Protein AF-A0A7L2XRF2-F1 (afdb_monomer_lite)

Radius of gyration: 45.52 Å; chains: 1; bounding box: 97×54×133 Å

InterPro domains:
  IPR011502 Nucleoporin Nup85-like [PF07575] (3-407)
  IPR011502 Nucleoporin Nup85-like [PTHR13373] (2-446)

Organism: NCBI:txid1112836

Sequence (452 aa):
VDVFVLQGRMDEARHLLSKEASANPTSMNMYRILDDLMKKMPVPSHGNTQTLTELELKWQHWHEECQRYLQDGTFASNPHMESICKILLGDEDAILEKKELMTTWYHFLVTRLLYSHPTVKPLELRFYAQSSMDLFLGGESSPEPLDLILMAAFEFEMHQVIKECSIVLSNWWFVAHLTDLLDHCKLLQSHNLYFGSNMREFLLLEYASGLFSHHSLWQLGVDYFDHCPEYGRVYLELHIERIPLSTEQKALKVLRICEQRQMHEQVRSICKIMAMKALRNNRLGSALSWSIRAKDAAFATLISDRFLKDYCERGCFSDLDLIDNLGPSMLLSDRLTFLGKYREFHRLYGEKRFPEAARLLLTLMTAHIAPCSFWMTLLTDALPLLEQKEVIFSAEQTYELMRCLEDLTAGNPDKQKFQDDDVETTKVEMLRLALARNLARVIVKEGTMEGS

Foldseek 3Di:
DVLCLLQLVLVVVLVVLVVVCVVDVPCVVLSVLLNVLSVQQQDDDPDDDDDPVNSVVSNVVSLVSLVVCLVVCVCVVPVVSNLSSCLLQLVLVSLLVCLVSPPDLVSVLVSNCSNPNVPDDLCCSLVSLVVSRCSNVVPPDDDDLVSQLVSCVSNLVVVSNLVSCVVPVVALVVSLVVVVVCVVVVVDDQDQDPVGATPNLVSLLVNLLVLLVDLPRVVVSLVSLVVRPPCSVVSCLVSLLVRDCPDPVVLVVSLVSCVVVVVLVSQLSSLCVQLVVCVVVVNLLSNLVSCLSSLPLVSNLVSLVVQLVVCVVPVDGDPLVSLCPCPPSCVSYLSSVLSSLLSVLVVCVVVVVLLVSLVSLLCSLVVPSDDLVCLLVSLLVCLVSLPDPDQNAALVSLVSSVVSLVCNVVVDPPPVVVVVDPPSVVSSVSSVVSSVVSNVVNCVVVVVVVVD

Structure (mmCIF, N/CA/C/O backbone):
data_AF-A0A7L2XRF2-F1
#
_entry.id   AF-A0A7L2XRF2-F1
#
loop_
_atom_site.group_PDB
_atom_site.id
_atom_site.type_symbol
_atom_site.label_atom_id
_atom_site.label_alt_id
_atom_site.label_comp_id
_atom_site.label_asym_id
_atom_site.label_entity_id
_atom_site.label_seq_id
_atom_site.pdbx_PDB_ins_code
_atom_site.Cartn_x
_atom_site.Cartn_y
_atom_site.Cartn_z
_atom_site.occupancy
_atom_site.B_iso_or_equiv
_atom_site.auth_seq_id
_atom_site.auth_comp_id
_atom_site.auth_asym_id
_atom_site.auth_atom_id
_atom_site.pdbx_PDB_model_num
ATOM 1 N N . VAL A 1 1 ? -25.559 -19.554 43.085 1.00 86.25 1 VAL A N 1
ATOM 2 C CA . VAL A 1 1 ? -26.650 -18.657 42.638 1.00 86.25 1 VAL A CA 1
ATOM 3 C C . VAL A 1 1 ? -26.166 -17.211 42.556 1.00 86.25 1 VAL A C 1
ATOM 5 O O . VAL A 1 1 ? -26.290 -16.622 41.491 1.00 86.25 1 VAL A O 1
ATOM 8 N N . ASP A 1 2 ? -25.517 -16.701 43.607 1.00 88.06 2 ASP A N 1
ATOM 9 C CA . ASP A 1 2 ? -25.015 -15.319 43.751 1.00 88.06 2 ASP A CA 1
ATOM 10 C C . ASP A 1 2 ? -24.343 -14.721 42.505 1.00 88.06 2 ASP A C 1
ATOM 12 O O . ASP A 1 2 ? -24.737 -13.647 42.074 1.00 88.06 2 ASP A O 1
ATOM 16 N N . VAL A 1 3 ? -23.398 -15.422 41.863 1.00 91.94 3 VAL A N 1
ATOM 17 C CA . VAL A 1 3 ? -22.707 -14.922 40.651 1.00 91.94 3 VAL A CA 1
ATOM 18 C C . VAL A 1 3 ? -23.686 -14.567 39.526 1.00 91.94 3 VAL A C 1
ATOM 20 O O . VAL A 1 3 ? -23.539 -13.536 38.879 1.00 91.94 3 VAL A O 1
ATOM 23 N N . PHE A 1 4 ? -24.694 -15.410 39.288 1.00 92.94 4 PHE A N 1
ATOM 24 C CA . PHE A 1 4 ? -25.677 -15.170 38.230 1.00 92.94 4 PHE A CA 1
ATOM 25 C C . PHE A 1 4 ? -26.626 -14.031 38.594 1.00 92.94 4 PHE A C 1
ATOM 27 O O . PHE A 1 4 ? -26.991 -13.251 37.721 1.00 92.94 4 PHE A O 1
ATOM 34 N N . VAL A 1 5 ? -26.971 -13.895 39.878 1.00 92.81 5 VAL A N 1
ATOM 35 C CA . VAL A 1 5 ? -27.768 -12.765 40.369 1.00 92.81 5 VAL A CA 1
ATOM 36 C C . VAL A 1 5 ? -26.984 -11.465 40.201 1.00 92.81 5 VAL A C 1
ATOM 38 O O . VAL A 1 5 ? -27.502 -10.528 39.612 1.00 92.81 5 VAL A O 1
ATOM 41 N N . LEU A 1 6 ? -25.713 -11.407 40.597 1.00 92.88 6 LEU A N 1
ATOM 42 C CA . LEU A 1 6 ? -24.878 -10.213 40.400 1.00 92.88 6 LEU A CA 1
ATOM 43 C C . LEU A 1 6 ? -24.784 -9.811 38.914 1.00 92.88 6 LEU A C 1
ATOM 45 O O . LEU A 1 6 ? -24.865 -8.636 38.586 1.00 92.88 6 LEU A O 1
ATOM 49 N N . GLN A 1 7 ? -24.739 -10.784 38.002 1.00 90.94 7 GLN A N 1
ATOM 50 C CA . GLN A 1 7 ? -24.720 -10.544 36.552 1.00 90.94 7 GLN A CA 1
ATOM 51 C C . GLN A 1 7 ? -26.092 -10.194 35.936 1.00 90.94 7 GLN A C 1
ATOM 53 O O . GLN A 1 7 ? -26.167 -9.969 34.728 1.00 90.94 7 GLN A O 1
ATOM 58 N N . GLY A 1 8 ? -27.187 -10.220 36.704 1.00 90.06 8 GLY A N 1
ATOM 59 C CA . GLY A 1 8 ? -28.552 -10.045 36.186 1.00 90.06 8 GLY A CA 1
ATOM 60 C C . GLY A 1 8 ? -29.087 -11.234 35.373 1.00 90.06 8 GLY A C 1
ATOM 61 O O . GLY A 1 8 ? -30.101 -11.126 34.684 1.00 90.06 8 GLY A O 1
ATOM 62 N N . ARG A 1 9 ? -28.420 -12.390 35.440 1.00 92.19 9 ARG A N 1
ATOM 63 C CA . ARG A 1 9 ? -28.766 -13.631 34.730 1.00 92.19 9 ARG A CA 1
ATOM 64 C C . ARG A 1 9 ? -29.796 -14.439 35.514 1.00 92.19 9 ARG A C 1
ATOM 66 O O . ARG A 1 9 ? -29.498 -15.473 36.119 1.00 92.19 9 ARG A O 1
ATOM 73 N N . MET A 1 10 ? -31.018 -13.912 35.537 1.00 91.19 10 MET A N 1
ATOM 74 C CA . MET A 1 10 ? -32.088 -14.425 36.393 1.00 91.19 10 MET A CA 1
ATOM 75 C C . MET A 1 10 ? -32.529 -15.842 36.035 1.00 91.19 10 MET A C 1
ATOM 77 O O . MET A 1 10 ? -32.788 -16.632 36.937 1.00 91.19 10 MET A O 1
ATOM 81 N N . ASP A 1 11 ? -32.569 -16.222 34.759 1.00 91.19 11 ASP A N 1
ATOM 82 C CA . ASP A 1 11 ? -33.021 -17.563 34.370 1.00 91.19 11 ASP A CA 1
ATOM 83 C C . ASP A 1 11 ? -32.052 -18.665 34.823 1.00 91.19 11 ASP A C 1
ATOM 85 O O . ASP A 1 11 ? -32.475 -19.703 35.344 1.00 91.19 11 ASP A O 1
ATOM 89 N N . GLU A 1 12 ? -30.743 -18.437 34.704 1.00 93.75 12 GLU A N 1
ATOM 90 C CA . GLU A 1 12 ? -29.728 -19.365 35.198 1.00 93.75 12 GLU A CA 1
ATOM 91 C C . GLU A 1 12 ? -29.694 -19.417 36.728 1.00 93.75 12 GLU A C 1
ATOM 93 O O . GLU A 1 12 ? -29.572 -20.507 37.302 1.00 93.75 12 GLU A O 1
ATOM 98 N N . ALA A 1 13 ? -29.855 -18.266 37.393 1.00 93.44 13 ALA A N 1
ATOM 99 C CA . ALA A 1 13 ? -29.973 -18.193 38.847 1.00 93.44 13 ALA A CA 1
ATOM 100 C C . ALA A 1 13 ? -31.170 -19.018 39.348 1.00 93.44 13 ALA A C 1
ATOM 102 O O . ALA A 1 13 ? -31.015 -19.859 40.237 1.00 93.44 13 ALA A O 1
ATOM 103 N N . ARG A 1 14 ? -32.335 -18.852 38.714 1.00 93.31 14 ARG A N 1
ATOM 104 C CA . ARG A 1 14 ? -33.575 -19.582 39.011 1.00 93.31 14 ARG A CA 1
ATOM 105 C C . ARG A 1 14 ? -33.447 -21.081 38.774 1.00 93.31 14 ARG A C 1
ATOM 107 O O . ARG A 1 14 ? -33.848 -21.884 39.616 1.00 93.31 14 ARG A O 1
ATOM 114 N N . HIS A 1 15 ? -32.826 -21.491 37.668 1.00 91.56 15 HIS A N 1
ATOM 115 C CA . HIS A 1 15 ? -32.586 -22.908 37.398 1.00 91.56 15 HIS A CA 1
ATOM 116 C C . HIS A 1 15 ? -31.705 -23.557 38.479 1.00 91.56 15 HIS A C 1
ATOM 118 O O . HIS A 1 15 ? -31.994 -24.671 38.920 1.00 91.56 15 HIS A O 1
ATOM 124 N N . LEU A 1 16 ? -30.667 -22.868 38.961 1.00 90.31 16 LEU A N 1
ATOM 125 C CA . LEU A 1 16 ? -29.848 -23.368 40.070 1.00 90.31 16 LEU A CA 1
ATOM 126 C C . LEU A 1 16 ? -30.613 -23.389 41.398 1.00 90.31 16 LEU A C 1
ATOM 128 O O . LEU A 1 16 ? -30.564 -24.403 42.095 1.00 90.31 16 LEU A O 1
ATOM 132 N N . LEU A 1 17 ? -31.392 -22.346 41.697 1.00 88.50 17 LEU A N 1
ATOM 133 C CA . LEU A 1 17 ? -32.262 -22.311 42.877 1.00 88.50 17 LEU A CA 1
ATOM 134 C C . LEU A 1 17 ? -33.268 -23.465 42.886 1.00 88.50 17 LEU A C 1
ATOM 136 O O . LEU A 1 17 ? -33.506 -24.056 43.934 1.00 88.50 17 LEU A O 1
ATOM 140 N N . SER A 1 18 ? -33.819 -23.846 41.731 1.00 87.31 18 SER A N 1
ATOM 141 C CA . SER A 1 18 ? -34.754 -24.976 41.635 1.00 87.31 18 SER A CA 1
ATOM 142 C C . SER A 1 18 ? -34.110 -26.317 42.019 1.00 87.31 18 SER A C 1
ATOM 144 O O . SER A 1 18 ? -34.749 -27.163 42.650 1.00 87.31 18 SER A O 1
ATOM 146 N N . LYS A 1 19 ? -32.818 -26.499 41.709 1.00 87.38 19 LYS A N 1
ATOM 147 C CA . LYS A 1 19 ? -32.051 -27.686 42.110 1.00 87.38 19 LYS A CA 1
ATOM 148 C C . LYS A 1 19 ? -31.775 -27.684 43.609 1.00 87.38 19 LYS A C 1
ATOM 150 O O . LYS A 1 19 ? -31.954 -28.713 44.254 1.00 87.38 19 LYS A O 1
ATOM 155 N N . GLU A 1 20 ? -31.405 -26.540 44.174 1.00 84.38 20 GLU A N 1
ATOM 156 C CA . GLU A 1 20 ? -31.202 -26.398 45.621 1.00 84.38 20 GLU A CA 1
ATOM 157 C C . GLU A 1 20 ? -32.506 -26.602 46.408 1.00 84.38 20 GLU A C 1
ATOM 159 O O . GLU A 1 20 ? -32.508 -27.272 47.440 1.00 84.38 20 GLU A O 1
ATOM 164 N N . ALA A 1 21 ? -33.635 -26.130 45.872 1.00 83.94 21 ALA A N 1
ATOM 165 C CA . ALA A 1 21 ? -34.960 -26.359 46.440 1.00 83.94 21 ALA A CA 1
ATOM 166 C C . ALA A 1 21 ? -35.319 -27.849 46.500 1.00 83.94 21 ALA A C 1
ATOM 168 O O . ALA A 1 21 ? -35.897 -28.306 47.484 1.00 83.94 21 ALA A O 1
ATOM 169 N N . SER A 1 22 ? -34.943 -28.623 45.474 1.00 81.00 22 SER A N 1
ATOM 170 C CA . SER A 1 22 ? -35.155 -30.076 45.460 1.00 81.00 22 SER A CA 1
ATOM 171 C C . SER A 1 22 ? -34.303 -30.822 46.497 1.00 81.00 22 SER A C 1
ATOM 173 O O . SER A 1 22 ? -34.703 -31.888 46.962 1.00 81.00 22 SER A O 1
ATOM 175 N N . ALA A 1 23 ? -33.160 -30.250 46.891 1.00 81.25 23 ALA A N 1
ATOM 176 C CA . ALA A 1 23 ? -32.269 -30.816 47.900 1.00 81.25 23 ALA A CA 1
ATOM 177 C C . ALA A 1 23 ? -32.689 -30.467 49.341 1.00 81.25 23 ALA A C 1
ATOM 179 O O . ALA A 1 23 ? -32.415 -31.248 50.249 1.00 81.25 23 ALA A O 1
ATOM 180 N N . ASN A 1 24 ? -33.379 -29.337 49.553 1.00 80.75 24 ASN A N 1
ATOM 181 C CA . ASN A 1 24 ? -33.778 -28.835 50.875 1.00 80.75 24 ASN A CA 1
ATOM 182 C C . ASN A 1 24 ? -35.298 -28.567 50.975 1.00 80.75 24 ASN A C 1
ATOM 184 O O . ASN A 1 24 ? -35.739 -27.417 50.863 1.00 80.75 24 ASN A O 1
ATOM 188 N N . PRO A 1 25 ? -36.121 -29.597 51.268 1.00 76.19 25 PRO A N 1
ATOM 189 C CA . PRO A 1 25 ? -37.584 -29.473 51.298 1.00 76.19 25 PRO A CA 1
ATOM 190 C C . PRO A 1 25 ? -38.122 -28.522 52.379 1.00 76.19 25 PRO A C 1
ATOM 192 O O . PRO A 1 25 ? -39.204 -27.958 52.232 1.00 76.19 25 PRO A O 1
ATOM 195 N N . THR A 1 26 ? -37.376 -28.321 53.469 1.00 77.50 26 THR A N 1
ATOM 196 C CA . THR A 1 26 ? -37.769 -27.472 54.609 1.00 77.50 26 THR A CA 1
ATOM 197 C C . THR A 1 26 ? -37.835 -25.984 54.263 1.00 77.50 26 THR A C 1
ATOM 199 O O . THR A 1 26 ? -38.619 -25.257 54.867 1.00 77.50 26 THR A O 1
ATOM 202 N N . SER A 1 27 ? -37.076 -25.529 53.262 1.00 81.94 27 SER A N 1
ATOM 203 C CA . SER A 1 27 ? -37.049 -24.129 52.806 1.00 81.94 27 SER A CA 1
ATOM 204 C C . SER A 1 27 ? -37.778 -23.923 51.473 1.00 81.94 27 SER A C 1
ATOM 206 O O . SER A 1 27 ? -37.642 -22.874 50.846 1.00 81.94 27 SER A O 1
ATOM 208 N N . MET A 1 28 ? -38.574 -24.899 51.021 1.00 83.56 28 MET A N 1
ATOM 209 C CA . MET A 1 28 ? -39.171 -24.895 49.679 1.00 83.56 28 MET A CA 1
ATOM 210 C C . MET A 1 28 ? -40.100 -23.701 49.415 1.00 83.56 28 MET A C 1
ATOM 212 O O . MET A 1 28 ? -40.115 -23.161 48.308 1.00 83.56 28 MET A O 1
ATOM 216 N N . ASN A 1 29 ? -40.824 -23.232 50.436 1.00 85.25 29 ASN A N 1
ATOM 217 C CA . ASN A 1 29 ? -41.651 -22.028 50.322 1.00 85.25 29 ASN A CA 1
ATOM 218 C C . ASN A 1 29 ? -40.808 -20.771 50.057 1.00 85.25 29 ASN A C 1
ATOM 220 O O . ASN A 1 29 ? -41.202 -19.956 49.227 1.00 85.25 29 ASN A O 1
ATOM 224 N N . MET A 1 30 ? -39.643 -20.642 50.699 1.00 86.88 30 MET A N 1
ATOM 225 C CA . MET A 1 30 ? -38.729 -19.511 50.501 1.00 86.88 30 MET A CA 1
ATOM 226 C C . MET A 1 30 ? -38.107 -19.539 49.104 1.00 86.88 30 MET A C 1
ATOM 228 O O . MET A 1 30 ? -38.097 -18.517 48.425 1.00 86.88 30 MET A O 1
ATOM 232 N N . TYR A 1 31 ? -37.685 -20.718 48.627 1.00 87.25 31 TYR A N 1
ATOM 233 C CA . TYR A 1 31 ? -37.202 -20.888 47.251 1.00 87.25 31 TYR A CA 1
ATOM 234 C C . TYR A 1 31 ? -38.256 -20.484 46.217 1.00 87.25 31 TYR A C 1
ATOM 236 O O . TYR A 1 31 ? -37.927 -19.825 45.237 1.00 87.25 31 TYR A O 1
ATOM 244 N N . ARG A 1 32 ? -39.528 -20.847 46.434 1.00 88.50 32 ARG A N 1
ATOM 245 C CA . ARG A 1 32 ? -40.620 -20.483 45.522 1.00 88.50 32 ARG A CA 1
ATOM 246 C C . ARG A 1 32 ? -40.866 -18.974 45.486 1.00 88.50 32 ARG A C 1
ATOM 248 O O . ARG A 1 32 ? -41.117 -18.439 44.414 1.00 88.50 32 ARG A O 1
ATOM 255 N N . ILE A 1 33 ? -40.812 -18.307 46.641 1.00 90.69 33 ILE A N 1
ATOM 256 C CA . ILE A 1 33 ? -40.962 -16.847 46.723 1.00 90.69 33 ILE A CA 1
ATOM 257 C C . ILE A 1 33 ? -39.800 -16.168 45.997 1.00 90.69 33 ILE A C 1
ATOM 259 O O . ILE A 1 33 ? -40.029 -15.299 45.165 1.00 90.69 33 ILE A O 1
ATOM 263 N N . LEU A 1 34 ? -38.565 -16.604 46.254 1.00 90.75 34 LEU A N 1
ATOM 264 C CA . LEU A 1 34 ? -37.385 -16.036 45.612 1.00 90.75 34 LEU A CA 1
ATOM 265 C C . LEU A 1 34 ? -37.372 -16.281 44.090 1.00 90.75 34 LEU A C 1
ATOM 267 O O . LEU A 1 34 ? -37.028 -15.375 43.336 1.00 90.75 34 LEU A O 1
ATOM 271 N N . ASP A 1 35 ? -37.804 -17.460 43.625 1.00 92.06 35 ASP A N 1
ATOM 272 C CA . ASP A 1 35 ? -37.990 -17.739 42.192 1.00 92.06 35 ASP A CA 1
ATOM 273 C C . ASP A 1 35 ? -39.025 -16.803 41.555 1.00 92.06 35 ASP A C 1
ATOM 275 O O . ASP A 1 35 ? -38.792 -16.291 40.461 1.00 92.06 35 ASP A O 1
ATOM 279 N N . ASP A 1 36 ? -40.146 -16.551 42.240 1.00 92.31 36 ASP A N 1
ATOM 280 C CA . ASP A 1 36 ? -41.190 -15.638 41.765 1.00 92.31 36 ASP A CA 1
ATOM 281 C C . ASP A 1 36 ? -40.683 -14.190 41.696 1.00 92.31 36 ASP A C 1
ATOM 283 O O . ASP A 1 36 ? -40.902 -13.520 40.688 1.00 92.31 36 ASP A O 1
ATOM 287 N N . LEU A 1 37 ? -39.927 -13.734 42.704 1.00 93.12 37 LEU A N 1
ATOM 288 C CA . LEU A 1 37 ? -39.276 -12.419 42.693 1.00 93.12 37 LEU A CA 1
ATOM 289 C C . LEU A 1 37 ? -38.304 -12.285 41.515 1.00 93.12 37 LEU A C 1
ATOM 291 O O . LEU A 1 37 ? -38.371 -11.305 40.777 1.00 93.12 37 LEU A O 1
ATOM 295 N N . MET A 1 38 ? -37.441 -13.279 41.285 1.00 93.19 38 MET A N 1
ATOM 296 C CA . MET A 1 38 ? -36.505 -13.260 40.153 1.00 93.19 38 MET A CA 1
ATOM 297 C C . MET A 1 38 ? -37.226 -13.309 38.802 1.00 93.19 38 MET A C 1
ATOM 299 O O . MET A 1 38 ? -36.811 -12.650 37.854 1.00 93.19 38 MET A O 1
ATOM 303 N N . LYS A 1 39 ? -38.325 -14.063 38.702 1.00 92.44 39 LYS A N 1
ATOM 304 C CA . LYS A 1 39 ? -39.141 -14.157 37.484 1.00 92.44 39 LYS A CA 1
ATOM 305 C C . LYS A 1 39 ? -39.864 -12.850 37.158 1.00 92.44 39 LYS A C 1
ATOM 307 O O . LYS A 1 39 ? -40.065 -12.540 35.987 1.00 92.44 39 LYS A O 1
ATOM 312 N N . LYS A 1 40 ? -40.308 -12.127 38.187 1.00 92.00 40 LYS A N 1
ATOM 313 C CA . LYS A 1 40 ? -41.032 -10.856 38.065 1.00 92.00 40 LYS A CA 1
ATOM 314 C C . LYS A 1 40 ? -40.122 -9.652 37.858 1.00 92.00 40 LYS A C 1
ATOM 316 O O . LYS A 1 40 ? -40.654 -8.571 37.608 1.00 92.00 40 LYS A O 1
ATOM 321 N N . MET A 1 41 ? -38.800 -9.823 37.950 1.00 90.56 41 MET A N 1
ATOM 322 C CA . MET A 1 41 ? -37.847 -8.738 37.747 1.00 90.56 41 MET A CA 1
ATOM 323 C C . MET A 1 41 ? -38.133 -8.021 36.417 1.00 90.56 41 MET A C 1
ATOM 325 O O . MET A 1 41 ? -38.130 -8.659 35.359 1.00 90.56 41 MET A O 1
ATOM 329 N N . PRO A 1 42 ? -38.389 -6.703 36.438 1.00 88.94 42 PRO A N 1
ATOM 330 C CA . PRO A 1 42 ? -38.657 -5.959 35.218 1.00 88.94 42 PRO A CA 1
ATOM 331 C C . PRO A 1 42 ? -37.410 -5.864 34.343 1.00 88.94 42 PRO A C 1
ATOM 333 O O . PRO A 1 42 ? -36.375 -5.359 34.767 1.00 88.94 42 PRO A O 1
ATOM 336 N N . VAL A 1 43 ? -37.532 -6.312 33.095 1.00 83.81 43 VAL A N 1
ATOM 337 C CA . VAL A 1 43 ? -36.484 -6.211 32.073 1.00 83.81 43 VAL A CA 1
ATOM 338 C C . VAL A 1 43 ? -37.000 -5.297 30.957 1.00 83.81 43 VAL A C 1
ATOM 340 O O . VAL A 1 43 ? -38.174 -5.423 30.583 1.00 83.81 43 VAL A O 1
ATOM 343 N N . PRO A 1 44 ? -36.185 -4.376 30.410 1.00 74.06 44 PRO A N 1
ATOM 344 C CA . PRO A 1 44 ? -36.602 -3.559 29.277 1.00 74.06 44 PRO A CA 1
ATOM 345 C C . PRO A 1 44 ? -37.013 -4.453 28.101 1.00 74.06 44 PRO A C 1
ATOM 347 O O . PRO A 1 44 ? -36.234 -5.261 27.588 1.00 74.06 44 PRO A O 1
ATOM 350 N N . SER A 1 45 ? -38.272 -4.330 27.679 1.00 71.44 45 SER A N 1
ATOM 351 C CA . SER A 1 45 ? -38.776 -5.066 26.521 1.00 71.44 45 SER A CA 1
ATOM 352 C C . SER A 1 45 ? -38.205 -4.452 25.242 1.00 71.44 45 SER A C 1
ATOM 354 O O . SER A 1 45 ? -38.377 -3.265 24.995 1.00 71.44 45 SER A O 1
ATOM 356 N N . HIS A 1 46 ? -37.581 -5.263 24.384 1.00 61.41 46 HIS A N 1
ATOM 357 C CA . HIS A 1 46 ? -37.006 -4.812 23.104 1.00 61.41 46 HIS A CA 1
ATOM 358 C C . HIS A 1 46 ? -38.079 -4.438 22.048 1.00 61.41 46 HIS A C 1
ATOM 360 O O . HIS A 1 46 ? -37.750 -4.094 20.915 1.00 61.41 46 HIS A O 1
ATOM 366 N N . GLY A 1 47 ? -39.369 -4.528 22.400 1.00 56.66 47 GLY A N 1
ATOM 367 C CA . GLY A 1 47 ? -40.504 -4.108 21.579 1.00 56.66 47 GLY A CA 1
ATOM 368 C C . GLY A 1 47 ? -40.947 -2.682 21.925 1.00 56.66 47 GLY A C 1
ATOM 369 O O . GLY A 1 47 ? -41.199 -2.378 23.086 1.00 56.66 47 GLY A O 1
ATOM 370 N N . ASN A 1 48 ? -41.065 -1.840 20.897 1.00 57.41 48 ASN A N 1
ATOM 371 C CA . ASN A 1 48 ? -41.212 -0.371 20.883 1.00 57.41 48 ASN A CA 1
ATOM 372 C C . ASN A 1 48 ? -42.388 0.290 21.657 1.00 57.41 48 ASN A C 1
ATOM 374 O O . ASN A 1 48 ? -42.765 1.412 21.328 1.00 57.41 48 ASN A O 1
ATOM 378 N N . THR A 1 49 ? -42.993 -0.337 22.665 1.00 64.69 49 THR A N 1
ATOM 379 C CA . THR A 1 49 ? -44.178 0.218 23.352 1.00 64.69 49 THR A CA 1
ATOM 380 C C . THR A 1 49 ? -44.002 0.515 24.836 1.00 64.69 49 THR A C 1
ATOM 382 O O . THR A 1 49 ? -44.888 1.142 25.402 1.00 64.69 49 THR A O 1
ATOM 385 N N . GLN A 1 50 ? -42.910 0.098 25.482 1.00 76.19 50 GLN A N 1
ATOM 386 C CA . GLN A 1 50 ? -42.714 0.381 26.907 1.00 76.19 50 GLN A CA 1
ATOM 387 C C . GLN A 1 50 ? -42.032 1.739 27.103 1.00 76.19 50 GLN A C 1
ATOM 389 O O . GLN A 1 50 ? -40.923 1.962 26.618 1.00 76.19 50 GLN A O 1
ATOM 394 N N . THR A 1 51 ? -42.677 2.644 27.837 1.00 83.88 51 THR A N 1
ATOM 395 C CA . THR A 1 51 ? -42.052 3.917 28.225 1.00 83.88 51 THR A CA 1
ATOM 396 C C . THR A 1 51 ? -41.078 3.714 29.392 1.00 83.88 51 THR A C 1
ATOM 398 O O . THR A 1 51 ? -41.251 2.806 30.207 1.00 83.88 51 THR A O 1
ATOM 401 N N . LEU A 1 52 ? -40.060 4.577 29.517 1.00 83.94 52 LEU A N 1
ATOM 402 C CA . LEU A 1 52 ? -39.141 4.549 30.669 1.00 83.94 52 LEU A CA 1
ATOM 403 C C . LEU A 1 52 ? -39.894 4.692 32.001 1.00 83.94 52 LEU A C 1
ATOM 405 O O . LEU A 1 52 ? -39.550 4.033 32.974 1.00 83.94 52 LEU A O 1
ATOM 409 N N . THR A 1 53 ? -40.963 5.490 32.028 1.00 85.94 53 THR A N 1
ATOM 410 C CA . THR A 1 53 ? -41.818 5.665 33.209 1.00 85.94 53 THR A CA 1
ATOM 411 C C . THR A 1 53 ? -42.560 4.383 33.585 1.00 85.94 53 THR A C 1
ATOM 413 O O . THR A 1 53 ? -42.652 4.054 34.761 1.00 85.94 53 THR A O 1
ATOM 416 N N . GLU A 1 54 ? -43.068 3.623 32.611 1.00 87.75 54 GLU A N 1
ATOM 417 C CA . GLU A 1 54 ? -43.702 2.325 32.882 1.00 87.75 54 GLU A CA 1
ATOM 418 C C . GLU A 1 54 ? -42.712 1.285 33.407 1.00 87.75 54 GLU A C 1
ATOM 420 O O . GLU A 1 54 ? -43.081 0.453 34.235 1.00 87.75 54 GLU A O 1
ATOM 425 N N . LEU A 1 55 ? -41.475 1.292 32.902 1.00 88.06 55 LEU A N 1
ATOM 426 C CA . LEU A 1 55 ? -40.417 0.428 33.419 1.00 88.06 55 LEU A CA 1
ATOM 427 C C . LEU A 1 55 ? -40.084 0.791 34.867 1.00 88.06 55 LEU A C 1
ATOM 429 O O . LEU A 1 55 ? -40.084 -0.097 35.713 1.00 88.06 55 LEU A O 1
ATOM 433 N N . GLU A 1 56 ? -39.886 2.079 35.145 1.00 89.06 56 GLU A N 1
ATOM 434 C CA . GLU A 1 56 ? -39.583 2.592 36.482 1.00 89.06 56 GLU A CA 1
ATOM 435 C C . GLU A 1 56 ? -40.683 2.232 37.489 1.00 89.06 56 GLU A C 1
ATOM 437 O O . GLU A 1 56 ? -40.391 1.705 38.555 1.00 89.06 56 GLU A O 1
ATOM 442 N N . LEU A 1 57 ? -41.961 2.401 37.130 1.00 90.31 57 LEU A N 1
ATOM 443 C CA . LEU A 1 57 ? -43.083 2.030 38.003 1.00 90.31 57 LEU A CA 1
ATOM 444 C C . LEU A 1 57 ? -43.130 0.526 38.300 1.00 90.31 57 LEU A C 1
ATOM 446 O O . LEU A 1 57 ? -43.364 0.123 39.439 1.00 90.31 57 LEU A O 1
ATOM 450 N N . LYS A 1 58 ? -42.912 -0.323 37.286 1.00 91.50 58 LYS A N 1
ATOM 451 C CA . LYS A 1 58 ? -42.847 -1.780 37.490 1.00 91.50 58 LYS A CA 1
ATOM 452 C C . LYS A 1 58 ? -41.662 -2.160 38.370 1.00 91.50 58 LYS A C 1
ATOM 454 O O . LYS A 1 58 ? -41.792 -3.057 39.196 1.00 91.50 58 LYS A O 1
ATOM 459 N N . TRP A 1 59 ? -40.527 -1.496 38.172 1.00 92.94 59 TRP A N 1
ATOM 460 C CA . TRP A 1 59 ? -39.309 -1.728 38.934 1.00 92.94 59 TRP A CA 1
ATOM 461 C C . TRP A 1 59 ? -39.474 -1.316 40.393 1.00 92.94 59 TRP A C 1
ATOM 463 O O . TRP A 1 59 ? -39.190 -2.126 41.267 1.00 92.94 59 TRP A O 1
ATOM 473 N N . GLN A 1 60 ? -40.048 -0.143 40.661 1.00 92.00 60 GLN A N 1
ATOM 474 C CA . GLN A 1 60 ? -40.379 0.307 42.015 1.00 92.00 60 GLN A CA 1
ATOM 475 C C . GLN A 1 60 ? -41.342 -0.661 42.706 1.00 92.00 60 GLN A C 1
ATOM 477 O O . GLN A 1 60 ? -41.102 -1.053 43.842 1.00 92.00 60 GLN A O 1
ATOM 482 N N . HIS A 1 61 ? -42.382 -1.125 42.008 1.00 93.81 61 HIS A N 1
ATOM 483 C CA . HIS A 1 61 ? -43.305 -2.110 42.570 1.00 93.81 61 HIS A CA 1
ATOM 484 C C . HIS A 1 61 ? -42.612 -3.434 42.921 1.00 93.81 61 HIS A C 1
ATOM 486 O O . HIS A 1 61 ? -42.826 -3.985 43.998 1.00 93.81 61 HIS A O 1
ATOM 492 N N . TRP A 1 62 ? -41.764 -3.940 42.023 1.00 94.88 62 TRP A N 1
ATOM 493 C CA . TRP A 1 62 ? -40.967 -5.140 42.266 1.00 94.88 62 TRP A CA 1
ATOM 494 C C . TRP A 1 62 ? -39.992 -4.956 43.441 1.00 94.88 62 TRP A C 1
ATOM 496 O O . TRP A 1 62 ? -39.873 -5.840 44.288 1.00 94.88 62 TRP A O 1
ATOM 506 N N . HIS A 1 63 ? -39.347 -3.793 43.533 1.00 94.25 63 HIS A N 1
ATOM 507 C CA . HIS A 1 63 ? -38.437 -3.437 44.622 1.00 94.25 63 HIS A CA 1
ATOM 508 C C . HIS A 1 63 ? -39.165 -3.386 45.975 1.00 94.25 63 HIS A C 1
ATOM 510 O O . HIS A 1 63 ? -38.718 -4.005 46.941 1.00 94.25 63 HIS A O 1
ATOM 516 N N . GLU A 1 64 ? -40.353 -2.776 46.026 1.00 93.88 64 GLU A N 1
ATOM 517 C CA . GLU A 1 64 ? -41.229 -2.779 47.206 1.00 93.88 64 GLU A CA 1
ATOM 518 C C . GLU A 1 64 ? -41.671 -4.197 47.611 1.00 93.88 64 GLU A C 1
ATOM 520 O O . GLU A 1 64 ? -41.751 -4.504 48.805 1.00 93.88 64 GLU A O 1
ATOM 525 N N . GLU A 1 65 ? -41.963 -5.082 46.647 1.00 94.06 65 GLU A N 1
ATOM 526 C CA . GLU A 1 65 ? -42.272 -6.490 46.932 1.00 94.06 65 GLU A CA 1
ATOM 527 C C . GLU A 1 65 ? -41.077 -7.204 47.580 1.00 94.06 65 GLU A C 1
ATOM 529 O O . GLU A 1 65 ? -41.249 -7.848 48.619 1.00 94.06 65 GLU A O 1
ATOM 534 N N . CYS A 1 66 ? -39.869 -7.053 47.025 1.00 93.06 66 CYS A N 1
ATOM 535 C CA . CYS A 1 66 ? -38.637 -7.576 47.622 1.00 93.06 66 CYS A CA 1
ATOM 536 C C . CYS A 1 66 ? -38.439 -7.046 49.054 1.00 93.06 66 CYS A C 1
ATOM 538 O O . CYS A 1 66 ? -38.091 -7.806 49.962 1.00 93.06 66 CYS A O 1
ATOM 540 N N . GLN A 1 67 ? -38.716 -5.757 49.281 1.00 93.88 67 GLN A N 1
ATOM 541 C CA . GLN A 1 67 ? -38.500 -5.103 50.571 1.00 93.88 67 GLN A CA 1
ATOM 542 C C . GLN A 1 67 ? -39.467 -5.638 51.626 1.00 93.88 67 GLN A C 1
ATOM 544 O O . GLN A 1 67 ? -39.065 -5.899 52.761 1.00 93.88 67 GLN A O 1
ATOM 549 N N . ARG A 1 68 ? -40.728 -5.859 51.240 1.00 93.88 68 ARG A N 1
ATOM 550 C CA . ARG A 1 68 ? -41.761 -6.424 52.112 1.00 93.88 68 ARG A CA 1
ATOM 551 C C . ARG A 1 68 ? -41.376 -7.813 52.616 1.00 93.88 68 ARG A C 1
ATOM 553 O O . ARG A 1 68 ? -41.409 -8.048 53.818 1.00 93.88 68 ARG A O 1
ATOM 560 N N . TYR A 1 69 ? -40.932 -8.708 51.729 1.00 91.88 69 TYR A N 1
ATOM 561 C CA . TYR A 1 69 ? -40.536 -10.062 52.138 1.00 91.88 69 TYR A CA 1
ATOM 562 C C . TYR A 1 69 ? -39.355 -10.076 53.115 1.00 91.88 69 TYR A C 1
ATOM 564 O O . TYR A 1 69 ? -39.307 -10.946 53.993 1.00 91.88 69 TYR A O 1
ATOM 572 N N . LEU A 1 70 ? -38.428 -9.120 52.989 1.00 90.56 70 LEU A N 1
ATOM 573 C CA . LEU A 1 70 ? -37.314 -8.964 53.920 1.00 90.56 70 LEU A CA 1
ATOM 574 C C . LEU A 1 70 ? -37.781 -8.417 55.282 1.00 90.56 70 LEU A C 1
ATOM 576 O O . LEU A 1 70 ? -37.391 -8.959 56.314 1.00 90.56 70 LEU A O 1
ATOM 580 N N . GLN A 1 71 ? -38.650 -7.398 55.293 1.00 91.88 71 GLN A N 1
ATOM 581 C CA . GLN A 1 71 ? -39.221 -6.819 56.521 1.00 91.88 71 GLN A CA 1
ATOM 582 C C . GLN A 1 71 ? -40.084 -7.817 57.302 1.00 91.88 71 GLN A C 1
ATOM 584 O O . GLN A 1 71 ? -40.023 -7.852 58.530 1.00 91.88 71 GLN A O 1
ATOM 589 N N . ASP A 1 72 ? -40.826 -8.671 56.596 1.00 90.81 72 ASP A N 1
ATOM 590 C CA . ASP A 1 72 ? -41.645 -9.734 57.188 1.00 90.81 72 ASP A CA 1
ATOM 591 C C . ASP A 1 72 ? -40.797 -10.881 57.779 1.00 90.81 72 ASP A C 1
ATOM 593 O O . ASP A 1 72 ? -41.332 -11.822 58.367 1.00 90.81 72 ASP A O 1
ATOM 597 N N . GLY A 1 73 ? -39.467 -10.840 57.619 1.00 87.88 73 GLY A N 1
ATOM 598 C CA . GLY A 1 73 ? -38.557 -11.872 58.116 1.00 87.88 73 GLY A CA 1
ATOM 599 C C . GLY A 1 73 ? -38.701 -13.208 57.385 1.00 87.88 73 GLY A C 1
ATOM 600 O O . GLY A 1 73 ? -38.312 -14.248 57.917 1.00 87.88 73 GLY A O 1
ATOM 601 N N . THR A 1 74 ? -39.238 -13.197 56.158 1.00 88.25 74 THR A N 1
ATOM 602 C CA . THR A 1 74 ? -39.565 -14.410 55.385 1.00 88.25 74 THR A CA 1
ATOM 603 C C . THR A 1 74 ? -38.352 -15.320 55.187 1.00 88.25 74 THR A C 1
ATOM 605 O O . THR A 1 74 ? -38.498 -16.539 55.161 1.00 88.25 74 THR A O 1
ATOM 608 N N . PHE A 1 75 ? -37.154 -14.740 55.071 1.00 89.12 75 PHE A N 1
ATOM 609 C CA . PHE A 1 75 ? -35.901 -15.459 54.820 1.00 89.12 75 PHE A CA 1
ATOM 610 C C . PHE A 1 75 ? -35.021 -15.649 56.065 1.00 89.12 75 PHE A C 1
ATOM 612 O O . PHE A 1 75 ? -33.939 -16.215 55.945 1.00 89.12 75 PHE A O 1
ATOM 619 N N . ALA A 1 76 ? -35.474 -15.253 57.262 1.00 86.31 76 ALA A N 1
ATOM 620 C CA . ALA A 1 76 ? -34.640 -15.224 58.472 1.00 86.31 76 ALA A CA 1
ATOM 621 C C . ALA A 1 76 ? -34.051 -16.595 58.874 1.00 86.31 76 ALA A C 1
ATOM 623 O O . ALA A 1 76 ? -33.034 -16.665 59.559 1.00 86.31 76 ALA A O 1
ATOM 624 N N . SER A 1 77 ? -34.665 -17.707 58.450 1.00 85.50 77 SER A N 1
ATOM 625 C CA . SER A 1 77 ? -34.130 -19.052 58.707 1.00 85.50 77 SER A CA 1
ATOM 626 C C . SER A 1 77 ? -33.030 -19.488 57.731 1.00 85.50 77 SER A C 1
ATOM 628 O O . SER A 1 77 ? -32.413 -20.527 57.952 1.00 85.50 77 SER A O 1
ATOM 630 N N . ASN A 1 78 ? -32.815 -18.762 56.630 1.00 87.75 78 ASN A N 1
ATOM 631 C CA . ASN A 1 78 ? -31.794 -19.069 55.632 1.00 87.75 78 ASN A CA 1
ATOM 632 C C . ASN A 1 78 ? -31.011 -17.798 55.242 1.00 87.75 78 ASN A C 1
ATOM 634 O O . ASN A 1 78 ? -31.410 -17.088 54.313 1.00 87.75 78 ASN A O 1
ATOM 638 N N . PRO A 1 79 ? -29.852 -17.553 55.885 1.00 88.50 79 PRO A N 1
ATOM 639 C CA . PRO A 1 79 ? -29.027 -16.371 55.631 1.00 88.50 79 PRO A CA 1
ATOM 640 C C . PRO A 1 79 ? -28.593 -16.213 54.168 1.00 88.50 79 PRO A C 1
ATOM 642 O O . PRO A 1 79 ? -28.401 -15.096 53.697 1.00 88.50 79 PRO A O 1
ATOM 645 N N . HIS A 1 80 ? -28.454 -17.317 53.423 1.00 88.69 80 HIS A N 1
ATOM 646 C CA . HIS A 1 80 ? -28.078 -17.264 52.010 1.00 88.69 80 HIS A CA 1
ATOM 647 C C . HIS A 1 80 ? -29.187 -16.643 51.152 1.00 88.69 80 HIS A C 1
ATOM 649 O O . HIS A 1 80 ? -28.915 -15.775 50.329 1.00 88.69 80 HIS A O 1
ATOM 655 N N . MET A 1 81 ? -30.444 -17.031 51.377 1.00 88.25 81 MET A N 1
ATOM 656 C CA . MET A 1 81 ? -31.589 -16.448 50.666 1.00 88.25 81 MET A CA 1
ATOM 657 C C . MET A 1 81 ? -31.840 -15.005 51.070 1.00 88.25 81 MET A C 1
ATOM 659 O O . MET A 1 81 ? -32.195 -14.187 50.227 1.00 88.25 81 MET A O 1
ATOM 663 N N . GLU A 1 82 ? -31.642 -14.696 52.352 1.00 91.56 82 GLU A N 1
ATOM 664 C CA . GLU A 1 82 ? -31.724 -13.328 52.845 1.00 91.56 82 GLU A CA 1
ATOM 665 C C . GLU A 1 82 ? -30.672 -12.445 52.158 1.00 91.56 82 GLU A C 1
ATOM 667 O O . GLU A 1 82 ? -31.009 -11.371 51.669 1.00 91.56 82 GLU A O 1
ATOM 672 N N . SER A 1 83 ? -29.432 -12.932 52.025 1.00 92.75 83 SER A N 1
ATOM 673 C CA . SER A 1 83 ? -28.360 -12.262 51.275 1.00 92.75 83 SER A CA 1
ATOM 674 C C . SER A 1 83 ? -28.731 -12.059 49.801 1.00 92.75 83 SER A C 1
ATOM 676 O O . SER A 1 83 ? -28.588 -10.952 49.291 1.00 92.75 83 SER A O 1
ATOM 678 N N . ILE A 1 84 ? -29.297 -13.069 49.127 1.00 92.75 84 ILE A N 1
ATOM 679 C CA . ILE A 1 84 ? -29.769 -12.918 47.741 1.00 92.75 84 ILE A CA 1
ATOM 680 C C . ILE A 1 84 ? -30.881 -11.862 47.648 1.00 92.75 84 ILE A C 1
ATOM 682 O O . ILE A 1 84 ? -30.850 -11.026 46.751 1.00 92.75 84 ILE A O 1
ATOM 686 N N . CYS A 1 85 ? -31.846 -11.859 48.571 1.00 92.88 85 CYS A N 1
ATOM 687 C CA . CYS A 1 85 ? -32.915 -10.861 48.586 1.00 92.88 85 CYS A CA 1
ATOM 688 C C . CYS A 1 85 ? -32.381 -9.441 48.852 1.00 92.88 85 CYS A C 1
ATOM 690 O O . CYS A 1 85 ? -32.871 -8.492 48.245 1.00 92.88 85 CYS A O 1
ATOM 692 N N . LYS A 1 86 ? -31.358 -9.290 49.706 1.00 94.00 86 LYS A N 1
ATOM 693 C CA . LYS A 1 86 ? -30.650 -8.014 49.919 1.00 94.00 86 LYS A CA 1
ATOM 694 C C . LYS A 1 86 ? -29.935 -7.539 48.650 1.00 94.00 86 LYS A C 1
ATOM 696 O O . LYS A 1 86 ? -30.039 -6.368 48.304 1.00 94.00 86 LYS A O 1
ATOM 701 N N . ILE A 1 87 ? -29.308 -8.450 47.898 1.00 94.19 87 ILE A N 1
ATOM 702 C CA . ILE A 1 87 ? -28.714 -8.132 46.587 1.00 94.19 87 ILE A CA 1
ATOM 703 C C . ILE A 1 87 ? -29.790 -7.652 45.601 1.00 94.19 87 ILE A C 1
ATOM 705 O O . ILE A 1 87 ? -29.585 -6.641 44.937 1.00 94.19 87 ILE A O 1
ATOM 709 N N . LEU A 1 88 ? -30.946 -8.327 45.527 1.00 93.19 88 LEU A N 1
ATOM 710 C CA . LEU A 1 88 ? -32.059 -7.910 44.655 1.00 93.19 88 LEU A CA 1
ATOM 711 C C . LEU A 1 88 ? -32.609 -6.520 45.013 1.00 93.19 88 LEU A C 1
ATOM 713 O O . LEU A 1 88 ? -33.099 -5.816 44.136 1.00 93.19 88 LEU A O 1
ATOM 717 N N . LEU A 1 89 ? -32.516 -6.124 46.284 1.00 93.19 89 LEU A N 1
ATOM 718 C CA . LEU A 1 89 ? -32.883 -4.788 46.759 1.00 93.19 89 LEU A CA 1
ATOM 719 C C . LEU A 1 89 ? -31.838 -3.711 46.461 1.00 93.19 89 LEU A C 1
ATOM 721 O O . LEU A 1 89 ? -32.093 -2.537 46.732 1.00 93.19 89 LEU A O 1
ATOM 725 N N . GLY A 1 90 ? -30.673 -4.086 45.935 1.00 91.94 90 GLY A N 1
ATOM 726 C CA . GLY A 1 90 ? -29.590 -3.143 45.693 1.00 91.94 90 GLY A CA 1
ATOM 727 C C . GLY A 1 90 ? -28.913 -2.663 46.976 1.00 91.94 90 GLY A C 1
ATOM 728 O O . GLY A 1 90 ? -28.408 -1.543 46.997 1.00 91.94 90 GLY A O 1
ATOM 729 N N . ASP A 1 91 ? -28.926 -3.475 48.040 1.00 93.38 91 ASP A N 1
ATOM 730 C CA . ASP A 1 91 ? -28.179 -3.200 49.271 1.00 93.38 91 ASP A CA 1
ATOM 731 C C . ASP A 1 91 ? -26.669 -3.232 48.975 1.00 93.38 91 ASP A C 1
ATOM 733 O O . ASP A 1 91 ? -26.103 -4.282 48.654 1.00 93.38 91 ASP A O 1
ATOM 737 N N . GLU A 1 92 ? -26.028 -2.063 49.034 1.00 90.44 92 GLU A N 1
ATOM 738 C CA . GLU A 1 92 ? -24.632 -1.886 48.629 1.00 90.44 92 GLU A CA 1
ATOM 739 C C . GLU A 1 92 ? -23.673 -2.716 49.485 1.00 90.44 92 GLU A C 1
ATOM 741 O O . GLU A 1 92 ? -22.742 -3.314 48.939 1.00 90.44 92 GLU A O 1
ATOM 746 N N . ASP A 1 93 ? -23.936 -2.822 50.789 1.00 91.31 93 ASP A N 1
ATOM 747 C CA . ASP A 1 93 ? -23.108 -3.598 51.712 1.00 91.31 93 ASP A CA 1
ATOM 748 C C . ASP A 1 93 ? -23.210 -5.093 51.383 1.00 91.31 93 ASP A C 1
ATOM 750 O O . ASP A 1 93 ? -22.194 -5.777 51.250 1.00 91.31 93 ASP A O 1
ATOM 754 N N . ALA A 1 94 ? -24.426 -5.593 51.134 1.00 92.19 94 ALA A N 1
ATOM 755 C CA . ALA A 1 94 ? -24.650 -6.989 50.755 1.00 92.19 94 ALA A CA 1
ATOM 756 C C . ALA A 1 94 ? -24.011 -7.353 49.402 1.00 92.19 94 ALA A C 1
ATOM 758 O O . ALA A 1 94 ? -23.563 -8.485 49.204 1.00 92.19 94 ALA A O 1
ATOM 759 N N . ILE A 1 95 ? -23.954 -6.407 48.458 1.00 93.38 95 ILE A N 1
ATOM 760 C CA . ILE A 1 95 ? -23.263 -6.598 47.176 1.00 93.38 95 ILE A CA 1
ATOM 761 C C . ILE A 1 95 ? -21.738 -6.587 47.386 1.00 93.38 95 ILE A C 1
ATOM 763 O O . ILE A 1 95 ? -21.037 -7.431 46.820 1.00 93.38 95 ILE A O 1
ATOM 767 N N . LEU A 1 96 ? -21.213 -5.674 48.211 1.00 91.19 96 LEU A N 1
ATOM 768 C CA . LEU A 1 96 ? -19.783 -5.579 48.530 1.00 91.19 96 LEU A CA 1
ATOM 769 C C . LEU A 1 96 ? -19.270 -6.783 49.331 1.00 91.19 96 LEU A C 1
ATOM 771 O O . LEU A 1 96 ? -18.144 -7.220 49.099 1.00 91.19 96 LEU A O 1
ATOM 775 N N . GLU A 1 97 ? -20.084 -7.399 50.190 1.00 91.62 97 GLU A N 1
ATOM 776 C CA . GLU A 1 97 ? -19.750 -8.676 50.845 1.00 91.62 97 GLU A CA 1
ATOM 777 C C . GLU A 1 97 ? -19.426 -9.785 49.829 1.00 91.62 97 GLU A C 1
ATOM 779 O O . GLU A 1 97 ? -18.657 -10.704 50.110 1.00 91.62 97 GLU A O 1
ATOM 784 N N . LYS A 1 98 ? -19.985 -9.694 48.617 1.00 91.06 98 LYS A N 1
ATOM 785 C CA . LYS A 1 98 ? -19.745 -10.624 47.507 1.00 91.06 98 LYS A CA 1
ATOM 786 C C . LYS A 1 98 ? -18.662 -10.143 46.544 1.00 91.06 98 LYS A C 1
ATOM 788 O O . LYS A 1 98 ? -18.561 -10.676 45.439 1.00 91.06 98 LYS A O 1
ATOM 793 N N . LYS A 1 99 ? -17.824 -9.182 46.949 1.00 89.25 99 LYS A N 1
ATOM 794 C CA . LYS A 1 99 ? -16.721 -8.636 46.142 1.00 89.25 99 LYS A CA 1
ATOM 795 C C . LYS A 1 99 ? -15.841 -9.716 45.520 1.00 89.25 99 LYS A C 1
ATOM 797 O O . LYS A 1 99 ? -15.501 -9.592 44.355 1.00 89.25 99 LYS A O 1
ATOM 802 N N . GLU A 1 100 ? -15.539 -10.799 46.235 1.00 89.06 100 GLU A N 1
ATOM 803 C CA . GLU A 1 100 ? -14.714 -11.907 45.719 1.00 89.06 100 GLU A CA 1
ATOM 804 C C . GLU A 1 100 ? -15.320 -12.619 44.494 1.00 89.06 100 GLU A C 1
ATOM 806 O O . GLU A 1 100 ? -14.602 -13.235 43.709 1.00 89.06 100 GLU A O 1
ATOM 811 N N . LEU A 1 101 ? -16.642 -12.530 44.307 1.00 91.25 101 LEU A N 1
ATOM 812 C CA . LEU A 1 101 ? -17.346 -13.076 43.144 1.00 91.25 101 LEU A CA 1
ATOM 813 C C . LEU A 1 101 ? -17.311 -12.132 41.932 1.00 91.25 101 LEU A C 1
ATOM 815 O O . LEU A 1 101 ? -17.669 -12.533 40.821 1.00 91.25 101 LEU A O 1
ATOM 819 N N . MET A 1 102 ? -16.898 -10.880 42.135 1.00 90.00 102 MET A N 1
ATOM 820 C CA . MET A 1 102 ? -16.775 -9.855 41.108 1.00 90.00 102 MET A CA 1
ATOM 821 C C . MET A 1 102 ? -15.295 -9.626 40.809 1.00 90.00 102 MET A C 1
ATOM 823 O O . MET A 1 102 ? -14.506 -9.300 41.684 1.00 90.00 102 MET A O 1
ATOM 827 N N . THR A 1 103 ? -14.895 -9.777 39.550 1.00 86.00 103 THR A N 1
ATOM 828 C CA . THR A 1 103 ? -13.488 -9.586 39.169 1.00 86.00 103 THR A CA 1
ATOM 829 C C . THR A 1 103 ? -13.099 -8.117 39.036 1.00 86.00 103 THR A C 1
ATOM 831 O O . THR A 1 103 ? -11.923 -7.793 39.137 1.00 86.00 103 THR A O 1
ATOM 834 N N . THR A 1 104 ? -14.063 -7.231 38.775 1.00 90.62 104 THR A N 1
ATOM 835 C CA . THR A 1 104 ? -13.821 -5.844 38.360 1.00 90.62 104 THR A CA 1
ATOM 836 C C . THR A 1 104 ? -14.833 -4.882 38.974 1.00 90.62 104 THR A C 1
ATOM 838 O O . THR A 1 104 ? -15.987 -5.243 39.223 1.00 90.62 104 THR A O 1
ATOM 841 N N . TRP A 1 105 ? -14.426 -3.624 39.156 1.00 92.56 105 TRP A N 1
ATOM 842 C CA . TRP A 1 105 ? -15.296 -2.576 39.697 1.00 92.56 105 TRP A CA 1
ATOM 843 C C . TRP A 1 105 ? -16.458 -2.231 38.756 1.00 92.56 105 TRP A C 1
ATOM 845 O O . TRP A 1 105 ? -17.527 -1.837 39.214 1.00 92.56 105 TRP A O 1
ATOM 855 N N . TYR A 1 106 ? -16.294 -2.406 37.441 1.00 92.69 106 TYR A N 1
ATOM 856 C CA . TYR A 1 106 ? -17.374 -2.156 36.489 1.00 92.69 106 TYR A CA 1
ATOM 857 C C . TYR A 1 106 ? -18.440 -3.263 36.506 1.00 92.69 106 TYR A C 1
ATOM 859 O O . TYR A 1 106 ? -19.595 -2.979 36.203 1.00 92.69 106 TYR A O 1
ATOM 867 N N . HIS A 1 107 ? -18.115 -4.496 36.929 1.00 93.50 107 HIS A N 1
ATOM 868 C CA . HIS A 1 107 ? -19.146 -5.491 37.261 1.00 93.50 107 HIS A CA 1
ATOM 869 C C . HIS A 1 107 ? -19.982 -4.993 38.447 1.00 93.50 107 HIS A C 1
ATOM 871 O O . HIS A 1 107 ? -21.205 -4.984 38.365 1.00 93.50 107 HIS A O 1
ATOM 877 N N . PHE A 1 108 ? -19.334 -4.476 39.495 1.00 93.94 108 PHE A N 1
ATOM 878 C CA . PHE A 1 108 ? -20.028 -3.867 40.632 1.00 93.94 108 PHE A CA 1
ATOM 879 C C . PHE A 1 108 ? -20.891 -2.661 40.225 1.00 93.94 108 PHE A C 1
ATOM 881 O O . PHE A 1 108 ? -22.048 -2.579 40.636 1.00 93.94 108 PHE A O 1
ATOM 888 N N . LEU A 1 109 ? -20.383 -1.777 39.357 1.00 93.94 109 LEU A N 1
ATOM 889 C CA . LEU A 1 109 ? -21.158 -0.673 38.782 1.00 93.94 109 LEU A CA 1
ATOM 890 C C . LEU A 1 109 ? -22.428 -1.184 38.092 1.00 93.94 109 LEU A C 1
ATOM 892 O O . LEU A 1 109 ? -23.514 -0.690 38.377 1.00 93.94 109 LEU A O 1
ATOM 896 N N . VAL A 1 110 ? -22.310 -2.172 37.200 1.00 93.44 110 VAL A N 1
ATOM 897 C CA . VAL A 1 110 ? -23.462 -2.728 36.472 1.00 93.44 110 VAL A CA 1
ATOM 898 C C . VAL A 1 110 ? -24.488 -3.318 37.439 1.00 93.44 110 VAL A C 1
ATOM 900 O O . VAL A 1 110 ? -25.677 -3.046 37.287 1.00 93.44 110 VAL A O 1
ATOM 903 N N . THR A 1 111 ? -24.045 -4.046 38.467 1.00 93.88 111 THR A N 1
ATOM 904 C CA . THR A 1 111 ? -24.917 -4.588 39.519 1.00 93.88 111 THR A CA 1
ATOM 905 C C . THR A 1 111 ? -25.671 -3.481 40.261 1.00 93.88 111 THR A C 1
ATOM 907 O O . THR A 1 111 ? -26.886 -3.574 40.429 1.00 93.88 111 THR A O 1
ATOM 910 N N . ARG A 1 112 ? -24.982 -2.402 40.662 1.00 93.06 112 ARG A N 1
ATOM 911 C CA . ARG A 1 112 ? -25.611 -1.241 41.321 1.00 93.06 112 ARG A CA 1
ATOM 912 C C . ARG A 1 112 ? -26.629 -0.555 40.420 1.00 93.06 112 ARG A C 1
ATOM 914 O O . ARG A 1 112 ? -27.723 -0.222 40.859 1.00 93.06 112 ARG A O 1
ATOM 921 N N . LEU A 1 113 ? -26.303 -0.356 39.147 1.00 92.50 113 LEU A N 1
ATOM 922 C CA . LEU A 1 113 ? -27.244 0.249 38.205 1.00 92.50 113 LEU A CA 1
ATOM 923 C C . LEU A 1 113 ? -28.475 -0.641 38.005 1.00 92.50 113 LEU A C 1
ATOM 925 O O . LEU A 1 113 ? -29.591 -0.138 37.968 1.00 92.50 113 LEU A O 1
ATOM 929 N N . LEU A 1 114 ? -28.293 -1.959 37.949 1.00 92.00 114 LEU A N 1
ATOM 930 C CA . LEU A 1 114 ? -29.386 -2.907 37.758 1.00 92.00 114 LEU A CA 1
ATOM 931 C C . LEU A 1 114 ? -30.371 -2.943 38.943 1.00 92.00 114 LEU A C 1
ATOM 933 O O . LEU A 1 114 ? -31.584 -2.991 38.723 1.00 92.00 114 LEU A O 1
ATOM 937 N N . TYR A 1 115 ? -29.854 -2.929 40.177 1.00 92.50 115 TYR A N 1
ATOM 938 C CA . TYR A 1 115 ? -30.647 -3.121 41.402 1.00 92.50 115 TYR A CA 1
ATOM 939 C C . TYR A 1 115 ? -30.924 -1.856 42.215 1.00 92.50 115 TYR A C 1
ATOM 941 O O . TYR A 1 115 ? -31.729 -1.912 43.142 1.00 92.50 115 TYR A O 1
ATOM 949 N N . SER A 1 116 ? -30.325 -0.720 41.864 1.00 90.44 116 SER A N 1
ATOM 950 C CA . SER A 1 116 ? -30.549 0.544 42.577 1.00 90.44 116 SER A CA 1
ATOM 951 C C . SER A 1 116 ? -30.996 1.673 41.644 1.00 90.44 116 SER A C 1
ATOM 953 O O . SER A 1 116 ? -31.788 2.519 42.056 1.00 90.44 116 SER A O 1
ATOM 955 N N . HIS A 1 117 ? -30.519 1.709 40.391 1.00 89.56 117 HIS A N 1
ATOM 956 C CA . HIS A 1 117 ? -30.722 2.850 39.482 1.00 89.56 117 HIS A CA 1
ATOM 957 C C . HIS A 1 117 ? -30.926 2.443 38.003 1.00 89.56 117 HIS A C 1
ATOM 959 O O . HIS A 1 117 ? -30.102 2.786 37.146 1.00 89.56 117 HIS A O 1
ATOM 965 N N . PRO A 1 118 ? -32.031 1.754 37.659 1.00 87.38 118 PRO A N 1
ATOM 966 C CA . PRO A 1 118 ? -32.233 1.160 36.330 1.00 87.38 118 PRO A CA 1
ATOM 967 C C . PRO A 1 118 ? -32.412 2.186 35.199 1.00 87.38 118 PRO A C 1
ATOM 969 O O . PRO A 1 118 ? -32.191 1.865 34.032 1.00 87.38 118 PRO A O 1
ATOM 972 N N . THR A 1 119 ? -32.807 3.423 35.517 1.00 87.25 119 THR A N 1
ATOM 973 C CA . THR A 1 119 ? -33.057 4.495 34.538 1.00 87.25 119 THR A CA 1
ATOM 974 C C . THR A 1 119 ? -32.036 5.633 34.618 1.00 87.25 119 THR A C 1
ATOM 976 O O . THR A 1 119 ? -32.376 6.788 34.341 1.00 87.25 119 THR A O 1
ATOM 979 N N . VAL A 1 120 ? -30.798 5.340 35.032 1.00 89.81 120 VAL A N 1
ATOM 980 C CA . VAL A 1 120 ? -29.726 6.342 35.126 1.00 89.81 120 VAL A CA 1
ATOM 981 C C . VAL A 1 120 ? -29.523 7.073 33.794 1.00 89.81 120 VAL A C 1
ATOM 983 O O . VAL A 1 120 ? -29.494 6.469 32.718 1.00 89.81 120 VAL A O 1
ATOM 986 N N . LYS A 1 121 ? -29.372 8.400 33.846 1.00 89.25 121 LYS A N 1
ATOM 987 C CA . LYS A 1 121 ? -29.076 9.190 32.646 1.00 89.25 121 LYS A CA 1
ATOM 988 C C . LYS A 1 121 ? -27.588 9.094 32.303 1.00 89.25 121 LYS A C 1
ATOM 990 O O . LYS A 1 121 ? -26.761 9.110 33.214 1.00 89.25 121 LYS A O 1
ATOM 995 N N . PRO A 1 122 ? -27.206 9.130 31.013 1.00 87.06 122 PRO A N 1
ATOM 996 C CA . PRO A 1 122 ? -25.797 9.053 30.627 1.00 87.06 122 PRO A CA 1
ATOM 997 C C . PRO A 1 122 ? -24.904 10.112 31.298 1.00 87.06 122 PRO A C 1
ATOM 999 O O . PRO A 1 122 ? -23.802 9.799 31.725 1.00 87.06 122 PRO A O 1
ATOM 1002 N N . LEU A 1 123 ? -25.399 11.343 31.476 1.00 87.69 123 LEU A N 1
ATOM 1003 C CA . LEU A 1 123 ? -24.657 12.445 32.115 1.00 87.69 123 LEU A CA 1
ATOM 1004 C C . LEU A 1 123 ? -24.370 12.226 33.612 1.00 87.69 123 LEU A C 1
ATOM 1006 O O . LEU A 1 123 ? -23.477 12.859 34.173 1.00 87.69 123 LEU A O 1
ATOM 1010 N N . GLU A 1 124 ? -25.148 11.368 34.267 1.00 90.38 124 GLU A N 1
ATOM 1011 C CA . GLU A 1 124 ? -25.026 11.067 35.697 1.00 90.38 124 GLU A CA 1
ATOM 1012 C C . GLU A 1 124 ? -24.158 9.824 35.939 1.00 90.38 124 GLU A C 1
ATOM 1014 O O . GLU A 1 124 ? -23.664 9.618 37.048 1.00 90.38 124 GLU A O 1
ATOM 1019 N N . LEU A 1 125 ? -23.910 9.028 34.893 1.00 91.25 125 LEU A N 1
ATOM 1020 C CA . LEU A 1 125 ? -23.195 7.755 34.959 1.00 91.25 125 LEU A CA 1
ATOM 1021 C C . LEU A 1 125 ? -21.794 7.888 35.569 1.00 91.25 125 LEU A C 1
ATOM 1023 O O . LEU A 1 125 ? -21.374 7.016 36.326 1.00 91.25 125 LEU A O 1
ATOM 1027 N N . ARG A 1 126 ? -21.110 9.014 35.324 1.00 92.94 126 ARG A N 1
ATOM 1028 C CA . ARG A 1 126 ? -19.796 9.318 35.913 1.00 92.94 126 ARG A CA 1
ATOM 1029 C C . ARG A 1 126 ? -19.782 9.278 37.443 1.00 92.94 126 ARG A C 1
ATOM 1031 O O . ARG A 1 126 ? -18.816 8.804 38.028 1.00 92.94 126 ARG A O 1
ATOM 1038 N N . PHE A 1 127 ? -20.851 9.740 38.098 1.00 92.81 127 PHE A N 1
ATOM 1039 C CA . PHE A 1 127 ? -20.905 9.803 39.560 1.00 92.81 127 PHE A CA 1
ATOM 1040 C C . PHE A 1 127 ? -21.002 8.397 40.151 1.00 92.81 127 PHE A C 1
ATOM 1042 O O . PHE A 1 127 ? -20.307 8.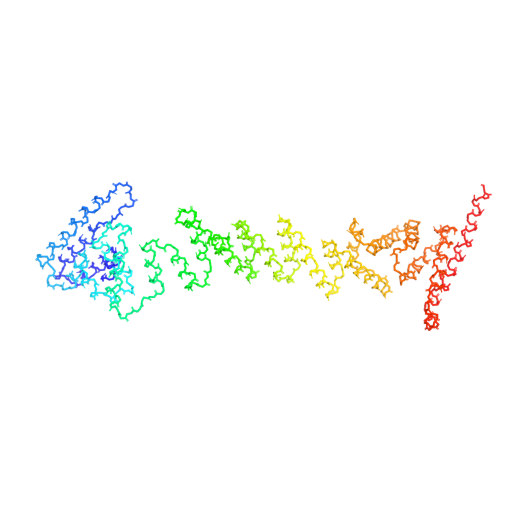071 41.113 1.00 92.81 127 PHE A O 1
ATOM 1049 N N . TYR A 1 128 ? -21.812 7.542 39.521 1.00 93.50 128 TYR A N 1
ATOM 1050 C CA . TYR A 1 128 ? -21.935 6.136 39.890 1.00 93.50 128 TYR A CA 1
ATOM 1051 C C . TYR A 1 128 ? -20.665 5.350 39.577 1.00 93.50 128 TYR A C 1
ATOM 1053 O O . TYR A 1 128 ? -20.264 4.514 40.385 1.00 93.50 128 TYR A O 1
ATOM 1061 N N . ALA A 1 129 ? -20.014 5.627 38.445 1.00 93.56 129 ALA A N 1
ATOM 1062 C CA . ALA A 1 129 ? -18.760 4.990 38.065 1.00 93.56 129 ALA A CA 1
ATOM 1063 C C . ALA A 1 129 ? -17.646 5.302 39.074 1.00 93.56 129 ALA A C 1
ATOM 1065 O O . ALA A 1 129 ? -17.080 4.372 39.647 1.00 93.56 129 ALA A O 1
ATOM 1066 N N . GLN A 1 130 ? -17.425 6.586 39.381 1.00 92.69 130 GLN A N 1
ATOM 1067 C CA . GLN A 1 130 ? -16.423 7.017 40.359 1.00 92.69 130 GLN A CA 1
ATOM 1068 C C . GLN A 1 130 ? -16.694 6.411 41.740 1.00 92.69 130 GLN A C 1
ATOM 1070 O O . GLN A 1 130 ? -15.824 5.763 42.312 1.00 92.69 130 GLN A O 1
ATOM 1075 N N . SER A 1 131 ? -17.933 6.525 42.233 1.00 93.06 131 SER A N 1
ATOM 1076 C CA . SER A 1 131 ? -18.331 5.928 43.513 1.00 93.06 131 SER A CA 1
ATOM 1077 C C . SER A 1 131 ? -18.112 4.411 43.538 1.00 93.06 131 SER A C 1
ATOM 1079 O O . SER A 1 131 ? -17.662 3.876 44.547 1.00 93.06 131 SER A O 1
ATOM 1081 N N . SER A 1 132 ? -18.420 3.703 42.446 1.00 92.94 132 SER A N 1
ATOM 1082 C CA . SER A 1 132 ? -18.244 2.246 42.369 1.00 92.94 132 SER A CA 1
ATOM 1083 C C . SER A 1 132 ? -16.773 1.852 42.369 1.00 92.94 132 SER A C 1
ATOM 1085 O O . SER A 1 132 ? -16.406 0.883 43.025 1.00 92.94 132 SER A O 1
ATOM 1087 N N . MET A 1 133 ? -15.935 2.606 41.660 1.00 91.44 133 MET A N 1
ATOM 1088 C CA . MET A 1 133 ? -14.492 2.401 41.631 1.00 91.44 133 MET A CA 1
ATOM 1089 C C . MET A 1 133 ? -13.870 2.650 43.011 1.00 91.44 133 MET A C 1
ATOM 1091 O O . MET A 1 133 ? -13.117 1.803 43.488 1.00 91.44 133 MET A O 1
ATOM 1095 N N . ASP A 1 134 ? -14.242 3.740 43.689 1.00 90.94 134 ASP A N 1
ATOM 1096 C CA . ASP A 1 134 ? -13.730 4.084 45.021 1.00 90.94 134 ASP A CA 1
ATOM 1097 C C . ASP A 1 134 ? -14.103 3.022 46.069 1.00 90.94 134 ASP A C 1
ATOM 1099 O O . ASP A 1 134 ? -13.240 2.547 46.812 1.00 90.94 134 ASP A O 1
ATOM 1103 N N . LEU A 1 135 ? -15.371 2.592 46.088 1.00 90.31 135 LEU A N 1
ATOM 1104 C CA . LEU A 1 135 ? -15.863 1.550 46.997 1.00 90.31 135 LEU A CA 1
ATOM 1105 C C . LEU A 1 135 ? -15.236 0.180 46.704 1.00 90.31 135 LEU A C 1
ATOM 1107 O O . LEU A 1 135 ? -14.889 -0.558 47.625 1.00 90.31 135 LEU A O 1
ATOM 1111 N N . PHE A 1 136 ? -15.075 -0.176 45.426 1.00 89.94 136 PHE A N 1
ATOM 1112 C CA . PHE A 1 136 ? -14.568 -1.489 45.039 1.00 89.94 136 PHE A CA 1
ATOM 1113 C C . PHE A 1 136 ? -13.048 -1.601 45.193 1.00 89.94 136 PHE A C 1
ATOM 1115 O O . PHE A 1 136 ? -12.561 -2.629 45.656 1.00 89.94 136 PHE A O 1
ATOM 1122 N N . LEU A 1 137 ? -12.274 -0.578 44.830 1.00 87.00 137 LEU A N 1
ATOM 1123 C CA . LEU A 1 137 ? -10.811 -0.611 44.950 1.00 87.00 137 LEU A CA 1
ATOM 1124 C C . LEU A 1 137 ? -10.331 -0.281 46.369 1.00 87.00 137 LEU A C 1
ATOM 1126 O O . LEU A 1 137 ? -9.220 -0.666 46.735 1.00 87.00 137 LEU A O 1
ATOM 1130 N N . GLY A 1 138 ? -11.159 0.387 47.180 1.00 78.19 138 GLY A N 1
ATOM 1131 C CA . GLY A 1 138 ? -10.896 0.633 48.601 1.00 78.19 138 GLY A CA 1
ATOM 1132 C C . GLY A 1 138 ? -9.636 1.460 48.879 1.00 78.19 138 GLY A C 1
ATOM 1133 O O . GLY A 1 138 ? -9.093 1.387 49.974 1.00 78.19 138 GLY A O 1
ATOM 1134 N N . GLY A 1 139 ? -9.126 2.199 47.887 1.00 67.69 139 GLY A N 1
ATOM 1135 C CA . GLY A 1 139 ? -7.896 2.996 47.982 1.00 67.69 139 GLY A CA 1
ATOM 1136 C C . GLY A 1 139 ? -6.582 2.200 48.058 1.00 67.69 139 GLY A C 1
ATOM 1137 O O . GLY A 1 139 ? -5.516 2.806 47.993 1.00 67.69 139 GLY A O 1
ATOM 1138 N N . GLU A 1 140 ? -6.627 0.869 48.168 1.00 67.31 140 GLU A N 1
ATOM 1139 C CA . GLU A 1 140 ? -5.432 0.017 48.283 1.00 67.31 140 GLU A CA 1
ATOM 1140 C C . GLU A 1 140 ? -4.835 -0.368 46.922 1.00 67.31 140 GLU A C 1
ATOM 1142 O O . GLU A 1 140 ? -3.632 -0.602 46.814 1.00 67.31 140 GLU A O 1
ATOM 1147 N N . SER A 1 141 ? -5.661 -0.421 45.873 1.00 75.94 141 SER A N 1
ATOM 1148 C CA . SER A 1 141 ? -5.238 -0.761 44.509 1.00 75.94 141 SER A CA 1
ATOM 1149 C C . SER A 1 141 ? -5.271 0.471 43.612 1.00 75.94 141 SER A C 1
ATOM 1151 O O . SER A 1 141 ? -6.287 1.161 43.539 1.00 75.94 141 SER A O 1
ATOM 1153 N N . SER A 1 142 ? -4.170 0.752 42.911 1.00 80.19 142 SER A N 1
ATOM 1154 C CA . SER A 1 142 ? -4.153 1.800 41.890 1.00 80.19 142 SER A CA 1
ATOM 1155 C C . SER A 1 142 ? -5.001 1.378 40.682 1.00 80.19 142 SER A C 1
ATOM 1157 O O . SER A 1 142 ? -4.894 0.216 40.282 1.00 80.19 142 SER A O 1
ATOM 1159 N N . PRO A 1 143 ? -5.780 2.290 40.072 1.00 85.75 143 PRO A N 1
ATOM 1160 C CA . PRO A 1 143 ? -6.570 1.982 38.884 1.00 85.75 143 PRO A CA 1
ATOM 1161 C C . PRO A 1 143 ? -5.670 1.535 37.728 1.00 85.75 143 PRO A C 1
ATOM 1163 O O . PRO A 1 143 ? -4.588 2.091 37.510 1.00 85.75 143 PRO A O 1
ATOM 1166 N N . GLU A 1 144 ? -6.123 0.533 36.982 1.00 89.31 144 GLU A N 1
ATOM 1167 C CA . GLU A 1 144 ? -5.440 0.068 35.782 1.00 89.31 144 GLU A CA 1
ATOM 1168 C C . GLU A 1 144 ? -5.614 1.078 34.631 1.00 89.31 144 GLU A C 1
ATOM 1170 O O . GLU A 1 144 ? -6.547 1.887 34.633 1.00 89.31 144 GLU A O 1
ATOM 1175 N N . PRO A 1 145 ? -4.769 1.040 33.584 1.00 89.94 145 PRO A N 1
ATOM 1176 C CA . PRO A 1 145 ? -4.910 1.963 32.457 1.00 89.94 145 PRO A CA 1
ATOM 1177 C C . PRO A 1 145 ? -6.276 1.882 31.756 1.00 89.94 145 PRO A C 1
ATOM 1179 O O . PRO A 1 145 ? -6.791 2.894 31.285 1.00 89.94 145 PRO A O 1
ATOM 1182 N N . LEU A 1 146 ? -6.889 0.692 31.715 1.00 90.94 146 LEU A N 1
ATOM 1183 C CA . LEU A 1 146 ? -8.245 0.521 31.189 1.00 90.94 146 LEU A CA 1
ATOM 1184 C C . LEU A 1 146 ? -9.290 1.236 32.056 1.00 90.94 146 LEU A C 1
ATOM 1186 O O . LEU A 1 146 ? -10.237 1.795 31.509 1.00 90.94 146 LEU A O 1
ATOM 1190 N N . ASP A 1 147 ? -9.106 1.276 33.376 1.00 91.19 147 ASP A N 1
ATOM 1191 C CA . ASP A 1 147 ? -10.027 1.957 34.288 1.00 91.19 147 ASP A CA 1
ATOM 1192 C C . ASP A 1 147 ? -10.040 3.461 34.015 1.00 91.19 147 ASP A C 1
ATOM 1194 O O . ASP A 1 147 ? -11.106 4.061 33.912 1.00 91.19 147 ASP A O 1
ATOM 1198 N N . LEU A 1 148 ? -8.866 4.057 33.786 1.00 90.94 148 LEU A N 1
ATOM 1199 C CA . LEU A 1 148 ? -8.747 5.470 33.413 1.00 90.94 148 LEU A CA 1
ATOM 1200 C C . LEU A 1 148 ? -9.440 5.771 32.074 1.00 90.94 148 LEU A C 1
ATOM 1202 O O . LEU A 1 148 ? -10.106 6.799 31.939 1.00 90.94 148 LEU A O 1
ATOM 1206 N N . ILE A 1 149 ? -9.323 4.864 31.096 1.00 93.19 149 ILE A N 1
ATOM 1207 C CA . ILE A 1 149 ? -10.010 4.976 29.800 1.00 93.19 149 ILE A CA 1
ATOM 1208 C C . ILE A 1 149 ? -11.531 4.905 29.986 1.00 93.19 149 ILE A C 1
ATOM 1210 O O . ILE A 1 149 ? -12.256 5.721 29.416 1.00 93.19 149 ILE A O 1
ATOM 1214 N N . LEU A 1 150 ? -12.020 3.949 30.780 1.00 93.56 150 LEU A N 1
ATOM 1215 C CA . LEU A 1 150 ? -13.449 3.785 31.054 1.00 93.56 150 LEU A CA 1
ATOM 1216 C C . LEU A 1 150 ? -14.018 4.992 31.801 1.00 93.56 150 LEU A C 1
ATOM 1218 O O . LEU A 1 150 ? -15.083 5.481 31.435 1.00 93.56 150 LEU A O 1
ATOM 1222 N N . MET A 1 151 ? -13.296 5.517 32.792 1.00 92.75 151 MET A N 1
ATOM 1223 C CA . MET A 1 151 ? -13.694 6.723 33.518 1.00 92.75 151 MET A CA 1
ATOM 1224 C C . MET A 1 151 ? -13.803 7.933 32.589 1.00 92.75 151 MET A C 1
ATOM 1226 O O . MET A 1 151 ? -14.840 8.595 32.576 1.00 92.75 151 MET A O 1
ATOM 1230 N N . ALA A 1 152 ? -12.805 8.163 31.729 1.00 93.00 152 ALA A N 1
ATOM 1231 C CA . ALA A 1 152 ? -12.873 9.221 30.720 1.00 93.00 152 ALA A CA 1
ATOM 1232 C C . ALA A 1 152 ? -14.056 9.027 29.750 1.00 93.00 152 ALA A C 1
ATOM 1234 O O . ALA A 1 152 ? -14.719 9.993 29.369 1.00 93.00 152 ALA A O 1
ATOM 1235 N N . ALA A 1 153 ? -14.366 7.780 29.377 1.00 92.75 153 ALA A N 1
ATOM 1236 C CA . ALA A 1 153 ? -15.517 7.471 28.534 1.00 92.75 153 ALA A CA 1
ATOM 1237 C C . ALA A 1 153 ? -16.854 7.770 29.239 1.00 92.75 153 ALA A C 1
ATOM 1239 O O . ALA A 1 153 ? -17.741 8.356 28.618 1.00 92.75 153 ALA A O 1
ATOM 1240 N N . PHE A 1 154 ? -16.991 7.436 30.528 1.00 92.19 154 PHE A N 1
ATOM 1241 C CA . PHE A 1 154 ? -18.173 7.772 31.333 1.00 92.19 154 PHE A CA 1
ATOM 1242 C C . PHE A 1 154 ? -18.347 9.284 31.542 1.00 92.19 154 PHE A C 1
ATOM 1244 O O . PHE A 1 154 ? -19.475 9.756 31.690 1.00 92.19 154 PHE A O 1
ATOM 1251 N N . GLU A 1 155 ? -17.257 10.053 31.519 1.00 90.88 155 GLU A N 1
ATOM 1252 C CA . GLU A 1 155 ? -17.275 11.521 31.578 1.00 90.88 155 GLU A CA 1
ATOM 1253 C C . GLU A 1 155 ? -17.519 12.200 30.224 1.00 90.88 155 GLU A C 1
ATOM 1255 O O . GLU A 1 155 ? -17.676 13.418 30.174 1.00 90.88 155 GLU A O 1
ATOM 1260 N N . PHE A 1 156 ? -17.612 11.429 29.137 1.00 88.19 156 PHE A N 1
ATOM 1261 C CA . PHE A 1 156 ? -17.689 11.922 27.760 1.00 88.19 156 PHE A CA 1
ATOM 1262 C C . PHE A 1 156 ? -16.445 12.706 27.284 1.00 88.19 156 PHE A C 1
ATOM 1264 O O . PHE A 1 156 ? -16.502 13.426 26.285 1.00 88.19 156 PHE A O 1
ATOM 1271 N N . GLU A 1 157 ? -15.289 12.507 27.922 1.00 89.88 157 GLU A N 1
ATOM 1272 C CA . GLU A 1 157 ? -14.011 13.143 27.571 1.00 89.88 157 GLU A CA 1
ATOM 1273 C C . GLU A 1 157 ? -13.288 12.376 26.445 1.00 89.88 157 GLU A C 1
ATOM 1275 O O . GLU A 1 157 ? -12.257 11.724 26.630 1.00 89.88 157 GLU A O 1
ATOM 1280 N N . MET A 1 158 ? -13.839 12.446 25.228 1.00 89.19 158 MET A N 1
ATOM 1281 C CA . MET A 1 158 ? -13.390 11.645 24.072 1.00 89.19 158 MET A CA 1
ATOM 1282 C C . MET A 1 158 ? -11.915 11.864 23.693 1.00 89.19 158 MET A C 1
ATOM 1284 O O . MET A 1 158 ? -11.231 10.923 23.293 1.00 89.19 158 MET A O 1
ATOM 1288 N N . HIS A 1 159 ? -11.394 13.087 23.839 1.00 88.75 159 HIS A N 1
ATOM 1289 C CA . HIS A 1 159 ? -9.984 13.385 23.554 1.00 88.75 159 HIS A CA 1
ATOM 1290 C C . HIS A 1 159 ? -9.043 12.637 24.503 1.00 88.75 159 HIS A C 1
ATOM 1292 O O . HIS A 1 159 ? -7.999 12.137 24.078 1.00 88.75 159 HIS A O 1
ATOM 1298 N N . GLN A 1 160 ? -9.430 12.525 25.776 1.00 90.00 160 GLN A N 1
ATOM 1299 C CA . GLN A 1 160 ? -8.672 11.789 26.779 1.00 90.00 160 GLN A CA 1
ATOM 1300 C C . GLN A 1 160 ? -8.736 10.282 26.499 1.00 90.00 160 GLN A C 1
ATOM 1302 O O . GLN A 1 160 ? -7.699 9.624 26.527 1.00 90.00 160 GLN A O 1
ATOM 1307 N N . VAL A 1 161 ? -9.903 9.754 26.106 1.00 92.19 161 VAL A N 1
ATOM 1308 C CA . VAL A 1 161 ? -10.049 8.353 25.664 1.00 92.19 161 VAL A CA 1
ATOM 1309 C C . VAL A 1 161 ? -9.087 8.034 24.515 1.00 92.19 161 VAL A C 1
ATOM 1311 O O . VAL A 1 161 ? -8.348 7.055 24.589 1.00 92.19 161 VAL A O 1
ATOM 1314 N N . ILE A 1 162 ? -9.045 8.874 23.475 1.00 90.88 162 ILE A N 1
ATOM 1315 C CA . ILE A 1 162 ? -8.155 8.684 22.318 1.00 90.88 162 ILE A CA 1
ATOM 1316 C C . ILE A 1 162 ? -6.681 8.703 22.745 1.00 90.88 162 ILE A C 1
ATOM 1318 O O . ILE A 1 162 ? -5.903 7.839 22.331 1.00 90.88 162 ILE A O 1
ATOM 1322 N N . LYS A 1 163 ? -6.292 9.662 23.592 1.00 89.00 163 LYS A N 1
ATOM 1323 C CA . LYS A 1 163 ? -4.917 9.801 24.085 1.00 89.00 163 LYS A CA 1
ATOM 1324 C C . LYS A 1 163 ? -4.471 8.578 24.887 1.00 89.00 163 LYS A C 1
ATOM 1326 O O . LYS A 1 163 ? -3.433 8.000 24.576 1.00 89.00 163 LYS A O 1
ATOM 1331 N N . GLU A 1 164 ? -5.254 8.164 25.878 1.00 90.69 164 GLU A N 1
ATOM 1332 C CA . GLU A 1 164 ? -4.901 7.029 26.735 1.00 90.69 164 GLU A CA 1
ATOM 1333 C C . GLU A 1 164 ? -4.914 5.711 25.949 1.00 90.69 164 GLU A C 1
ATOM 1335 O O . GLU A 1 164 ? -3.981 4.917 26.057 1.00 90.69 164 GLU A O 1
ATOM 1340 N N . CYS A 1 165 ? -5.885 5.511 25.048 1.00 92.12 165 CYS A N 1
ATOM 1341 C CA . CYS A 1 165 ? -5.887 4.350 24.153 1.00 92.12 165 CYS A CA 1
ATOM 1342 C C . CYS A 1 165 ? -4.639 4.300 23.258 1.00 92.12 165 CYS A C 1
ATOM 1344 O O . CYS A 1 165 ? -4.129 3.211 22.993 1.00 92.12 165 CYS A O 1
ATOM 1346 N N . SER A 1 166 ? -4.130 5.457 22.814 1.00 88.88 166 SER A N 1
ATOM 1347 C CA . SER A 1 166 ? -2.921 5.533 21.977 1.00 88.88 166 SER A CA 1
ATOM 1348 C C . SER A 1 166 ? -1.683 5.051 22.736 1.00 88.88 166 SER A C 1
ATOM 1350 O O . SER A 1 166 ? -0.811 4.409 22.155 1.00 88.88 166 SER A O 1
ATOM 1352 N N . ILE A 1 167 ? -1.622 5.329 24.042 1.00 88.62 167 ILE A N 1
ATOM 1353 C CA . ILE A 1 167 ? -0.517 4.926 24.919 1.00 88.62 167 ILE A CA 1
ATOM 1354 C C . ILE A 1 167 ? -0.635 3.441 25.284 1.00 88.62 167 ILE A C 1
ATOM 1356 O O . ILE A 1 167 ? 0.339 2.699 25.183 1.00 88.62 167 ILE A O 1
ATOM 1360 N N . VAL A 1 168 ? -1.827 2.992 25.687 1.00 90.06 168 VAL A N 1
ATOM 1361 C CA . VAL A 1 168 ? -2.041 1.648 26.244 1.00 90.06 168 VAL A CA 1
ATOM 1362 C C . VAL A 1 168 ? -2.018 0.565 25.169 1.00 90.06 168 VAL A C 1
ATOM 1364 O O . VAL A 1 168 ? -1.365 -0.463 25.335 1.00 90.06 168 VAL A O 1
ATOM 1367 N N . LEU A 1 169 ? -2.720 0.772 24.051 1.00 84.25 169 LEU A N 1
ATOM 1368 C CA . LEU A 1 169 ? -2.931 -0.290 23.062 1.00 84.25 169 LEU A CA 1
ATOM 1369 C C . LEU A 1 169 ? -1.734 -0.494 22.129 1.00 84.25 169 LEU A C 1
ATOM 1371 O O . LEU A 1 169 ? -1.697 -1.496 21.417 1.00 84.25 169 LEU A O 1
ATOM 1375 N N . SER A 1 170 ? -0.769 0.436 22.108 1.00 77.31 170 SER A N 1
ATOM 1376 C CA . SER A 1 170 ? 0.446 0.401 21.267 1.00 77.31 170 SER A CA 1
ATOM 1377 C C . SER A 1 170 ? 0.205 0.213 19.755 1.00 77.31 170 SER A C 1
ATOM 1379 O O . SER A 1 170 ? 1.151 0.069 18.983 1.00 77.31 170 SER A O 1
ATOM 1381 N N . ASN A 1 171 ? -1.054 0.207 19.309 1.00 80.12 171 ASN A N 1
ATOM 1382 C CA . ASN A 1 171 ? -1.475 0.036 17.929 1.00 80.12 171 ASN A CA 1
ATOM 1383 C C . ASN A 1 171 ? -2.406 1.185 17.548 1.00 80.12 171 ASN A C 1
ATOM 1385 O O . ASN A 1 171 ? -3.483 1.358 18.120 1.00 80.12 171 ASN A O 1
ATOM 1389 N N . TRP A 1 172 ? -2.004 1.916 16.514 1.00 89.88 172 TRP A N 1
ATOM 1390 C CA . TRP A 1 172 ? -2.741 3.047 15.969 1.00 89.88 172 TRP A CA 1
ATOM 1391 C C . TRP A 1 172 ? -4.085 2.665 15.338 1.00 89.88 172 TRP A C 1
ATOM 1393 O O . TRP A 1 172 ? -4.922 3.537 15.143 1.00 89.88 172 TRP A O 1
ATOM 1403 N N . TRP A 1 173 ? -4.339 1.379 15.055 1.00 92.94 173 TRP A N 1
ATOM 1404 C CA . TRP A 1 173 ? -5.583 0.928 14.425 1.00 92.94 173 TRP A CA 1
ATOM 1405 C C . TRP A 1 173 ? -6.825 1.371 15.200 1.00 92.94 173 TRP A C 1
ATOM 1407 O O . TRP A 1 173 ? -7.697 2.015 14.624 1.00 92.94 173 TRP A O 1
ATOM 1417 N N . PHE A 1 174 ? -6.910 1.052 16.495 1.00 93.62 174 PHE A N 1
ATOM 1418 C CA . PHE A 1 174 ? -8.118 1.335 17.272 1.00 93.62 174 PHE A CA 1
ATOM 1419 C C . PHE A 1 174 ? -8.376 2.839 17.356 1.00 93.62 174 PHE A C 1
ATOM 1421 O O . PHE A 1 174 ? -9.479 3.292 17.073 1.00 93.62 174 PHE A O 1
ATOM 1428 N N . VAL A 1 175 ? -7.342 3.619 17.676 1.00 93.38 175 VAL A N 1
ATOM 1429 C CA . VAL A 1 175 ? -7.467 5.071 17.841 1.00 93.38 175 VAL A CA 1
ATOM 1430 C C . VAL A 1 175 ? -7.724 5.796 16.527 1.00 93.38 175 VAL A C 1
ATOM 1432 O O . VAL A 1 175 ? -8.513 6.736 16.521 1.00 93.38 175 VAL A O 1
ATOM 1435 N N . ALA A 1 176 ? -7.153 5.338 15.410 1.00 93.88 176 ALA A N 1
ATOM 1436 C CA . ALA A 1 176 ? -7.430 5.905 14.094 1.00 93.88 176 ALA A CA 1
ATOM 1437 C C . ALA A 1 176 ? -8.899 5.696 13.701 1.00 93.88 176 ALA A C 1
ATOM 1439 O O . ALA A 1 176 ? -9.572 6.654 13.332 1.00 93.88 176 ALA A O 1
ATOM 1440 N N . HIS A 1 177 ? -9.428 4.477 13.856 1.00 94.12 177 HIS A N 1
ATOM 1441 C CA . HIS A 1 177 ? -10.808 4.159 13.470 1.00 94.12 177 HIS A CA 1
ATOM 1442 C C . HIS A 1 177 ? -11.849 4.682 14.459 1.00 94.12 177 HIS A C 1
ATOM 1444 O O . HIS A 1 177 ? -12.925 5.100 14.042 1.00 94.12 177 HIS A O 1
ATOM 1450 N N . LEU A 1 178 ? -11.549 4.690 15.761 1.00 93.12 178 LEU A N 1
ATOM 1451 C CA . LEU A 1 178 ? -12.420 5.316 16.753 1.00 93.12 178 LEU A CA 1
ATOM 1452 C C . LEU A 1 178 ? -12.524 6.819 16.483 1.00 93.12 178 LEU A C 1
ATOM 1454 O O . LEU A 1 178 ? -13.627 7.352 16.452 1.00 93.12 178 LEU A O 1
ATOM 1458 N N . THR A 1 179 ? -11.395 7.491 16.245 1.00 92.31 179 THR A N 1
ATOM 1459 C CA . THR A 1 179 ? -11.390 8.926 15.928 1.00 92.31 179 THR A CA 1
ATOM 1460 C C . THR A 1 179 ? -12.131 9.203 14.623 1.00 92.31 179 THR A C 1
ATOM 1462 O O . THR A 1 179 ? -12.939 10.124 14.579 1.00 92.31 179 THR A O 1
ATOM 1465 N N . ASP A 1 180 ? -11.918 8.386 13.589 1.00 92.00 180 ASP A N 1
ATOM 1466 C CA . ASP A 1 180 ? -12.641 8.476 12.317 1.00 92.00 180 ASP A CA 1
ATOM 1467 C C . ASP A 1 180 ? -14.162 8.327 12.499 1.00 92.00 180 ASP A C 1
ATOM 1469 O O . ASP A 1 180 ? -14.935 9.158 12.024 1.00 92.00 180 ASP A O 1
ATOM 1473 N N . LEU A 1 181 ? -14.600 7.329 13.273 1.00 93.69 181 LEU A N 1
ATOM 1474 C CA . LEU A 1 181 ? -16.012 7.116 13.591 1.00 93.69 181 LEU A CA 1
ATOM 1475 C C . LEU A 1 181 ? -16.610 8.296 14.370 1.00 93.69 181 LEU A C 1
ATOM 1477 O O . LEU A 1 181 ? -17.710 8.751 14.059 1.00 93.69 181 LEU A O 1
ATOM 1481 N N . LEU A 1 182 ? -15.901 8.794 15.385 1.00 91.00 182 LEU A N 1
ATOM 1482 C CA . LEU A 1 182 ? -16.358 9.916 16.205 1.00 91.00 182 LEU A CA 1
ATOM 1483 C C . LEU A 1 182 ? -16.449 11.221 15.398 1.00 91.00 182 LEU A C 1
ATOM 1485 O O . LEU A 1 182 ? -17.386 11.997 15.603 1.00 91.00 182 LEU A O 1
ATOM 1489 N N . ASP A 1 183 ? -15.520 11.444 14.468 1.00 89.25 183 ASP A N 1
ATOM 1490 C CA . ASP A 1 183 ? -15.543 12.573 13.533 1.00 89.25 183 ASP A CA 1
ATOM 1491 C C . ASP A 1 183 ? -16.740 12.472 12.572 1.00 89.25 183 ASP A C 1
ATOM 1493 O O . ASP A 1 183 ? -17.518 13.420 12.441 1.00 89.25 183 ASP A O 1
ATOM 1497 N N . HIS A 1 184 ? -16.997 11.287 12.005 1.00 89.94 184 HIS A N 1
ATOM 1498 C CA . HIS A 1 184 ? -18.179 11.037 11.171 1.00 89.94 184 HIS A CA 1
ATOM 1499 C C . HIS A 1 184 ? -19.505 11.213 11.929 1.00 89.94 184 HIS A C 1
ATOM 1501 O O . HIS A 1 184 ? -20.484 11.711 11.363 1.00 89.94 184 HIS A O 1
ATOM 1507 N N . CYS A 1 185 ? -19.532 10.876 13.219 1.00 90.56 185 CYS A N 1
ATOM 1508 C CA . CYS A 1 185 ? -20.660 11.133 14.115 1.00 90.56 185 CYS A CA 1
ATOM 1509 C C . CYS A 1 185 ? -20.767 12.602 14.571 1.00 90.56 185 CYS A C 1
ATOM 1511 O O . CYS A 1 185 ? -21.729 12.945 15.259 1.00 90.56 185 CYS A O 1
ATOM 1513 N N . LYS A 1 186 ? -19.819 13.473 14.191 1.00 86.94 186 LYS A N 1
ATOM 1514 C CA . LYS A 1 186 ? -19.729 14.889 14.601 1.00 86.94 186 LYS A CA 1
ATOM 1515 C C . LYS A 1 186 ? -19.619 15.084 16.117 1.00 86.94 186 LYS A C 1
ATOM 1517 O O . LYS A 1 186 ? -20.069 16.097 16.651 1.00 86.94 186 LYS A O 1
ATOM 1522 N N . LEU A 1 187 ? -19.041 14.102 16.807 1.00 84.25 187 LEU A N 1
ATOM 1523 C CA . LEU A 1 187 ? -18.798 14.144 18.252 1.00 84.25 187 LEU A CA 1
ATOM 1524 C C . LEU A 1 187 ? -17.451 14.792 18.590 1.00 84.25 187 LEU A C 1
ATOM 1526 O O . LEU A 1 187 ? -17.250 15.234 19.719 1.00 84.25 187 LEU A O 1
ATOM 1530 N N . LEU A 1 188 ? -16.543 14.877 17.616 1.00 82.19 188 LEU A N 1
ATOM 1531 C CA . LEU A 1 188 ? -15.281 15.597 17.735 1.00 82.19 188 LEU A CA 1
ATOM 1532 C C . LEU A 1 188 ? -15.376 16.950 17.033 1.00 82.19 188 LEU A C 1
ATOM 1534 O O . LEU A 1 188 ? -15.930 17.072 15.942 1.00 82.19 188 LEU A O 1
ATOM 1538 N N . GLN A 1 189 ? -14.820 17.979 17.669 1.00 71.81 189 GLN A N 1
ATOM 1539 C CA . GLN A 1 189 ? -14.608 19.263 17.016 1.00 71.81 189 GLN A CA 1
ATOM 1540 C C . GLN A 1 189 ? -13.293 19.198 16.245 1.00 71.81 189 GLN A C 1
ATOM 1542 O O . GLN A 1 189 ? -12.244 18.907 16.820 1.00 71.81 189 GLN A O 1
ATOM 1547 N N . SER A 1 190 ? -13.344 19.494 14.951 1.00 64.94 190 SER A N 1
ATOM 1548 C CA . SER A 1 190 ? -12.168 19.575 14.091 1.00 64.94 190 SER A CA 1
ATOM 1549 C C . SER A 1 190 ? -11.340 20.818 14.441 1.00 64.94 190 SER A C 1
ATOM 1551 O O . SER A 1 190 ? -11.487 21.872 13.821 1.00 64.94 190 SER A O 1
ATOM 1553 N N . HIS A 1 191 ? -10.486 20.717 15.459 1.00 66.12 191 HIS A N 1
ATOM 1554 C CA . HIS A 1 191 ? -9.448 21.711 15.718 1.00 66.12 191 HIS A CA 1
ATOM 1555 C C . HIS A 1 191 ? -8.179 21.306 14.976 1.00 66.12 191 HIS A C 1
ATOM 1557 O O . HIS A 1 191 ? -7.693 20.181 15.119 1.00 66.12 191 HIS A O 1
ATOM 1563 N N . ASN A 1 192 ? -7.643 22.227 14.179 1.00 67.31 192 ASN A N 1
ATOM 1564 C CA . ASN A 1 192 ? -6.347 22.025 13.548 1.00 67.31 192 ASN A CA 1
ATOM 1565 C C . ASN A 1 192 ? -5.269 22.054 14.628 1.00 67.31 192 ASN A C 1
ATOM 1567 O O . ASN A 1 192 ? -5.210 22.969 15.452 1.00 67.31 192 ASN A O 1
ATOM 1571 N N . LEU A 1 193 ? -4.409 21.044 14.614 1.00 72.62 193 LEU A N 1
ATOM 1572 C CA . LEU A 1 193 ? -3.232 21.001 15.463 1.00 72.62 193 LEU A CA 1
ATOM 1573 C C . LEU A 1 193 ? -2.238 22.069 14.983 1.00 72.62 193 LEU A C 1
ATOM 1575 O O . LEU A 1 193 ? -2.295 22.524 13.839 1.00 72.62 193 LEU A O 1
ATOM 1579 N N . TYR A 1 194 ? -1.295 22.467 15.841 1.00 66.75 194 TYR A N 1
ATOM 1580 C CA . TYR A 1 194 ? -0.307 23.519 15.533 1.00 66.75 194 TYR A CA 1
ATOM 1581 C C . TYR A 1 194 ? 0.504 23.271 14.251 1.00 66.75 194 TYR A C 1
ATOM 1583 O O . TYR A 1 194 ? 1.086 24.197 13.694 1.00 66.75 194 TYR A O 1
ATOM 1591 N N . PHE A 1 195 ? 0.538 22.026 13.785 1.00 66.25 195 PHE A N 1
ATOM 1592 C CA . PHE A 1 195 ? 1.233 21.578 12.586 1.00 66.25 195 PHE A CA 1
ATOM 1593 C C . PHE A 1 195 ? 0.325 21.442 11.351 1.00 66.25 195 PHE A C 1
ATOM 1595 O O . PHE A 1 195 ? 0.739 20.833 10.375 1.00 66.25 195 PHE A O 1
ATOM 1602 N N . GLY A 1 196 ? -0.889 22.003 11.366 1.00 66.94 196 GLY A N 1
ATOM 1603 C CA . GLY A 1 196 ? -1.730 22.169 10.171 1.00 66.94 196 GLY A CA 1
ATOM 1604 C C . GLY A 1 196 ? -2.655 21.000 9.818 1.00 66.94 196 GLY A C 1
ATOM 1605 O O . GLY A 1 196 ? -3.529 21.179 8.982 1.00 66.94 196 GLY A O 1
ATOM 1606 N N . SER A 1 197 ? -2.519 19.845 10.476 1.00 78.31 197 SER A N 1
ATOM 1607 C CA . SER A 1 197 ? -3.412 18.686 10.313 1.00 78.31 197 SER A CA 1
ATOM 1608 C C . SER A 1 197 ? -4.426 18.601 11.456 1.00 78.31 197 SER A C 1
ATOM 1610 O O . SER A 1 197 ? -4.165 19.069 12.569 1.00 78.31 197 SER A O 1
ATOM 1612 N N . ASN A 1 198 ? -5.584 17.992 11.207 1.00 85.62 198 ASN A N 1
ATOM 1613 C CA . ASN A 1 198 ? -6.535 17.660 12.266 1.00 85.62 198 ASN A CA 1
ATOM 1614 C C . ASN A 1 198 ? -6.142 16.343 12.970 1.00 85.62 198 ASN A C 1
ATOM 1616 O O . ASN A 1 198 ? -5.371 15.539 12.448 1.00 85.62 198 ASN A O 1
ATOM 1620 N N . MET A 1 199 ? -6.675 16.110 14.175 1.00 86.50 199 MET A N 1
ATOM 1621 C CA . MET A 1 199 ? -6.371 14.899 14.958 1.00 86.50 199 MET A CA 1
ATOM 1622 C C . MET A 1 199 ? -6.682 13.604 14.196 1.00 86.50 199 MET A C 1
ATOM 1624 O O . MET A 1 199 ? -5.921 12.641 14.269 1.00 86.50 199 MET A O 1
ATOM 1628 N N . ARG A 1 200 ? -7.789 13.586 13.445 1.00 89.44 200 ARG A N 1
ATOM 1629 C CA . ARG A 1 200 ? -8.210 12.429 12.649 1.00 89.44 200 ARG A CA 1
ATOM 1630 C C . ARG A 1 200 ? -7.152 12.063 11.610 1.00 89.44 200 ARG A C 1
ATOM 1632 O O . ARG A 1 200 ? -6.718 10.918 11.553 1.00 89.44 200 ARG A O 1
ATOM 1639 N N . GLU A 1 201 ? -6.736 13.028 10.802 1.00 90.69 201 GLU A N 1
ATOM 1640 C CA . GLU A 1 201 ? -5.737 12.837 9.759 1.00 90.69 201 GLU A CA 1
ATOM 1641 C C . GLU A 1 201 ? -4.389 12.450 10.370 1.00 90.69 201 GLU A C 1
ATOM 1643 O O . GLU A 1 201 ? -3.792 11.488 9.901 1.00 90.69 201 GLU A O 1
ATOM 1648 N N . PHE A 1 202 ? -3.949 13.093 11.456 1.00 91.19 202 PHE A N 1
ATOM 1649 C CA . PHE A 1 202 ? -2.726 12.695 12.160 1.00 91.19 202 PHE A CA 1
ATOM 1650 C C . PHE A 1 202 ? -2.725 11.200 12.531 1.00 91.19 202 PHE A C 1
ATOM 1652 O O . PHE A 1 202 ? -1.796 10.473 12.181 1.00 91.19 202 PHE A O 1
ATOM 1659 N N . LEU A 1 203 ? -3.788 10.709 13.176 1.00 91.56 203 LEU A N 1
ATOM 1660 C CA . LEU A 1 203 ? -3.874 9.303 13.590 1.00 91.56 203 LEU A CA 1
ATOM 1661 C C . LEU A 1 203 ? -3.978 8.339 12.399 1.00 91.56 203 LEU A C 1
ATOM 1663 O O . LEU A 1 203 ? -3.410 7.246 12.443 1.00 91.56 203 LEU A O 1
ATOM 1667 N N . LEU A 1 204 ? -4.667 8.736 11.323 1.00 93.62 204 LEU A N 1
ATOM 1668 C CA . LEU A 1 204 ? -4.728 7.950 10.087 1.00 93.62 204 LEU A CA 1
ATOM 1669 C C . LEU A 1 204 ? -3.361 7.871 9.395 1.00 93.62 204 LEU A C 1
ATOM 1671 O O . LEU A 1 204 ? -2.990 6.794 8.930 1.00 93.62 204 LEU A O 1
ATOM 1675 N N . LEU A 1 205 ? -2.596 8.967 9.363 1.00 93.56 205 LEU A N 1
ATOM 1676 C CA . LEU A 1 205 ? -1.247 9.004 8.794 1.00 93.56 205 LEU A CA 1
ATOM 1677 C C . LEU A 1 205 ? -0.282 8.103 9.570 1.00 93.56 205 LEU A C 1
ATOM 1679 O O . LEU A 1 205 ? 0.468 7.346 8.950 1.00 93.56 205 LEU A O 1
ATOM 1683 N N . GLU A 1 206 ? -0.319 8.133 10.904 1.00 91.88 206 GLU A N 1
ATOM 1684 C CA . GLU A 1 206 ? 0.503 7.256 11.751 1.00 91.88 206 GLU A CA 1
ATOM 1685 C C . GLU A 1 206 ? 0.135 5.780 11.551 1.00 91.88 206 GLU A C 1
ATOM 1687 O O . GLU A 1 206 ? 1.007 4.928 11.345 1.00 91.88 206 GLU A O 1
ATOM 1692 N N . TYR A 1 207 ? -1.165 5.468 11.513 1.00 93.81 207 TYR A N 1
ATOM 1693 C CA . TYR A 1 207 ? -1.630 4.111 11.239 1.00 93.81 207 TYR A CA 1
ATOM 1694 C C . TYR A 1 207 ? -1.199 3.621 9.848 1.00 93.81 207 TYR A C 1
ATOM 1696 O O . TYR A 1 207 ? -0.628 2.533 9.721 1.00 93.81 207 TYR A O 1
ATOM 1704 N N . ALA A 1 208 ? -1.407 4.433 8.808 1.00 94.88 208 ALA A N 1
ATOM 1705 C CA . ALA A 1 208 ? -1.010 4.114 7.441 1.00 94.88 208 ALA A CA 1
ATOM 1706 C C . ALA A 1 208 ? 0.509 3.918 7.321 1.00 94.88 208 ALA A C 1
ATOM 1708 O O . ALA A 1 208 ? 0.960 2.945 6.715 1.00 94.88 208 ALA A O 1
ATOM 1709 N N . SER A 1 209 ? 1.307 4.767 7.971 1.00 92.81 209 SER A N 1
ATOM 1710 C CA . SER A 1 209 ? 2.770 4.626 8.030 1.00 92.81 209 SER A CA 1
ATOM 1711 C C . SER A 1 209 ? 3.186 3.301 8.691 1.00 92.81 209 SER A C 1
ATOM 1713 O O . SER A 1 209 ? 4.088 2.608 8.205 1.00 92.81 209 SER A O 1
ATOM 1715 N N . GLY A 1 210 ? 2.465 2.873 9.733 1.00 91.50 210 GLY A N 1
ATOM 1716 C CA . GLY A 1 210 ? 2.601 1.539 10.323 1.00 91.50 210 GLY A CA 1
ATOM 1717 C C . GLY A 1 210 ? 2.325 0.404 9.326 1.00 91.50 210 GLY A C 1
ATOM 1718 O O . GLY A 1 210 ? 3.101 -0.551 9.243 1.00 91.50 210 GLY A O 1
ATOM 1719 N N . LEU A 1 211 ? 1.278 0.522 8.499 1.00 92.44 211 LEU A N 1
ATOM 1720 C CA . LEU A 1 211 ? 0.946 -0.472 7.465 1.00 92.44 211 LEU A CA 1
ATOM 1721 C C . LEU A 1 211 ? 2.024 -0.600 6.384 1.00 92.44 211 LEU A C 1
ATOM 1723 O O . LEU A 1 211 ? 2.282 -1.709 5.907 1.00 92.44 211 LEU A O 1
ATOM 1727 N N . PHE A 1 212 ? 2.687 0.501 6.022 1.00 90.44 212 PHE A N 1
ATOM 1728 C CA . PHE A 1 212 ? 3.793 0.496 5.057 1.00 90.44 212 PHE A CA 1
ATOM 1729 C C . PHE A 1 212 ? 5.015 -0.291 5.533 1.00 90.44 212 PHE A C 1
ATOM 1731 O O . PHE A 1 212 ? 5.763 -0.822 4.708 1.00 90.44 212 PHE A O 1
ATOM 1738 N N . SER A 1 213 ? 5.197 -0.413 6.848 1.00 87.00 213 SER A N 1
ATOM 1739 C CA . SER A 1 213 ? 6.266 -1.230 7.426 1.00 87.00 213 SER A CA 1
ATOM 1740 C C . SER A 1 213 ? 6.012 -2.732 7.236 1.00 87.00 213 SER A C 1
ATOM 1742 O O . SER A 1 213 ? 6.951 -3.530 7.248 1.00 87.00 213 SER A O 1
ATOM 1744 N N . HIS A 1 214 ? 4.758 -3.140 7.008 1.00 88.81 214 HIS A N 1
ATOM 1745 C CA . HIS A 1 214 ? 4.392 -4.539 6.815 1.00 88.81 214 HIS A CA 1
ATOM 1746 C C . HIS A 1 214 ? 4.451 -4.969 5.339 1.00 88.81 214 HIS A C 1
ATOM 1748 O O . HIS A 1 214 ? 3.969 -4.296 4.426 1.00 88.81 214 HIS A O 1
ATOM 1754 N N . HIS A 1 215 ? 4.985 -6.166 5.082 1.00 84.62 215 HIS A N 1
ATOM 1755 C CA . HIS A 1 215 ? 5.293 -6.636 3.726 1.00 84.62 215 HIS A CA 1
ATOM 1756 C C . HIS A 1 215 ? 4.070 -6.816 2.804 1.00 84.62 215 HIS A C 1
ATOM 1758 O O . HIS A 1 215 ? 4.213 -6.725 1.580 1.00 84.62 215 HIS A O 1
ATOM 1764 N N . SER A 1 216 ? 2.891 -7.098 3.367 1.00 87.50 216 SER A N 1
ATOM 1765 C CA . SER A 1 216 ? 1.642 -7.349 2.629 1.00 87.50 216 SER A CA 1
ATOM 1766 C C . SER A 1 216 ? 0.612 -6.223 2.723 1.00 87.50 216 SER A C 1
ATOM 1768 O O . SER A 1 216 ? -0.267 -6.167 1.869 1.00 87.50 216 SER A O 1
ATOM 1770 N N . LEU A 1 217 ? 0.706 -5.339 3.723 1.00 91.44 217 LEU A N 1
ATOM 1771 C CA . LEU A 1 217 ? -0.349 -4.361 4.029 1.00 91.44 217 LEU A CA 1
ATOM 1772 C C . LEU A 1 217 ? -0.085 -2.973 3.444 1.00 91.44 217 LEU A C 1
ATOM 1774 O O . LEU A 1 217 ? -0.978 -2.136 3.450 1.00 91.44 217 LEU A O 1
ATOM 1778 N N . TRP A 1 218 ? 1.100 -2.732 2.883 1.00 91.19 218 TRP A N 1
ATOM 1779 C CA . TRP A 1 218 ? 1.448 -1.437 2.294 1.00 91.19 218 TRP A CA 1
ATOM 1780 C C . TRP A 1 218 ? 0.448 -0.957 1.230 1.00 91.19 218 TRP A C 1
ATOM 1782 O O . TRP A 1 218 ? 0.250 0.242 1.107 1.00 91.19 218 TRP A O 1
ATOM 1792 N N . GLN A 1 219 ? -0.214 -1.860 0.489 1.00 92.75 219 GLN A N 1
ATOM 1793 C CA . GLN A 1 219 ? -1.252 -1.480 -0.486 1.00 92.75 219 GLN A CA 1
ATOM 1794 C C . GLN A 1 219 ? -2.455 -0.835 0.193 1.00 92.75 219 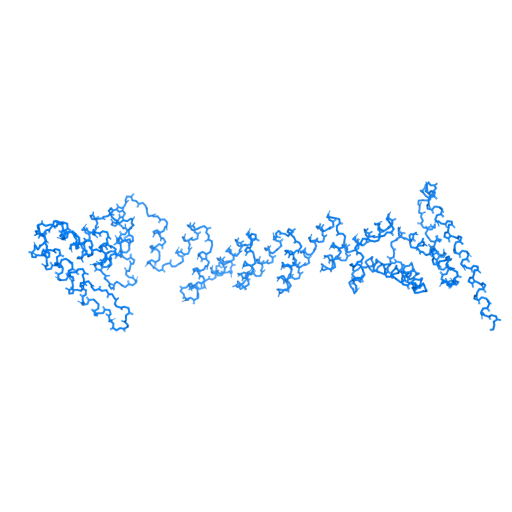GLN A C 1
ATOM 1796 O O . GLN A 1 219 ? -2.914 0.203 -0.257 1.00 92.75 219 GLN A O 1
ATOM 1801 N N . LEU A 1 220 ? -2.899 -1.412 1.310 1.00 94.06 220 LEU A N 1
ATOM 1802 C CA . LEU A 1 220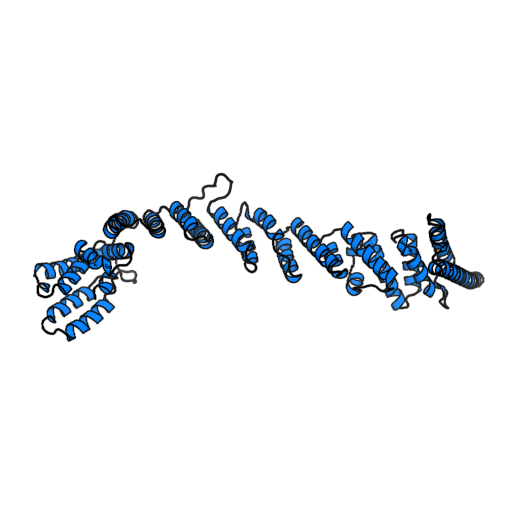 ? -3.958 -0.832 2.124 1.00 94.06 220 LEU A CA 1
ATOM 1803 C C . LEU A 1 220 ? -3.516 0.523 2.693 1.00 94.06 220 LEU A C 1
ATOM 1805 O O . LEU A 1 220 ? -4.293 1.466 2.709 1.00 94.06 220 LEU A O 1
ATOM 1809 N N . GLY A 1 221 ? -2.246 0.644 3.096 1.00 94.25 221 GLY A N 1
ATOM 1810 C CA . GLY A 1 221 ? -1.674 1.919 3.530 1.00 94.25 221 GLY A CA 1
ATOM 1811 C C . GLY A 1 221 ? -1.780 3.024 2.472 1.00 94.25 221 GLY A C 1
ATOM 1812 O O . GLY A 1 221 ? -2.038 4.170 2.828 1.00 94.25 221 GLY A O 1
ATOM 1813 N N . VAL A 1 222 ? -1.614 2.696 1.181 1.00 94.94 222 VAL A N 1
ATOM 1814 C CA . VAL A 1 222 ? -1.808 3.663 0.082 1.00 94.94 222 VAL A CA 1
ATOM 1815 C C . VAL A 1 222 ? -3.238 4.194 0.094 1.00 94.94 222 VAL A C 1
ATOM 1817 O O . VAL A 1 222 ? -3.433 5.403 0.011 1.00 94.94 222 VAL A O 1
ATOM 1820 N N . ASP A 1 223 ? -4.220 3.305 0.239 1.00 94.56 223 ASP A N 1
ATOM 1821 C CA . ASP A 1 223 ? -5.627 3.696 0.248 1.00 94.56 223 ASP A CA 1
ATOM 1822 C C . ASP A 1 223 ? -5.933 4.609 1.447 1.00 94.56 223 ASP A C 1
ATOM 1824 O O . ASP A 1 223 ? -6.630 5.605 1.284 1.00 94.56 223 ASP A O 1
ATOM 1828 N N . TYR A 1 224 ? -5.358 4.361 2.632 1.00 95.12 224 TYR A N 1
ATOM 1829 C CA . TYR A 1 224 ? -5.495 5.286 3.770 1.00 95.12 224 TYR A CA 1
ATOM 1830 C C . TYR A 1 224 ? -4.894 6.668 3.487 1.00 95.12 224 TYR A C 1
ATOM 1832 O O . TYR A 1 224 ? -5.512 7.678 3.828 1.00 95.12 224 TYR A O 1
ATOM 1840 N N . PHE A 1 225 ? -3.723 6.735 2.846 1.00 95.00 225 PHE A N 1
ATOM 1841 C CA . PHE A 1 225 ? -3.120 8.015 2.471 1.00 95.00 225 PHE A CA 1
ATOM 1842 C C . PHE A 1 225 ? -3.978 8.799 1.473 1.00 95.00 225 PHE A C 1
ATOM 1844 O O . PHE A 1 225 ? -4.048 10.019 1.586 1.00 95.00 225 PHE A O 1
ATOM 1851 N N . ASP A 1 226 ? -4.688 8.136 0.559 1.00 93.69 226 ASP A N 1
ATOM 1852 C CA . ASP A 1 226 ? -5.605 8.822 -0.363 1.00 93.69 226 ASP A CA 1
ATOM 1853 C C . ASP A 1 226 ? -6.808 9.467 0.351 1.00 93.69 226 ASP A C 1
ATOM 1855 O O . ASP A 1 226 ? -7.383 10.429 -0.155 1.00 93.69 226 ASP A O 1
ATOM 1859 N N . HIS A 1 227 ? -7.185 8.965 1.532 1.00 91.50 227 HIS A N 1
ATOM 1860 C CA . HIS A 1 227 ? -8.274 9.514 2.350 1.00 91.50 227 HIS A CA 1
ATOM 1861 C C . HIS A 1 227 ? -7.799 10.594 3.346 1.00 91.50 227 HIS A C 1
ATOM 1863 O O . HIS A 1 227 ? -8.595 11.078 4.159 1.00 91.50 227 HIS A O 1
ATOM 1869 N N . CYS A 1 228 ? -6.520 10.985 3.284 1.00 92.00 228 CYS A N 1
ATOM 1870 C CA . CYS A 1 228 ? -5.931 12.068 4.074 1.00 92.00 228 CYS A CA 1
ATOM 1871 C C . CYS A 1 228 ? -5.795 13.342 3.206 1.00 92.00 228 CYS A C 1
ATOM 1873 O O . CYS A 1 228 ? -5.023 13.329 2.242 1.00 92.00 228 CYS A O 1
ATOM 1875 N N . PRO A 1 229 ? -6.536 14.428 3.503 1.00 88.31 229 PRO A N 1
ATOM 1876 C CA . PRO A 1 229 ? -6.680 15.568 2.593 1.00 88.31 229 PRO A CA 1
ATOM 1877 C C . PRO A 1 229 ? -5.453 16.488 2.492 1.00 88.31 229 PRO A C 1
ATOM 1879 O O . PRO A 1 229 ? -5.174 16.981 1.401 1.00 88.31 229 PRO A O 1
ATOM 1882 N N . GLU A 1 230 ? -4.724 16.727 3.584 1.00 89.31 230 GLU A N 1
ATOM 1883 C CA . GLU A 1 230 ? -3.652 17.732 3.635 1.00 89.31 230 GLU A CA 1
ATOM 1884 C C . GLU A 1 230 ? -2.288 17.101 3.334 1.00 89.31 230 GLU A C 1
ATOM 1886 O O . GLU A 1 230 ? -1.562 17.535 2.437 1.00 89.31 230 GLU A O 1
ATOM 1891 N N . TYR A 1 231 ? -1.934 16.039 4.062 1.00 92.38 231 TYR A N 1
ATOM 1892 C CA . TYR A 1 231 ? -0.583 15.465 4.034 1.00 92.38 231 TYR A CA 1
ATOM 1893 C C . TYR A 1 231 ? -0.505 14.075 3.398 1.00 92.38 231 TYR A C 1
ATOM 1895 O O . TYR A 1 231 ? 0.602 13.588 3.148 1.00 92.38 231 TYR A O 1
ATOM 1903 N N . GLY A 1 232 ? -1.641 13.453 3.071 1.00 93.25 232 GLY A N 1
ATOM 1904 C CA . GLY A 1 232 ? -1.704 12.095 2.519 1.00 93.25 232 GLY A CA 1
ATOM 1905 C C . GLY A 1 232 ? -0.783 11.870 1.322 1.00 93.25 232 GLY A C 1
ATOM 1906 O O . GLY A 1 232 ? 0.027 10.941 1.308 1.00 93.25 232 GLY A O 1
ATOM 1907 N N . ARG A 1 233 ? -0.819 12.786 0.346 1.00 93.25 233 ARG A N 1
ATOM 1908 C CA . ARG A 1 233 ? 0.023 12.709 -0.858 1.00 93.25 233 ARG A CA 1
ATOM 1909 C C . ARG A 1 233 ? 1.516 12.784 -0.542 1.00 93.25 233 ARG A C 1
ATOM 1911 O O . ARG A 1 233 ? 2.285 11.979 -1.060 1.00 93.25 233 ARG A O 1
ATOM 1918 N N . VAL A 1 234 ? 1.926 13.718 0.313 1.00 93.56 234 VAL A N 1
ATOM 1919 C CA . VAL A 1 234 ? 3.340 13.909 0.679 1.00 93.56 234 VAL A CA 1
ATOM 1920 C C . VAL A 1 234 ? 3.872 12.678 1.418 1.00 93.56 234 VAL A C 1
ATOM 1922 O O . VAL A 1 234 ? 4.976 12.206 1.142 1.00 93.56 234 VAL A O 1
ATOM 1925 N N . TYR A 1 235 ? 3.065 12.108 2.315 1.00 94.06 235 TYR A N 1
ATOM 1926 C CA . TYR A 1 235 ? 3.413 10.877 3.021 1.00 94.06 235 TYR A CA 1
ATOM 1927 C C . TYR A 1 235 ? 3.526 9.686 2.072 1.00 94.06 235 TYR A C 1
ATOM 1929 O O . TYR A 1 235 ? 4.491 8.923 2.176 1.00 94.06 235 TYR A O 1
ATOM 1937 N N . LEU A 1 236 ? 2.597 9.545 1.125 1.00 94.94 236 LEU A N 1
ATOM 1938 C CA . LEU A 1 236 ? 2.651 8.499 0.110 1.00 94.94 236 LEU A CA 1
ATOM 1939 C C . LEU A 1 236 ? 3.919 8.616 -0.749 1.00 94.94 236 LEU A C 1
ATOM 1941 O O . LEU A 1 236 ? 4.604 7.615 -0.962 1.00 94.94 236 LEU A O 1
ATOM 1945 N N . GLU A 1 237 ? 4.266 9.825 -1.199 1.00 93.69 237 GLU A N 1
ATOM 1946 C CA . GLU A 1 237 ? 5.483 10.097 -1.975 1.00 93.69 237 GLU A CA 1
ATOM 1947 C C . GLU A 1 237 ? 6.759 9.679 -1.226 1.00 93.69 237 GLU A C 1
ATOM 1949 O O . GLU A 1 237 ? 7.648 9.079 -1.829 1.00 93.69 237 GLU A O 1
ATOM 1954 N N . LEU A 1 238 ? 6.826 9.910 0.088 1.00 92.00 238 LEU A N 1
ATOM 1955 C CA . LEU A 1 238 ? 7.969 9.525 0.922 1.00 92.00 238 LEU A CA 1
ATOM 1956 C C . LEU A 1 238 ? 8.039 8.013 1.196 1.00 92.00 238 LEU A C 1
ATOM 1958 O O . LEU A 1 238 ? 9.124 7.424 1.219 1.00 92.00 238 LEU A O 1
ATOM 1962 N N . HIS A 1 239 ? 6.894 7.377 1.449 1.00 92.75 239 HIS A N 1
ATOM 1963 C CA . HIS A 1 239 ? 6.845 5.972 1.857 1.00 92.75 239 HIS A CA 1
ATOM 1964 C C . HIS A 1 239 ? 6.958 5.007 0.678 1.00 92.75 239 HIS A C 1
ATOM 1966 O O . HIS A 1 239 ? 7.549 3.934 0.827 1.00 92.75 239 HIS A O 1
ATOM 1972 N N . ILE A 1 240 ? 6.446 5.375 -0.501 1.00 92.38 240 ILE A N 1
ATOM 1973 C CA . ILE A 1 240 ? 6.441 4.486 -1.666 1.00 92.38 240 ILE A CA 1
ATOM 1974 C C . ILE A 1 240 ? 7.862 4.122 -2.124 1.00 92.38 240 ILE A C 1
ATOM 1976 O O . ILE A 1 240 ? 8.115 2.977 -2.500 1.00 92.38 240 ILE A O 1
ATOM 1980 N N . GLU A 1 241 ? 8.813 5.056 -2.022 1.00 87.62 241 GLU A N 1
ATOM 1981 C CA . GLU A 1 241 ? 10.212 4.831 -2.409 1.00 87.62 241 GLU A CA 1
ATOM 1982 C C . GLU A 1 241 ? 10.953 3.888 -1.453 1.00 87.62 241 GLU A C 1
ATOM 1984 O O . GLU A 1 241 ? 11.935 3.249 -1.833 1.00 87.62 241 GLU A O 1
ATOM 1989 N N . ARG A 1 242 ? 10.466 3.755 -0.215 1.00 88.81 242 ARG A N 1
ATOM 1990 C CA . ARG A 1 242 ? 11.062 2.887 0.811 1.00 88.81 242 ARG A CA 1
ATOM 1991 C C . ARG A 1 242 ? 10.606 1.436 0.697 1.00 88.81 242 ARG A C 1
ATOM 1993 O O . ARG A 1 242 ? 11.163 0.569 1.372 1.00 88.81 242 ARG A O 1
ATOM 2000 N N . ILE A 1 243 ? 9.613 1.143 -0.146 1.00 89.06 243 ILE A N 1
ATOM 2001 C CA . ILE A 1 243 ? 9.110 -0.219 -0.316 1.00 89.06 243 ILE A CA 1
ATOM 2002 C C . ILE A 1 243 ? 10.233 -1.106 -0.875 1.00 89.06 243 ILE A C 1
ATOM 2004 O O . ILE A 1 243 ? 10.742 -0.849 -1.966 1.00 89.06 243 ILE A O 1
ATOM 2008 N N . PRO A 1 244 ? 10.581 -2.225 -0.210 1.00 86.94 244 PRO A N 1
ATOM 2009 C CA . PRO A 1 244 ? 11.614 -3.115 -0.715 1.00 86.94 244 PRO A CA 1
ATOM 2010 C C . PRO A 1 244 ? 11.149 -3.791 -2.012 1.00 86.94 244 PRO A C 1
ATOM 2012 O O . PRO A 1 244 ? 10.235 -4.628 -2.009 1.00 86.94 244 PRO A O 1
ATOM 2015 N N . LEU A 1 245 ? 11.801 -3.435 -3.122 1.00 87.50 245 LEU A N 1
ATOM 2016 C CA . LEU A 1 245 ? 11.553 -3.950 -4.471 1.00 87.50 245 LEU A CA 1
ATOM 2017 C C . LEU A 1 245 ? 12.317 -5.266 -4.697 1.00 87.50 245 LEU A C 1
ATOM 2019 O O . LEU A 1 245 ? 13.319 -5.332 -5.415 1.00 87.50 245 LEU A O 1
ATOM 2023 N N . SER A 1 246 ? 11.881 -6.340 -4.033 1.00 85.06 246 SER A N 1
ATOM 2024 C CA . SER A 1 246 ? 12.524 -7.659 -4.136 1.00 85.06 246 SER A CA 1
ATOM 2025 C C . SER A 1 246 ? 12.334 -8.295 -5.517 1.00 85.06 246 SER A C 1
ATOM 2027 O O . SER A 1 246 ? 13.306 -8.792 -6.089 1.00 85.06 246 SER A O 1
ATOM 2029 N N . THR A 1 247 ? 11.128 -8.208 -6.084 1.00 87.38 247 THR A N 1
ATOM 2030 C CA . THR A 1 247 ? 10.748 -8.827 -7.363 1.00 87.38 247 THR A CA 1
ATOM 2031 C C . THR A 1 247 ? 10.273 -7.802 -8.391 1.00 87.38 247 THR A C 1
ATOM 2033 O O . THR A 1 247 ? 9.778 -6.728 -8.050 1.00 87.38 247 THR A O 1
ATOM 2036 N N . GLU A 1 248 ? 10.375 -8.165 -9.671 1.00 87.38 248 GLU A N 1
ATOM 2037 C CA . GLU A 1 248 ? 9.906 -7.335 -10.785 1.00 87.38 248 GLU A CA 1
ATOM 2038 C C . GLU A 1 248 ? 8.386 -7.128 -10.759 1.00 87.38 248 GLU A C 1
ATOM 2040 O O . GLU A 1 248 ? 7.898 -6.018 -10.954 1.00 87.38 248 GLU A O 1
ATOM 2045 N N . GLN A 1 249 ? 7.629 -8.170 -10.403 1.00 89.81 249 GLN A N 1
ATOM 2046 C CA . GLN A 1 249 ? 6.178 -8.079 -10.230 1.00 89.81 249 GLN A CA 1
ATOM 2047 C C . GLN A 1 249 ? 5.786 -7.059 -9.157 1.00 89.81 249 GLN A C 1
ATOM 2049 O O . GLN A 1 249 ? 4.820 -6.319 -9.334 1.00 89.81 249 GLN A O 1
ATOM 2054 N N . LYS A 1 250 ? 6.526 -7.002 -8.041 1.00 90.25 250 LYS A N 1
ATOM 2055 C CA . LYS A 1 250 ? 6.265 -6.021 -6.984 1.00 90.25 250 LYS A CA 1
ATOM 2056 C C . LYS A 1 250 ? 6.556 -4.602 -7.475 1.00 90.25 250 LYS A C 1
ATOM 2058 O O . LYS A 1 250 ? 5.736 -3.723 -7.238 1.00 90.25 250 LYS A O 1
ATOM 2063 N N . ALA A 1 251 ? 7.646 -4.398 -8.217 1.00 92.31 251 ALA A N 1
ATOM 2064 C CA . ALA A 1 251 ? 7.958 -3.105 -8.825 1.00 92.31 251 ALA A CA 1
ATOM 2065 C C . ALA A 1 251 ? 6.873 -2.644 -9.810 1.00 92.31 251 ALA A C 1
ATOM 2067 O O . ALA A 1 251 ? 6.427 -1.506 -9.729 1.00 92.31 251 ALA A O 1
ATOM 2068 N N . LEU A 1 252 ? 6.371 -3.535 -10.672 1.00 92.50 252 LEU A N 1
ATOM 2069 C CA . LEU A 1 252 ? 5.271 -3.219 -11.593 1.00 92.50 252 LEU A CA 1
ATOM 2070 C C . LEU A 1 252 ? 3.975 -2.841 -10.860 1.00 92.50 252 LEU A C 1
ATOM 2072 O O . LEU A 1 252 ? 3.273 -1.931 -11.293 1.00 92.50 252 LEU A O 1
ATOM 2076 N N . LYS A 1 253 ? 3.664 -3.502 -9.735 1.00 92.62 253 LYS A N 1
ATOM 2077 C CA . LYS A 1 253 ? 2.511 -3.134 -8.895 1.00 92.62 253 LYS A CA 1
ATOM 2078 C C . LYS A 1 253 ? 2.666 -1.734 -8.301 1.00 92.62 253 LYS A C 1
ATOM 2080 O O . LYS A 1 253 ? 1.727 -0.950 -8.374 1.00 92.62 253 LYS A O 1
ATOM 2085 N N . VAL A 1 254 ? 3.839 -1.425 -7.745 1.00 93.31 254 VAL A N 1
ATOM 2086 C CA . VAL A 1 254 ? 4.139 -0.095 -7.190 1.00 93.31 254 VAL A CA 1
ATOM 2087 C C . VAL A 1 254 ? 4.058 0.976 -8.282 1.00 93.31 254 VAL A C 1
ATOM 2089 O O . VAL A 1 254 ? 3.421 2.004 -8.088 1.00 93.31 254 VAL A O 1
ATOM 2092 N N . LEU A 1 255 ? 4.613 0.709 -9.464 1.00 93.50 255 LEU A N 1
ATOM 2093 C CA . LEU A 1 255 ? 4.558 1.642 -10.589 1.00 93.50 255 LEU A CA 1
ATOM 2094 C C . LEU A 1 255 ? 3.137 1.932 -11.047 1.00 93.50 255 LEU A C 1
ATOM 2096 O O . LEU A 1 255 ? 2.801 3.094 -11.230 1.00 93.50 255 LEU A O 1
ATOM 2100 N N . ARG A 1 256 ? 2.286 0.908 -11.160 1.00 94.31 256 ARG A N 1
ATOM 2101 C CA . ARG A 1 256 ? 0.875 1.102 -11.511 1.00 94.31 256 ARG A CA 1
ATOM 2102 C C . ARG A 1 256 ? 0.171 2.035 -10.521 1.00 94.31 256 ARG A C 1
ATOM 2104 O O . ARG A 1 256 ? -0.607 2.886 -10.938 1.00 94.31 256 ARG A O 1
ATOM 2111 N N . ILE A 1 257 ? 0.456 1.882 -9.227 1.00 93.94 257 ILE A N 1
ATOM 2112 C CA . ILE A 1 257 ? -0.088 2.734 -8.160 1.00 93.94 257 ILE A CA 1
ATOM 2113 C C . ILE A 1 257 ? 0.380 4.187 -8.330 1.00 93.94 257 ILE A C 1
ATOM 2115 O O . ILE A 1 257 ? -0.445 5.100 -8.257 1.00 93.94 257 ILE A O 1
ATOM 2119 N N . CYS A 1 258 ? 1.671 4.399 -8.607 1.00 94.56 258 CYS A N 1
ATOM 2120 C CA . CYS A 1 258 ? 2.241 5.723 -8.861 1.00 94.56 258 CYS A CA 1
ATOM 2121 C C . CYS A 1 258 ? 1.691 6.370 -10.145 1.00 94.56 258 CYS A C 1
ATOM 2123 O O . CYS A 1 258 ? 1.378 7.558 -10.150 1.00 94.56 258 CYS A O 1
ATOM 2125 N N . GLU A 1 259 ? 1.549 5.606 -11.231 1.00 93.62 259 GLU A N 1
ATOM 2126 C CA . GLU A 1 259 ? 1.027 6.080 -12.520 1.00 93.62 259 GLU A CA 1
ATOM 2127 C C . GLU A 1 259 ? -0.436 6.516 -12.410 1.00 93.62 259 GLU A C 1
ATOM 2129 O O . GLU A 1 259 ? -0.792 7.588 -12.897 1.00 93.62 259 GLU A O 1
ATOM 2134 N N . GLN A 1 260 ? -1.267 5.736 -11.707 1.00 94.75 260 GLN A N 1
ATOM 2135 C CA . GLN A 1 260 ? -2.664 6.088 -11.428 1.00 94.75 260 GLN A CA 1
ATOM 2136 C C . GLN A 1 260 ? -2.799 7.416 -10.670 1.00 94.75 260 GLN A C 1
ATOM 2138 O O . GLN A 1 260 ? -3.783 8.125 -10.861 1.00 94.75 260 GLN A O 1
ATOM 2143 N N . ARG A 1 261 ? -1.804 7.766 -9.844 1.00 93.62 261 ARG A N 1
ATOM 2144 C CA . ARG A 1 261 ? -1.771 8.982 -9.012 1.00 93.62 261 ARG A CA 1
ATOM 2145 C C . ARG A 1 261 ? -0.882 10.096 -9.582 1.00 93.62 261 ARG A C 1
ATOM 2147 O O . ARG A 1 261 ? -0.621 11.081 -8.898 1.00 93.62 261 ARG A O 1
ATOM 2154 N N . GLN A 1 262 ? -0.418 9.960 -10.829 1.00 94.06 262 GLN A N 1
ATOM 2155 C CA . GLN A 1 262 ? 0.432 10.947 -11.516 1.00 94.06 262 GLN A CA 1
ATOM 2156 C C . GLN A 1 262 ? 1.737 11.290 -10.760 1.00 94.06 262 GLN A C 1
ATOM 2158 O O . GLN A 1 262 ? 2.248 12.408 -10.824 1.00 94.06 262 GLN A O 1
ATOM 2163 N N . MET A 1 263 ? 2.308 10.319 -10.045 1.00 94.06 263 MET A N 1
ATOM 2164 C CA . MET A 1 263 ? 3.552 10.453 -9.275 1.00 94.06 263 MET A CA 1
ATOM 2165 C C . MET A 1 263 ? 4.783 10.237 -10.176 1.00 94.06 263 MET A C 1
ATOM 2167 O O . MET A 1 263 ? 5.485 9.228 -10.088 1.00 94.06 263 MET A O 1
ATOM 2171 N N . HIS A 1 264 ? 5.012 11.155 -11.120 1.00 92.31 264 HIS A N 1
ATOM 2172 C CA . HIS A 1 264 ? 6.010 10.980 -12.185 1.00 92.31 264 HIS A CA 1
ATOM 2173 C C . HIS A 1 264 ? 7.459 10.881 -11.686 1.00 92.31 264 HIS A C 1
ATOM 2175 O O . HIS A 1 264 ? 8.250 10.121 -12.252 1.00 92.31 264 HIS A O 1
ATOM 2181 N N . GLU A 1 265 ? 7.812 11.615 -10.630 1.00 92.56 265 GLU A N 1
ATOM 2182 C CA . GLU A 1 265 ? 9.163 11.588 -10.059 1.00 92.56 265 GLU A CA 1
ATOM 2183 C C . GLU A 1 265 ? 9.456 10.240 -9.388 1.00 92.56 265 GLU A C 1
ATOM 2185 O O . GLU A 1 265 ? 10.497 9.632 -9.648 1.00 92.56 265 GLU A O 1
ATOM 2190 N N . GLN A 1 266 ? 8.493 9.696 -8.642 1.00 94.19 266 GLN A N 1
ATOM 2191 C CA . GLN A 1 266 ? 8.605 8.384 -8.004 1.00 94.19 266 GLN A CA 1
ATOM 2192 C C . GLN A 1 266 ? 8.655 7.266 -9.053 1.00 94.19 266 GLN A C 1
ATOM 2194 O O . GLN A 1 266 ? 9.473 6.355 -8.936 1.00 94.19 266 GLN A O 1
ATOM 2199 N N . VAL A 1 267 ? 7.865 7.357 -10.136 1.00 93.81 267 VAL A N 1
ATOM 2200 C CA . VAL A 1 267 ? 7.964 6.425 -11.279 1.00 93.81 267 VAL A CA 1
ATOM 2201 C C . VAL A 1 267 ? 9.379 6.416 -11.858 1.00 93.81 267 VAL A C 1
ATOM 2203 O O . VAL A 1 267 ? 9.957 5.347 -12.071 1.00 93.81 267 VAL A O 1
ATOM 2206 N N . ARG A 1 268 ? 9.969 7.597 -12.083 1.00 92.69 268 ARG A N 1
ATOM 2207 C CA . ARG A 1 268 ? 11.341 7.721 -12.591 1.00 92.69 268 ARG A CA 1
ATOM 2208 C C . ARG A 1 268 ? 12.350 7.109 -11.615 1.00 92.69 268 ARG A C 1
ATOM 2210 O O . ARG A 1 268 ? 13.206 6.334 -12.041 1.00 92.69 268 ARG A O 1
ATOM 2217 N N . SER A 1 269 ? 12.233 7.433 -10.330 1.00 92.81 269 SER A N 1
ATOM 2218 C CA . SER A 1 269 ? 13.085 6.938 -9.241 1.00 92.81 269 SER A CA 1
ATOM 2219 C C . SER A 1 269 ? 13.065 5.405 -9.153 1.00 92.81 269 SER A C 1
ATOM 2221 O O . SER A 1 269 ? 14.104 4.749 -9.273 1.00 92.81 269 SER A O 1
ATOM 2223 N N . ILE A 1 270 ? 11.870 4.808 -9.091 1.00 93.25 270 ILE A N 1
ATOM 2224 C CA . ILE A 1 270 ? 11.663 3.355 -9.026 1.00 93.25 270 ILE A CA 1
ATOM 2225 C C . ILE A 1 270 ? 12.235 2.653 -10.264 1.00 93.25 270 ILE A C 1
ATOM 2227 O O . ILE A 1 270 ? 12.955 1.658 -10.135 1.00 93.25 270 ILE A O 1
ATOM 2231 N N . CYS A 1 271 ? 11.971 3.178 -11.466 1.00 94.19 271 CYS A N 1
ATOM 2232 C CA . CYS A 1 271 ? 12.514 2.617 -12.702 1.00 94.19 271 CYS A CA 1
ATOM 2233 C C . CYS A 1 271 ? 14.053 2.651 -12.719 1.00 94.19 271 CYS A C 1
ATOM 2235 O O . CYS A 1 271 ? 14.666 1.654 -13.098 1.00 94.19 271 CYS A O 1
ATOM 2237 N N . LYS A 1 272 ? 14.694 3.730 -12.243 1.00 92.19 272 LYS A N 1
ATOM 2238 C CA . LYS A 1 272 ? 16.165 3.813 -12.130 1.00 92.19 272 LYS A CA 1
ATOM 2239 C C . LYS A 1 272 ? 16.739 2.772 -11.168 1.00 92.19 272 LYS A C 1
ATOM 2241 O O . LYS A 1 272 ? 17.721 2.106 -11.500 1.00 92.19 272 LYS A O 1
ATOM 2246 N N . ILE A 1 273 ? 16.118 2.588 -10.001 1.00 91.88 273 ILE A N 1
ATOM 2247 C CA . ILE A 1 273 ? 16.534 1.574 -9.017 1.00 91.88 273 ILE A CA 1
ATOM 2248 C C . ILE A 1 273 ? 16.463 0.170 -9.635 1.00 91.88 273 ILE A C 1
ATOM 2250 O O . ILE A 1 273 ? 17.414 -0.611 -9.531 1.00 91.88 273 ILE A O 1
ATOM 2254 N N . MET A 1 274 ? 15.362 -0.142 -10.325 1.00 93.75 274 MET A N 1
ATOM 2255 C CA . MET A 1 274 ? 15.180 -1.432 -10.993 1.00 93.75 274 MET A CA 1
ATOM 2256 C C . MET A 1 274 ? 16.160 -1.636 -12.152 1.00 93.75 274 MET A C 1
ATOM 2258 O O . MET A 1 274 ? 16.717 -2.728 -12.285 1.00 93.75 274 MET A O 1
ATOM 2262 N N . ALA A 1 275 ? 16.442 -0.589 -12.933 1.00 92.81 275 ALA A N 1
ATOM 2263 C CA . ALA A 1 275 ? 17.417 -0.629 -14.019 1.00 92.81 275 ALA A CA 1
ATOM 2264 C C . ALA A 1 275 ? 18.830 -0.939 -13.492 1.00 92.81 275 ALA A C 1
ATOM 2266 O O . ALA A 1 275 ? 19.499 -1.846 -13.993 1.00 92.81 275 ALA A O 1
ATOM 2267 N N . MET A 1 276 ? 19.257 -0.273 -12.412 1.00 91.38 276 MET A N 1
ATOM 2268 C CA . MET A 1 276 ? 20.536 -0.554 -11.750 1.00 91.38 276 MET A CA 1
ATOM 2269 C C . MET A 1 276 ? 20.603 -1.974 -11.177 1.00 91.38 276 MET A C 1
ATOM 2271 O O . MET A 1 276 ? 21.624 -2.652 -11.313 1.00 91.38 276 MET A O 1
ATOM 2275 N N . LYS A 1 277 ? 19.522 -2.455 -10.553 1.00 91.88 277 LYS A N 1
ATOM 2276 C CA . LYS A 1 277 ? 19.454 -3.822 -10.018 1.00 91.88 277 LYS A CA 1
ATOM 2277 C C . LYS A 1 277 ? 19.562 -4.872 -11.129 1.00 91.88 277 LYS A C 1
ATOM 2279 O O . LYS A 1 277 ? 20.288 -5.852 -10.972 1.00 91.88 277 LYS A O 1
ATOM 2284 N N . ALA A 1 278 ? 18.881 -4.661 -12.254 1.00 91.88 278 ALA A N 1
ATOM 2285 C CA . ALA A 1 278 ? 18.969 -5.535 -13.421 1.00 91.88 278 ALA A CA 1
ATOM 2286 C C . ALA A 1 278 ? 20.380 -5.540 -14.033 1.00 91.88 278 ALA A C 1
ATOM 2288 O O . ALA A 1 278 ? 20.908 -6.612 -14.334 1.00 91.88 278 ALA A O 1
ATOM 2289 N N . LEU A 1 279 ? 21.026 -4.370 -14.119 1.00 90.38 279 LEU A N 1
ATOM 2290 C CA . LEU A 1 279 ? 22.398 -4.237 -14.613 1.00 90.38 279 LEU A CA 1
ATOM 2291 C C . LEU A 1 279 ? 23.407 -4.994 -13.734 1.00 90.38 279 LEU A C 1
ATOM 2293 O O . LEU A 1 279 ? 24.281 -5.685 -14.259 1.00 90.38 279 LEU A O 1
ATOM 2297 N N . ARG A 1 280 ? 23.270 -4.908 -12.401 1.00 90.75 280 ARG A N 1
ATOM 2298 C CA . ARG A 1 280 ? 24.104 -5.663 -11.442 1.00 90.75 280 ARG A CA 1
ATOM 2299 C C . ARG A 1 280 ? 23.939 -7.176 -11.587 1.00 90.75 280 ARG A C 1
ATOM 2301 O O . ARG A 1 280 ? 24.907 -7.907 -11.428 1.00 90.75 280 ARG A O 1
ATOM 2308 N N . ASN A 1 281 ? 22.742 -7.631 -11.948 1.00 90.19 281 ASN A N 1
ATOM 2309 C CA . ASN A 1 281 ? 22.444 -9.043 -12.198 1.00 90.19 281 ASN A CA 1
ATOM 2310 C C . ASN A 1 281 ? 22.796 -9.502 -13.628 1.00 90.19 281 ASN A C 1
ATOM 2312 O O . ASN A 1 281 ? 22.387 -10.591 -14.025 1.00 90.19 281 ASN A O 1
ATOM 2316 N N . ASN A 1 282 ? 23.511 -8.680 -14.408 1.00 87.31 282 ASN A N 1
ATOM 2317 C CA . ASN A 1 282 ? 23.892 -8.939 -15.800 1.00 87.31 282 ASN A CA 1
ATOM 2318 C C . ASN A 1 282 ? 22.706 -9.219 -16.749 1.00 87.31 282 ASN A C 1
ATOM 2320 O O . ASN A 1 282 ? 22.857 -9.915 -17.748 1.00 87.31 282 ASN A O 1
ATOM 2324 N N . ARG A 1 283 ? 21.517 -8.680 -16.444 1.00 89.31 283 ARG A N 1
ATOM 2325 C CA . ARG A 1 283 ? 20.325 -8.771 -17.302 1.00 89.31 283 ARG A CA 1
ATOM 2326 C C . ARG A 1 283 ? 20.176 -7.482 -18.099 1.00 89.31 283 ARG A C 1
ATOM 2328 O O . ARG A 1 283 ? 19.471 -6.564 -17.673 1.00 89.31 283 ARG A O 1
ATOM 2335 N N . LEU A 1 284 ? 20.887 -7.395 -19.221 1.00 89.81 284 LEU A N 1
ATOM 2336 C CA . LEU A 1 284 ? 20.971 -6.171 -20.022 1.00 89.81 284 LEU A CA 1
ATOM 2337 C C . LEU A 1 284 ? 19.625 -5.779 -20.636 1.00 89.81 284 LEU A C 1
ATOM 2339 O O . LEU A 1 284 ? 19.260 -4.607 -20.552 1.00 89.81 284 LEU A O 1
ATOM 2343 N N . GLY A 1 285 ? 18.846 -6.737 -21.156 1.00 89.44 285 GLY A N 1
ATOM 2344 C CA . GLY A 1 285 ? 17.523 -6.447 -21.705 1.00 89.44 285 GLY A CA 1
ATOM 2345 C C . GLY A 1 285 ? 16.582 -5.841 -20.661 1.00 89.44 285 GLY A C 1
ATOM 2346 O O . GLY A 1 285 ? 16.032 -4.755 -20.850 1.00 89.44 285 GLY A O 1
ATOM 2347 N N . SER A 1 286 ? 16.460 -6.476 -19.492 1.00 90.31 286 SER A N 1
ATOM 2348 C CA . SER A 1 286 ? 15.656 -5.923 -18.395 1.00 90.31 286 SER A CA 1
ATOM 2349 C C . SER A 1 286 ? 16.146 -4.532 -17.978 1.00 90.31 286 SER A C 1
ATOM 2351 O O . SER A 1 286 ? 15.331 -3.627 -17.812 1.00 90.31 286 SER A O 1
ATOM 2353 N N . ALA A 1 287 ? 17.462 -4.330 -17.845 1.00 92.19 287 ALA A N 1
ATOM 2354 C CA . ALA A 1 287 ? 18.028 -3.030 -17.485 1.00 92.19 287 ALA A CA 1
ATOM 2355 C C . ALA A 1 287 ? 17.667 -1.941 -18.507 1.00 92.19 287 ALA A C 1
ATOM 2357 O O . ALA A 1 287 ? 17.284 -0.838 -18.113 1.00 92.19 287 ALA A O 1
ATOM 2358 N N . LEU A 1 288 ? 17.732 -2.260 -19.803 1.00 91.62 288 LEU A N 1
ATOM 2359 C CA . LEU A 1 288 ? 17.394 -1.333 -20.879 1.00 91.62 288 LEU A CA 1
ATOM 2360 C C . LEU A 1 288 ? 15.906 -0.974 -20.865 1.00 91.62 288 LEU A C 1
ATOM 2362 O O . LEU A 1 288 ? 15.561 0.205 -20.913 1.00 91.62 288 LEU A O 1
ATOM 2366 N N . SER A 1 289 ? 15.029 -1.970 -20.714 1.00 91.50 289 SER A N 1
ATOM 2367 C CA . SER A 1 289 ? 13.580 -1.760 -20.597 1.00 91.50 289 SER A CA 1
ATOM 2368 C C . SER A 1 289 ? 13.233 -0.818 -19.436 1.00 91.50 289 SER A C 1
ATOM 2370 O O . SER A 1 289 ? 12.483 0.147 -19.605 1.00 91.50 289 SER A O 1
ATOM 2372 N N . TRP A 1 290 ? 13.849 -1.028 -18.267 1.00 93.00 290 TRP A N 1
ATOM 2373 C CA . TRP A 1 290 ? 13.678 -0.157 -17.102 1.00 93.00 290 TRP A CA 1
ATOM 2374 C C . TRP A 1 290 ? 14.240 1.259 -17.325 1.00 93.00 290 TRP A C 1
ATOM 2376 O O . TRP A 1 290 ? 13.608 2.235 -16.919 1.00 93.00 290 TRP A O 1
ATOM 2386 N N . SER A 1 291 ? 15.368 1.395 -18.029 1.00 93.06 291 SER A N 1
ATOM 2387 C CA . SER A 1 291 ? 15.958 2.694 -18.392 1.00 93.06 291 SER A CA 1
ATOM 2388 C C . SER A 1 291 ? 15.071 3.506 -19.336 1.00 93.06 291 SER A C 1
ATOM 2390 O O . SER A 1 291 ? 14.903 4.713 -19.150 1.00 93.06 291 SER A O 1
ATOM 2392 N N . ILE A 1 292 ? 14.474 2.843 -20.331 1.00 91.81 292 ILE A N 1
ATOM 2393 C CA . ILE A 1 292 ? 13.562 3.471 -21.293 1.00 91.81 292 ILE A CA 1
ATOM 2394 C C . ILE A 1 292 ? 12.328 4.010 -20.570 1.00 91.81 292 ILE A C 1
ATOM 2396 O O . ILE A 1 292 ? 11.940 5.160 -20.779 1.00 91.81 292 ILE A O 1
ATOM 2400 N N . ARG A 1 293 ? 11.753 3.221 -19.654 1.00 90.06 293 ARG A N 1
ATOM 2401 C CA . ARG A 1 293 ? 10.623 3.654 -18.816 1.00 90.06 293 ARG A CA 1
ATOM 2402 C C . ARG A 1 293 ? 10.983 4.828 -17.905 1.00 90.06 293 ARG A C 1
ATOM 2404 O O . ARG A 1 293 ? 10.171 5.732 -17.738 1.00 90.06 293 ARG A O 1
ATOM 2411 N N . ALA A 1 294 ? 12.204 4.855 -17.366 1.00 91.38 294 ALA A N 1
ATOM 2412 C CA . ALA A 1 294 ? 12.717 5.993 -16.600 1.00 91.38 294 ALA A CA 1
ATOM 2413 C C . ALA A 1 294 ? 12.972 7.250 -17.456 1.00 91.38 294 ALA A C 1
ATOM 2415 O O . ALA A 1 294 ? 13.184 8.324 -16.892 1.00 91.38 294 ALA A O 1
ATOM 2416 N N . LYS A 1 295 ? 12.977 7.134 -18.793 1.00 90.19 295 LYS A N 1
ATOM 2417 C CA . LYS A 1 295 ? 13.440 8.174 -19.727 1.00 90.19 295 LYS A CA 1
ATOM 2418 C C . LYS A 1 295 ? 14.859 8.664 -19.398 1.00 90.19 295 LYS A C 1
ATOM 2420 O O . LYS A 1 295 ? 15.166 9.843 -19.545 1.00 90.19 295 LYS A O 1
ATOM 2425 N N . ASP A 1 296 ? 15.720 7.762 -18.923 1.00 91.44 296 ASP A N 1
ATOM 2426 C CA . ASP A 1 296 ? 17.114 8.075 -18.603 1.00 91.44 296 ASP A CA 1
ATOM 2427 C C . ASP A 1 296 ? 18.002 7.811 -19.826 1.00 91.44 296 ASP A C 1
ATOM 2429 O O . ASP A 1 296 ? 18.385 6.671 -20.103 1.00 91.44 296 ASP A O 1
ATOM 2433 N N . ALA A 1 297 ? 18.291 8.872 -20.583 1.00 92.25 297 ALA A N 1
ATOM 2434 C CA . ALA A 1 297 ? 19.096 8.795 -21.801 1.00 92.25 297 ALA A CA 1
ATOM 2435 C C . ALA A 1 297 ? 20.555 8.405 -21.526 1.00 92.25 297 ALA A C 1
ATOM 2437 O O . ALA A 1 297 ? 21.137 7.624 -22.278 1.00 92.25 297 ALA A O 1
ATOM 2438 N N . ALA A 1 298 ? 21.144 8.901 -20.433 1.00 91.56 298 ALA A N 1
ATOM 2439 C CA . ALA A 1 298 ? 22.530 8.603 -20.082 1.00 91.56 298 ALA A CA 1
ATOM 2440 C C . ALA A 1 298 ? 22.696 7.122 -19.715 1.00 91.56 298 ALA A C 1
ATOM 2442 O O . ALA A 1 298 ? 23.614 6.454 -20.196 1.00 91.56 298 ALA A O 1
ATOM 2443 N N . PHE A 1 299 ? 21.770 6.585 -18.917 1.00 91.88 299 PHE A N 1
ATOM 2444 C CA . PHE A 1 299 ? 21.794 5.174 -18.547 1.00 91.88 299 PHE A CA 1
ATOM 2445 C C . PHE A 1 299 ? 21.475 4.256 -19.739 1.00 91.88 299 PHE A C 1
ATOM 2447 O O . PHE A 1 299 ? 22.110 3.211 -19.896 1.00 91.88 299 PHE A O 1
ATOM 2454 N N . ALA A 1 300 ? 20.575 4.672 -20.639 1.00 92.88 300 ALA A N 1
ATOM 2455 C CA . ALA A 1 300 ? 20.300 3.949 -21.880 1.00 92.88 300 ALA A CA 1
ATOM 2456 C C . ALA A 1 300 ? 21.542 3.862 -22.785 1.00 92.88 300 ALA A C 1
ATOM 2458 O O . ALA A 1 300 ? 21.819 2.795 -23.334 1.00 92.88 300 ALA A O 1
ATOM 2459 N N . THR A 1 301 ? 22.324 4.942 -22.895 1.00 92.50 301 THR A N 1
ATOM 2460 C CA . THR A 1 301 ? 23.612 4.946 -23.611 1.00 92.50 301 THR A CA 1
ATOM 2461 C C . THR A 1 301 ? 24.594 3.960 -22.987 1.00 92.50 301 THR A C 1
ATOM 2463 O O . THR A 1 301 ? 25.119 3.115 -23.704 1.00 92.50 301 THR A O 1
ATOM 2466 N N . LEU A 1 302 ? 24.767 3.982 -21.660 1.00 91.94 302 LEU A N 1
ATOM 2467 C CA . LEU A 1 302 ? 25.670 3.064 -20.956 1.00 91.94 302 LEU A CA 1
ATOM 2468 C C . LEU A 1 302 ? 25.322 1.587 -21.204 1.00 91.94 302 LEU A C 1
ATOM 2470 O O . LEU A 1 302 ? 26.206 0.764 -21.442 1.00 91.94 302 LEU A O 1
ATOM 2474 N N . ILE A 1 303 ? 24.034 1.235 -21.139 1.00 91.50 303 ILE A N 1
ATOM 2475 C CA . ILE A 1 303 ? 23.587 -0.140 -21.396 1.00 91.50 303 ILE A CA 1
ATOM 2476 C C . ILE A 1 303 ? 23.792 -0.501 -22.870 1.00 91.50 303 ILE A C 1
ATOM 2478 O O . ILE A 1 303 ? 24.227 -1.610 -23.176 1.00 91.50 303 ILE A O 1
ATOM 2482 N N . SER A 1 304 ? 23.519 0.435 -23.776 1.00 91.81 304 SER A N 1
ATOM 2483 C CA . SER A 1 304 ? 23.696 0.222 -25.211 1.00 91.81 304 SER A CA 1
ATOM 2484 C C . SER A 1 304 ? 25.169 0.015 -25.582 1.00 91.81 304 SER A C 1
ATOM 2486 O O . SER A 1 304 ? 25.474 -0.900 -26.338 1.00 91.81 304 SER A O 1
ATOM 2488 N N . ASP A 1 305 ? 26.097 0.773 -24.990 1.00 90.81 305 ASP A N 1
ATOM 2489 C CA . ASP A 1 305 ? 27.542 0.546 -25.134 1.00 90.81 305 ASP A CA 1
ATOM 2490 C C . ASP A 1 305 ? 27.951 -0.856 -24.671 1.00 90.81 305 ASP A C 1
ATOM 2492 O O . ASP A 1 305 ? 28.763 -1.522 -25.314 1.00 90.81 305 ASP A O 1
ATOM 2496 N N . ARG A 1 306 ? 27.355 -1.343 -23.578 1.00 89.56 306 ARG A N 1
ATOM 2497 C CA . ARG A 1 306 ? 27.617 -2.694 -23.077 1.00 89.56 306 ARG A CA 1
ATOM 2498 C C . ARG A 1 306 ? 27.106 -3.778 -24.028 1.00 89.56 306 ARG A C 1
ATOM 2500 O O . ARG A 1 306 ? 27.826 -4.742 -24.252 1.00 89.56 306 ARG A O 1
ATOM 2507 N N . PHE A 1 307 ? 25.930 -3.602 -24.636 1.00 90.31 307 PHE A N 1
ATOM 2508 C CA . PHE A 1 307 ? 25.441 -4.506 -25.687 1.00 90.31 307 PHE A CA 1
ATOM 2509 C C . PHE A 1 307 ? 26.384 -4.566 -26.893 1.00 90.31 307 PHE A C 1
ATOM 2511 O O . PHE A 1 307 ? 26.642 -5.649 -27.414 1.00 90.31 307 PHE A O 1
ATOM 2518 N N . LEU A 1 308 ? 26.908 -3.419 -27.331 1.00 90.00 308 LEU A N 1
ATOM 2519 C CA . LEU A 1 308 ? 27.856 -3.364 -28.445 1.00 90.00 308 LEU A CA 1
ATOM 2520 C C . LEU A 1 308 ? 29.191 -4.018 -28.091 1.00 90.00 308 LEU A C 1
ATOM 2522 O O . LEU A 1 308 ? 29.759 -4.733 -28.911 1.00 90.00 308 LEU A O 1
ATOM 2526 N N . LYS A 1 309 ? 29.677 -3.820 -26.863 1.00 88.88 309 LYS A N 1
ATOM 2527 C CA . LYS A 1 309 ? 30.894 -4.479 -26.386 1.00 88.88 309 LYS A CA 1
ATOM 2528 C C . LYS A 1 309 ? 30.732 -6.002 -26.341 1.00 88.88 309 LYS A C 1
ATOM 2530 O O . LYS A 1 309 ? 31.581 -6.708 -26.877 1.00 88.88 309 LYS A O 1
ATOM 2535 N N . ASP A 1 310 ? 29.628 -6.494 -25.779 1.00 87.38 310 ASP A N 1
ATOM 2536 C CA . ASP A 1 310 ? 29.318 -7.929 -25.745 1.00 87.38 310 ASP A CA 1
ATOM 2537 C C . ASP A 1 310 ? 29.233 -8.513 -27.167 1.00 87.38 310 ASP A C 1
ATOM 2539 O O . ASP A 1 310 ? 29.703 -9.627 -27.408 1.00 87.38 310 ASP A O 1
ATOM 2543 N N . TYR A 1 311 ? 28.693 -7.749 -28.125 1.00 88.62 311 TYR A N 1
ATOM 2544 C CA . TYR A 1 311 ? 28.680 -8.134 -29.535 1.00 88.62 311 TYR A CA 1
ATOM 2545 C C . TYR A 1 311 ? 30.092 -8.200 -30.132 1.00 88.62 311 TYR A C 1
ATOM 2547 O O . TYR A 1 311 ? 30.406 -9.180 -30.799 1.00 88.62 311 TYR A O 1
ATOM 2555 N N . CYS A 1 312 ? 30.969 -7.221 -29.875 1.00 86.25 312 CYS A N 1
ATOM 2556 C CA . CYS A 1 312 ? 32.361 -7.274 -30.345 1.00 86.25 312 CYS A CA 1
ATOM 2557 C C . CYS A 1 312 ? 33.115 -8.507 -29.831 1.00 86.25 312 CYS A C 1
ATOM 2559 O O . CYS A 1 312 ? 33.947 -9.056 -30.548 1.00 86.25 312 CYS A O 1
ATOM 2561 N N . GLU A 1 313 ? 32.839 -8.938 -28.599 1.00 85.06 313 GLU A N 1
ATOM 2562 C CA . GLU A 1 313 ? 33.521 -10.077 -27.976 1.00 85.06 313 GLU A CA 1
ATOM 2563 C C . GLU A 1 313 ? 32.949 -11.434 -28.421 1.00 85.06 313 GLU A C 1
ATOM 2565 O O . GLU A 1 313 ? 33.694 -12.406 -28.534 1.00 85.06 313 GLU A O 1
ATOM 2570 N N . ARG A 1 314 ? 31.631 -11.527 -28.657 1.00 83.44 314 ARG A N 1
ATOM 2571 C CA . ARG A 1 314 ? 30.932 -12.808 -28.901 1.00 83.44 314 ARG A CA 1
ATOM 2572 C C . ARG A 1 314 ? 30.421 -12.998 -30.328 1.00 83.44 314 ARG A C 1
ATOM 2574 O O . ARG A 1 314 ? 30.107 -14.124 -30.704 1.00 83.44 314 ARG A O 1
ATOM 2581 N N . GLY A 1 315 ? 30.281 -11.921 -31.096 1.00 79.19 315 GLY A N 1
ATOM 2582 C CA . GLY A 1 315 ? 29.682 -11.913 -32.434 1.00 79.19 315 GLY A CA 1
ATOM 2583 C C . GLY A 1 315 ? 28.158 -12.088 -32.458 1.00 79.19 315 GLY A C 1
ATOM 2584 O O . GLY A 1 315 ? 27.589 -12.352 -33.514 1.00 79.19 315 GLY A O 1
ATOM 2585 N N . CYS A 1 316 ? 27.471 -11.989 -31.316 1.00 80.31 316 CYS A N 1
ATOM 2586 C CA . CYS A 1 316 ? 26.016 -12.115 -31.244 1.00 80.31 316 CYS A CA 1
ATOM 2587 C C . CYS A 1 316 ? 25.405 -11.217 -30.160 1.00 80.31 316 CYS A C 1
ATOM 2589 O O . CYS A 1 316 ? 26.043 -10.891 -29.158 1.00 80.31 316 CYS A O 1
ATOM 2591 N N . PHE A 1 317 ? 24.149 -10.811 -30.364 1.00 80.44 317 PHE A N 1
ATOM 2592 C CA . PHE A 1 317 ? 23.394 -10.021 -29.392 1.00 80.44 317 PHE A CA 1
ATOM 2593 C C . PHE A 1 317 ? 22.673 -10.914 -28.379 1.00 80.44 317 PHE A C 1
ATOM 2595 O O . PHE A 1 317 ? 22.055 -11.916 -28.740 1.00 80.44 317 PHE A O 1
ATOM 2602 N N . SER A 1 318 ? 22.701 -10.492 -27.115 1.00 70.31 318 SER A N 1
ATOM 2603 C CA . SER A 1 318 ? 21.803 -11.005 -26.074 1.00 70.31 318 SER A CA 1
ATOM 2604 C C . SER A 1 318 ? 20.428 -10.326 -26.197 1.00 70.31 318 SER A C 1
ATOM 2606 O O . SER A 1 318 ? 20.362 -9.182 -26.636 1.00 70.31 318 SER A O 1
ATOM 2608 N N . ASP A 1 319 ? 19.341 -10.992 -25.792 1.00 72.50 319 ASP A N 1
ATOM 2609 C CA . ASP A 1 319 ? 17.985 -10.408 -25.699 1.00 72.50 319 ASP A CA 1
ATOM 2610 C C . ASP A 1 319 ? 17.454 -9.744 -26.998 1.00 72.50 319 ASP A C 1
ATOM 2612 O O . ASP A 1 319 ? 16.970 -8.608 -26.987 1.00 72.50 319 ASP A O 1
ATOM 2616 N N . LEU A 1 320 ? 17.518 -10.471 -28.123 1.00 79.19 320 LEU A N 1
ATOM 2617 C CA . LEU A 1 320 ? 17.121 -10.008 -29.468 1.00 79.19 320 LEU A CA 1
ATOM 2618 C C . LEU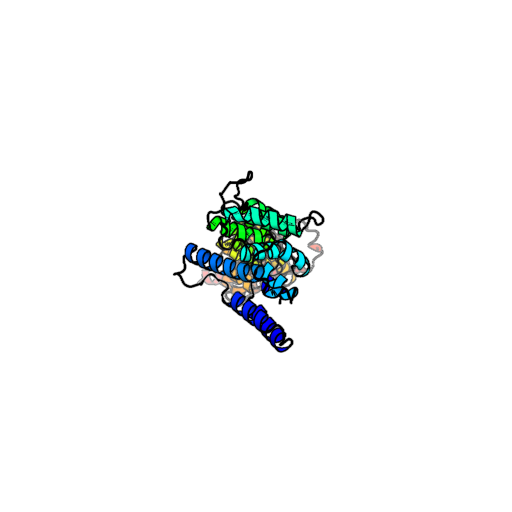 A 1 320 ? 15.711 -9.404 -29.526 1.00 79.19 320 LEU A C 1
ATOM 2620 O O . LEU A 1 320 ? 15.527 -8.326 -30.092 1.00 79.19 320 LEU A O 1
ATOM 2624 N N . ASP A 1 321 ? 14.745 -10.064 -28.883 1.00 81.62 321 ASP A N 1
ATOM 2625 C CA . ASP A 1 321 ? 13.335 -9.670 -28.918 1.00 81.62 321 ASP A CA 1
ATOM 2626 C C . ASP A 1 321 ? 13.110 -8.253 -28.381 1.00 81.62 321 ASP A C 1
ATOM 2628 O O . ASP A 1 321 ? 12.229 -7.538 -28.853 1.00 81.62 321 ASP A O 1
ATOM 2632 N N . LEU A 1 322 ? 13.897 -7.814 -27.395 1.00 84.00 322 LEU A N 1
ATOM 2633 C CA . LEU A 1 322 ? 13.747 -6.471 -26.845 1.00 84.00 322 LEU A CA 1
ATOM 2634 C C . LEU A 1 322 ? 14.264 -5.412 -27.820 1.00 84.00 322 LEU A C 1
ATOM 2636 O O . LEU A 1 322 ? 13.611 -4.387 -28.008 1.00 84.00 322 LEU A O 1
ATOM 2640 N N . ILE A 1 323 ? 15.433 -5.655 -28.418 1.00 85.69 323 ILE A N 1
ATOM 2641 C CA . ILE A 1 323 ? 16.076 -4.716 -29.344 1.00 85.69 323 ILE A CA 1
ATOM 2642 C C . ILE A 1 323 ? 15.220 -4.566 -30.610 1.00 85.69 323 ILE A C 1
ATOM 2644 O O . ILE A 1 323 ? 15.029 -3.454 -31.102 1.00 85.69 323 ILE A O 1
ATOM 2648 N N . ASP A 1 324 ? 14.632 -5.670 -31.077 1.00 83.44 324 ASP A N 1
ATOM 2649 C CA . ASP A 1 324 ? 13.740 -5.694 -32.238 1.00 83.44 324 ASP A CA 1
ATOM 2650 C C . ASP A 1 324 ? 12.434 -4.903 -31.984 1.00 83.44 324 ASP A C 1
ATOM 2652 O O . ASP A 1 324 ? 11.861 -4.332 -32.912 1.00 83.44 324 ASP A O 1
ATOM 2656 N N . ASN A 1 325 ? 11.998 -4.783 -30.722 1.00 85.44 325 ASN A N 1
ATOM 2657 C CA . ASN A 1 325 ? 10.759 -4.103 -30.321 1.00 85.44 325 ASN A CA 1
ATOM 2658 C C . ASN A 1 325 ? 10.969 -2.716 -29.674 1.00 85.44 325 ASN A C 1
ATOM 2660 O O . ASN A 1 325 ? 10.080 -2.216 -28.983 1.00 85.44 325 ASN A O 1
ATOM 2664 N N . LEU A 1 326 ? 12.112 -2.055 -29.900 1.00 85.19 326 LEU A N 1
ATOM 2665 C CA . LEU A 1 326 ? 12.379 -0.718 -29.339 1.00 85.19 326 LEU A CA 1
ATOM 2666 C C . LEU A 1 326 ? 11.441 0.374 -29.883 1.00 85.19 326 LEU A C 1
ATOM 2668 O O . LEU A 1 326 ? 11.147 1.338 -29.175 1.00 85.19 326 LEU A O 1
ATOM 2672 N N . GLY A 1 327 ? 10.973 0.250 -31.130 1.00 85.94 327 GLY A N 1
ATOM 2673 C CA . GLY A 1 327 ? 10.066 1.222 -31.749 1.00 85.94 327 GLY A CA 1
ATOM 2674 C C . GLY A 1 327 ? 10.563 2.678 -31.616 1.00 85.94 327 GLY A C 1
ATOM 2675 O O . GLY A 1 327 ? 11.761 2.930 -31.738 1.00 85.94 327 GLY A O 1
ATOM 2676 N N . PRO A 1 328 ? 9.684 3.656 -31.320 1.00 87.75 328 PRO A N 1
ATOM 2677 C CA . PRO A 1 328 ? 10.081 5.055 -31.119 1.00 87.75 328 PRO A CA 1
ATOM 2678 C C . PRO A 1 328 ? 11.031 5.287 -29.934 1.00 87.75 328 PRO A C 1
ATOM 2680 O O . PRO A 1 328 ? 11.696 6.320 -29.880 1.00 87.75 328 PRO A O 1
ATOM 2683 N N . SER A 1 329 ? 11.123 4.348 -28.985 1.00 88.44 329 SER A N 1
ATOM 2684 C CA . SER A 1 329 ? 11.992 4.483 -27.810 1.00 88.44 329 SER A CA 1
ATOM 2685 C C . SER A 1 329 ? 13.479 4.469 -28.154 1.00 88.44 329 SER A C 1
ATOM 2687 O O . SER A 1 329 ? 14.281 4.898 -27.327 1.00 88.44 329 SER A O 1
ATOM 2689 N N . MET A 1 330 ? 13.857 4.043 -29.366 1.00 88.00 330 MET A N 1
ATOM 2690 C CA . MET A 1 330 ? 15.247 4.108 -29.827 1.00 88.00 330 MET A CA 1
ATOM 2691 C C . MET A 1 330 ? 15.803 5.539 -29.824 1.00 88.00 330 MET A C 1
ATOM 2693 O O . MET A 1 330 ? 16.977 5.734 -29.530 1.00 88.00 330 MET A O 1
ATOM 2697 N N . LEU A 1 331 ? 14.934 6.535 -30.038 1.00 88.94 331 LEU A N 1
ATOM 2698 C CA . LEU A 1 331 ? 15.276 7.960 -30.080 1.00 88.94 331 LEU A CA 1
ATOM 2699 C C . LEU A 1 331 ? 15.613 8.556 -28.705 1.00 88.94 331 LEU A C 1
ATOM 2701 O O . LEU A 1 331 ? 15.885 9.748 -28.601 1.00 88.94 331 LEU A O 1
ATOM 2705 N N . LEU A 1 332 ? 15.574 7.753 -27.636 1.00 90.50 332 LEU A N 1
ATOM 2706 C CA . LEU A 1 332 ? 15.954 8.202 -26.299 1.00 90.50 332 LEU A CA 1
ATOM 2707 C C . LEU A 1 332 ? 17.439 8.588 -26.224 1.00 90.50 332 LEU A C 1
ATOM 2709 O O . LEU A 1 332 ? 17.792 9.492 -25.469 1.00 90.50 332 LEU A O 1
ATOM 2713 N N . SER A 1 333 ? 18.304 7.908 -26.981 1.00 92.25 333 SER A N 1
ATOM 2714 C CA . SER A 1 333 ? 19.703 8.302 -27.135 1.00 92.25 333 SER A CA 1
ATOM 2715 C C . SER A 1 333 ? 20.275 7.873 -28.481 1.00 92.25 333 SER A C 1
ATOM 2717 O O . SER A 1 333 ? 19.847 6.882 -29.075 1.00 92.25 333 SER A O 1
ATOM 2719 N N . ASP A 1 334 ? 21.296 8.595 -28.935 1.00 90.81 334 ASP A N 1
ATOM 2720 C CA . ASP A 1 334 ? 22.017 8.313 -30.178 1.00 90.81 334 ASP A CA 1
ATOM 2721 C C . ASP A 1 334 ? 22.591 6.892 -30.182 1.00 90.81 334 ASP A C 1
ATOM 2723 O O . ASP A 1 334 ? 22.420 6.126 -31.132 1.00 90.81 334 ASP A O 1
ATOM 2727 N N . ARG A 1 335 ? 23.197 6.478 -29.064 1.00 91.31 335 ARG A N 1
ATOM 2728 C CA . ARG A 1 335 ? 23.760 5.132 -28.915 1.00 91.31 335 ARG A CA 1
ATOM 2729 C C . ARG A 1 335 ? 22.690 4.038 -28.986 1.00 91.31 335 ARG A C 1
ATOM 2731 O O . ARG A 1 335 ? 22.934 3.000 -29.599 1.00 91.31 335 ARG A O 1
ATOM 2738 N N . LEU A 1 336 ? 21.518 4.262 -28.390 1.00 91.75 336 LEU A N 1
ATOM 2739 C CA . LEU A 1 336 ? 20.399 3.322 -28.463 1.00 91.75 336 LEU A CA 1
ATOM 2740 C C . LEU A 1 336 ? 19.794 3.278 -29.874 1.00 91.75 336 LEU A C 1
ATOM 2742 O O . LEU A 1 336 ? 19.448 2.201 -30.362 1.00 91.75 336 LEU A O 1
ATOM 2746 N N . THR A 1 337 ? 19.726 4.426 -30.553 1.00 91.75 337 THR A N 1
ATOM 2747 C CA . THR A 1 337 ? 19.321 4.516 -31.963 1.00 91.75 337 THR A CA 1
ATOM 2748 C C . THR A 1 337 ? 20.247 3.677 -32.833 1.00 91.75 337 THR A C 1
ATOM 2750 O O . THR A 1 337 ? 19.777 2.848 -33.613 1.00 91.75 337 THR A O 1
ATOM 2753 N N . PHE A 1 338 ? 21.561 3.831 -32.653 1.00 93.00 338 PHE A N 1
ATOM 2754 C CA . PHE A 1 338 ? 22.554 3.026 -33.353 1.00 93.00 338 PHE A CA 1
ATOM 2755 C C . PHE A 1 338 ? 22.367 1.527 -33.085 1.00 93.00 338 PHE A C 1
ATOM 2757 O O . PHE A 1 338 ? 22.301 0.758 -34.039 1.00 93.00 338 PHE A O 1
ATOM 2764 N N . LEU A 1 339 ? 22.210 1.111 -31.822 1.00 91.62 339 LEU A N 1
ATOM 2765 C CA . LEU A 1 339 ? 21.993 -0.296 -31.465 1.00 91.62 339 LEU A CA 1
ATOM 2766 C C . LEU A 1 339 ? 20.757 -0.884 -32.169 1.00 91.62 339 LEU A C 1
ATOM 2768 O O . LEU A 1 339 ? 20.844 -1.945 -32.787 1.00 91.62 339 LEU A O 1
ATOM 2772 N N . GLY A 1 340 ? 19.622 -0.181 -32.116 1.00 91.00 340 GLY A N 1
ATOM 2773 C CA . GLY A 1 340 ? 18.382 -0.622 -32.758 1.00 91.00 340 GLY A CA 1
ATOM 2774 C C . GLY A 1 340 ? 18.509 -0.720 -34.281 1.00 91.00 340 GLY A C 1
ATOM 2775 O O . GLY A 1 340 ? 18.092 -1.708 -34.883 1.00 91.00 340 GLY A O 1
ATOM 2776 N N . LYS A 1 341 ? 19.147 0.269 -34.916 1.00 90.94 341 LYS A N 1
ATOM 2777 C CA . LYS A 1 341 ? 19.357 0.279 -36.370 1.00 90.94 341 LYS A CA 1
ATOM 2778 C C . LYS A 1 341 ? 20.384 -0.740 -36.844 1.00 90.94 341 LYS A C 1
ATOM 2780 O O . LYS A 1 341 ? 20.214 -1.343 -37.899 1.00 90.94 341 LYS A O 1
ATOM 2785 N N . TYR A 1 342 ? 21.422 -0.983 -36.062 1.00 91.12 342 TYR A N 1
ATOM 2786 C CA . TYR A 1 342 ? 22.401 -2.012 -36.370 1.00 91.12 342 TYR A CA 1
ATOM 2787 C C . TYR A 1 342 ? 21.811 -3.423 -36.219 1.00 91.12 342 TYR A C 1
ATOM 2789 O O . TYR A 1 342 ? 22.100 -4.321 -37.010 1.00 91.12 342 TYR A O 1
ATOM 2797 N N . ARG A 1 343 ? 20.884 -3.622 -35.279 1.00 90.00 343 ARG A N 1
ATOM 2798 C CA . ARG A 1 343 ? 20.092 -4.852 -35.220 1.00 90.00 343 ARG A CA 1
ATOM 2799 C C . ARG A 1 343 ? 19.147 -4.998 -36.422 1.00 90.00 343 ARG A C 1
ATOM 2801 O O . ARG A 1 343 ? 19.050 -6.086 -36.990 1.00 90.00 343 ARG A O 1
ATOM 2808 N N . GLU A 1 344 ? 18.503 -3.910 -36.848 1.00 90.56 344 GLU A N 1
ATOM 2809 C CA . GLU A 1 344 ? 17.677 -3.881 -38.063 1.00 90.56 344 GLU A CA 1
ATOM 2810 C C . GLU A 1 344 ? 18.483 -4.290 -39.311 1.00 90.56 344 GLU A C 1
ATOM 2812 O O . GLU A 1 344 ? 17.974 -5.044 -40.141 1.00 90.56 344 GLU A O 1
ATOM 2817 N N . PHE A 1 345 ? 19.756 -3.889 -39.403 1.00 91.38 345 PHE A N 1
ATOM 2818 C CA . PHE A 1 345 ? 20.683 -4.354 -40.441 1.00 91.38 345 PHE A CA 1
ATOM 2819 C C . PHE A 1 345 ? 20.823 -5.883 -40.454 1.00 91.38 345 PHE A C 1
ATOM 2821 O O . PHE A 1 345 ? 20.627 -6.503 -41.501 1.00 91.38 345 PHE A O 1
ATOM 2828 N N . HIS A 1 346 ? 21.080 -6.507 -39.301 1.00 89.62 346 HIS A N 1
ATOM 2829 C CA . HIS A 1 346 ? 21.198 -7.968 -39.195 1.00 89.62 346 HIS A CA 1
ATOM 2830 C C . HIS A 1 346 ? 19.904 -8.696 -39.568 1.00 89.62 346 HIS A C 1
ATOM 2832 O O . HIS A 1 346 ? 19.943 -9.756 -40.194 1.00 89.62 346 HIS A O 1
ATOM 2838 N N . ARG A 1 347 ? 18.744 -8.115 -39.240 1.00 89.94 347 ARG A N 1
ATOM 2839 C CA . ARG A 1 347 ? 17.441 -8.647 -39.662 1.00 89.94 347 ARG A CA 1
ATOM 2840 C C . ARG A 1 347 ? 17.281 -8.600 -41.186 1.00 89.94 347 ARG A C 1
ATOM 2842 O O . ARG A 1 347 ? 16.946 -9.618 -41.785 1.00 89.94 347 ARG A O 1
ATOM 2849 N N . LEU A 1 348 ? 17.575 -7.460 -41.820 1.00 91.19 348 LEU A N 1
ATOM 2850 C CA . LEU A 1 348 ? 17.527 -7.312 -43.283 1.00 91.19 348 LEU A CA 1
ATOM 2851 C C . LEU A 1 348 ? 18.507 -8.260 -43.989 1.00 91.19 348 LEU A C 1
ATOM 2853 O O . LEU A 1 348 ? 18.172 -8.843 -45.022 1.00 91.19 348 LEU A O 1
ATOM 2857 N N . TYR A 1 349 ? 19.697 -8.445 -43.413 1.00 89.00 349 TYR A N 1
ATOM 2858 C CA . TYR A 1 349 ? 20.689 -9.397 -43.901 1.00 89.00 349 TYR A CA 1
ATOM 2859 C C . TYR A 1 349 ? 20.163 -10.842 -43.840 1.00 89.00 349 TYR A C 1
ATOM 2861 O O . TYR A 1 349 ? 20.242 -11.569 -44.832 1.00 89.00 349 TYR A O 1
ATOM 2869 N N . GLY A 1 350 ? 19.549 -11.247 -42.720 1.00 88.62 350 GLY A N 1
ATOM 2870 C CA . GLY A 1 350 ? 18.916 -12.564 -42.563 1.00 88.62 350 GLY A CA 1
ATOM 2871 C C . GLY A 1 350 ? 17.730 -12.801 -43.510 1.00 88.62 350 GLY A C 1
ATOM 2872 O O . GLY A 1 350 ? 17.555 -13.908 -44.019 1.00 88.62 350 GLY A O 1
ATOM 2873 N N . GLU A 1 351 ? 16.965 -11.751 -43.820 1.00 92.12 351 GLU A N 1
ATOM 2874 C CA . GLU A 1 351 ? 15.885 -11.754 -44.822 1.00 92.12 351 GLU A CA 1
ATOM 2875 C C . GLU A 1 351 ? 16.397 -11.775 -46.279 1.00 92.12 351 GLU A C 1
ATOM 2877 O O . GLU A 1 351 ? 15.593 -11.798 -47.211 1.00 92.12 351 GLU A O 1
ATOM 2882 N N . LYS A 1 352 ? 17.722 -11.780 -46.500 1.00 89.12 352 LYS A N 1
ATOM 2883 C CA . LYS A 1 352 ? 18.388 -11.696 -47.817 1.00 89.12 352 LYS A CA 1
ATOM 2884 C C . LYS A 1 352 ? 18.096 -10.404 -48.590 1.00 89.12 352 LYS A C 1
ATOM 2886 O O . LYS A 1 352 ? 18.284 -10.343 -49.805 1.00 89.12 352 LYS A O 1
ATOM 2891 N N . ARG A 1 353 ? 17.683 -9.338 -47.901 1.00 92.19 353 ARG A N 1
ATOM 2892 C CA . ARG A 1 353 ? 17.466 -8.000 -48.479 1.00 92.19 353 ARG A CA 1
ATOM 2893 C C . ARG A 1 353 ? 18.780 -7.221 -48.504 1.00 92.19 353 ARG A C 1
ATOM 2895 O O . ARG A 1 353 ? 18.925 -6.177 -47.870 1.00 92.19 353 ARG A O 1
ATOM 2902 N N . PHE A 1 354 ? 19.761 -7.757 -49.230 1.00 90.31 354 PHE A N 1
ATOM 2903 C CA . PHE A 1 354 ? 21.144 -7.271 -49.216 1.00 90.31 354 PHE A CA 1
ATOM 2904 C C . PHE A 1 354 ? 21.318 -5.795 -49.617 1.00 90.31 354 PHE A C 1
ATOM 2906 O O . PHE A 1 354 ? 22.054 -5.106 -48.912 1.00 90.31 354 PHE A O 1
ATOM 2913 N N . PRO A 1 355 ? 20.635 -5.254 -50.651 1.00 89.31 355 PRO A N 1
ATOM 2914 C CA . PRO A 1 355 ? 20.776 -3.837 -51.012 1.00 89.31 355 PRO A CA 1
ATOM 2915 C C . PRO A 1 355 ? 20.305 -2.886 -49.905 1.00 89.31 355 PRO A C 1
ATOM 2917 O O . PRO A 1 355 ? 20.917 -1.852 -49.643 1.00 89.31 355 PRO A O 1
ATOM 2920 N N . GLU A 1 356 ? 19.222 -3.246 -49.215 1.00 90.62 356 GLU A N 1
ATOM 2921 C CA . GLU A 1 356 ? 18.682 -2.439 -48.122 1.00 90.62 356 GLU A CA 1
ATOM 2922 C C . GLU A 1 356 ? 19.565 -2.511 -46.876 1.00 90.62 356 GLU A C 1
ATOM 2924 O O . GLU A 1 356 ? 19.810 -1.482 -46.244 1.00 90.62 356 GLU A O 1
ATOM 2929 N N . ALA A 1 357 ? 20.087 -3.703 -46.563 1.00 91.50 357 ALA A N 1
ATOM 2930 C CA . ALA A 1 357 ? 21.055 -3.900 -45.490 1.00 91.50 357 ALA A CA 1
ATOM 2931 C C . ALA A 1 357 ? 22.339 -3.088 -45.742 1.00 91.50 357 ALA A C 1
ATOM 2933 O O . ALA A 1 357 ? 22.789 -2.365 -44.859 1.00 91.50 357 ALA A O 1
ATOM 2934 N N . ALA A 1 358 ? 22.881 -3.131 -46.962 1.00 89.62 358 ALA A N 1
ATOM 2935 C CA . ALA A 1 358 ? 24.064 -2.371 -47.360 1.00 89.62 358 ALA A CA 1
ATOM 2936 C C . ALA A 1 358 ? 23.869 -0.854 -47.210 1.00 89.62 358 ALA A C 1
ATOM 2938 O O . ALA A 1 358 ? 24.704 -0.174 -46.612 1.00 89.62 358 ALA A O 1
ATOM 2939 N N . ARG A 1 359 ? 22.729 -0.323 -47.675 1.00 91.00 359 ARG A N 1
ATOM 2940 C CA . ARG A 1 359 ? 22.384 1.098 -47.515 1.00 91.00 359 ARG A CA 1
ATOM 2941 C C . ARG A 1 359 ? 22.276 1.497 -46.041 1.00 91.00 359 ARG A C 1
ATOM 2943 O O . ARG A 1 359 ? 22.744 2.571 -45.664 1.00 91.00 359 ARG A O 1
ATOM 2950 N N . LEU A 1 360 ? 21.658 0.655 -45.210 1.00 91.00 360 LEU A N 1
ATOM 2951 C CA . LEU A 1 360 ? 21.517 0.915 -43.777 1.00 91.00 360 LEU A CA 1
ATOM 2952 C C . LEU A 1 360 ? 22.875 0.891 -43.065 1.00 91.00 360 LEU A C 1
ATOM 2954 O O . LEU A 1 360 ? 23.157 1.797 -42.288 1.00 91.00 360 LEU A O 1
ATOM 2958 N N . LEU A 1 361 ? 23.728 -0.087 -43.373 1.00 90.12 361 LEU A N 1
ATOM 2959 C CA . LEU A 1 361 ? 25.076 -0.189 -42.817 1.00 90.12 361 LEU A CA 1
ATOM 2960 C C . LEU A 1 361 ? 25.923 1.040 -43.162 1.00 90.12 361 LEU A C 1
ATOM 2962 O O . LEU A 1 361 ? 26.527 1.635 -42.274 1.00 90.12 361 LEU A O 1
ATOM 2966 N N . LEU A 1 362 ? 25.894 1.471 -44.427 1.00 89.75 362 LEU A N 1
ATOM 2967 C CA . LEU A 1 362 ? 26.592 2.680 -44.860 1.00 89.75 362 LEU A CA 1
ATOM 2968 C C . LEU A 1 362 ? 26.071 3.922 -44.126 1.00 89.75 362 LEU A C 1
ATOM 2970 O O . LEU A 1 362 ? 26.863 4.716 -43.633 1.00 89.75 362 LEU A O 1
ATOM 2974 N N . THR A 1 363 ? 24.747 4.049 -43.980 1.00 90.62 363 THR A N 1
ATOM 2975 C CA . THR A 1 363 ? 24.131 5.150 -43.217 1.00 90.62 363 THR A CA 1
ATOM 2976 C C . THR A 1 363 ? 24.611 5.158 -41.763 1.00 90.62 363 THR A C 1
ATOM 2978 O O . THR A 1 363 ? 24.868 6.219 -41.205 1.00 90.62 363 THR A O 1
ATOM 2981 N N . LEU A 1 364 ? 24.755 3.987 -41.135 1.00 89.25 364 LEU A N 1
ATOM 2982 C CA . LEU A 1 364 ? 25.244 3.880 -39.757 1.00 89.25 364 LEU A CA 1
ATOM 2983 C C . LEU A 1 364 ? 26.710 4.289 -39.605 1.00 89.25 364 LEU A C 1
ATOM 2985 O O . LEU A 1 364 ? 27.077 4.820 -38.555 1.00 89.25 364 LEU A O 1
ATOM 2989 N N . MET A 1 365 ? 27.527 4.064 -40.634 1.00 84.62 365 MET A N 1
ATOM 2990 C CA . MET A 1 365 ? 28.921 4.505 -40.665 1.00 84.62 365 MET A CA 1
ATOM 2991 C C . MET A 1 365 ? 29.042 6.016 -40.863 1.00 84.62 365 MET A C 1
ATOM 2993 O O . MET A 1 365 ? 29.746 6.679 -40.104 1.00 84.62 365 MET A O 1
ATOM 2997 N N . THR A 1 366 ? 28.332 6.571 -41.845 1.00 84.06 366 THR A N 1
ATOM 2998 C CA . THR A 1 366 ? 28.466 7.986 -42.225 1.00 84.06 366 THR A CA 1
ATOM 2999 C C . THR A 1 366 ? 27.725 8.937 -41.288 1.00 84.06 366 THR A C 1
ATOM 3001 O O . THR A 1 366 ? 28.111 10.094 -41.160 1.00 84.06 366 THR A O 1
ATOM 3004 N N . ALA A 1 367 ? 26.693 8.472 -40.575 1.00 82.75 367 ALA A N 1
ATOM 3005 C CA . ALA A 1 367 ? 25.943 9.307 -39.635 1.00 82.75 367 ALA A CA 1
ATOM 3006 C C . ALA A 1 367 ? 26.713 9.651 -38.339 1.00 82.75 367 ALA A C 1
ATOM 3008 O O . ALA A 1 367 ? 26.184 10.381 -37.505 1.00 82.75 367 ALA A O 1
ATOM 3009 N N . HIS A 1 368 ? 27.929 9.124 -38.132 1.00 74.12 368 HIS A N 1
ATOM 3010 C CA . HIS A 1 368 ? 28.765 9.334 -36.934 1.00 74.12 368 HIS A CA 1
ATOM 3011 C C . HIS A 1 368 ? 28.092 8.989 -35.586 1.00 74.12 368 HIS A C 1
ATOM 3013 O O . HIS A 1 368 ? 28.553 9.400 -34.523 1.00 74.12 368 HIS A O 1
ATOM 3019 N N . ILE A 1 369 ? 27.024 8.186 -35.609 1.00 79.81 369 ILE A N 1
ATOM 3020 C CA . ILE A 1 369 ? 26.307 7.722 -34.408 1.00 79.81 369 ILE A CA 1
ATOM 3021 C C . ILE A 1 369 ? 27.021 6.498 -33.793 1.00 79.81 369 ILE A C 1
ATOM 3023 O O . ILE A 1 369 ? 26.914 6.227 -32.594 1.00 79.81 369 ILE A O 1
ATOM 3027 N N . ALA A 1 370 ? 27.787 5.753 -34.596 1.00 81.38 370 ALA A N 1
ATOM 3028 C CA . ALA A 1 370 ? 28.539 4.576 -34.166 1.00 81.38 370 ALA A CA 1
ATOM 3029 C C . ALA A 1 370 ? 29.737 4.943 -33.261 1.00 81.38 370 ALA A C 1
ATOM 3031 O O . ALA A 1 370 ? 30.468 5.883 -33.580 1.00 81.38 370 ALA A O 1
ATOM 3032 N N . PRO A 1 371 ? 30.007 4.199 -32.168 1.00 82.31 371 PRO A N 1
ATOM 3033 C CA . PRO A 1 371 ? 31.204 4.423 -31.358 1.00 82.31 371 PRO A CA 1
ATOM 3034 C C . PRO A 1 371 ? 32.457 4.098 -32.175 1.00 82.31 371 PRO A C 1
ATOM 3036 O O . PRO A 1 371 ? 32.477 3.059 -32.830 1.00 82.31 371 PRO A O 1
ATOM 3039 N N . CYS A 1 372 ? 33.521 4.905 -32.084 1.00 80.88 372 CYS A N 1
ATOM 3040 C CA . CYS A 1 372 ? 34.763 4.667 -32.838 1.00 80.88 372 CYS A CA 1
ATOM 3041 C C . CYS A 1 372 ? 35.341 3.259 -32.613 1.00 80.88 372 CYS A C 1
ATOM 3043 O O . CYS A 1 372 ? 35.826 2.632 -33.547 1.00 80.88 372 CYS A O 1
ATOM 3045 N N . SER A 1 373 ? 35.220 2.721 -31.394 1.00 79.50 373 SER A N 1
ATOM 3046 C CA . SER A 1 373 ? 35.644 1.355 -31.051 1.00 79.50 373 SER A CA 1
ATOM 3047 C C . SER A 1 373 ? 34.880 0.250 -31.793 1.00 79.50 373 SER A C 1
ATOM 3049 O O . SER A 1 373 ? 35.335 -0.886 -31.832 1.00 79.50 373 SER A O 1
ATOM 3051 N N . PHE A 1 374 ? 33.719 0.558 -32.371 1.00 87.25 374 PHE A N 1
ATOM 3052 C CA . PHE A 1 374 ? 32.847 -0.396 -33.056 1.00 87.25 374 PHE A CA 1
ATOM 3053 C C . PHE A 1 374 ? 32.951 -0.306 -34.587 1.00 87.25 374 PHE A C 1
ATOM 3055 O O . PHE A 1 374 ? 32.410 -1.146 -35.303 1.00 87.25 374 PHE A O 1
ATOM 3062 N N . TRP A 1 375 ? 33.660 0.696 -35.116 1.00 87.06 375 TRP A N 1
ATOM 3063 C CA . TRP A 1 375 ? 33.783 0.920 -36.560 1.00 87.06 375 TRP A CA 1
ATOM 3064 C C . TRP A 1 375 ? 34.469 -0.243 -37.284 1.00 87.06 375 TRP A C 1
ATOM 3066 O O . TRP A 1 375 ? 34.018 -0.637 -38.358 1.00 87.06 375 TRP A O 1
ATOM 3076 N N . MET A 1 376 ? 35.503 -0.843 -36.681 1.00 87.56 376 MET A N 1
ATOM 3077 C CA . MET A 1 376 ? 36.166 -2.029 -37.241 1.00 87.56 376 MET A CA 1
ATOM 3078 C C . MET A 1 376 ? 35.188 -3.203 -37.379 1.00 87.56 376 MET A C 1
ATOM 3080 O O . MET A 1 376 ? 35.183 -3.895 -38.397 1.00 87.56 376 MET A O 1
ATOM 3084 N N . THR A 1 377 ? 34.323 -3.404 -36.384 1.00 88.81 377 THR A N 1
ATOM 3085 C CA . THR A 1 377 ? 33.274 -4.431 -36.416 1.00 88.81 377 THR A CA 1
ATOM 3086 C C . THR A 1 377 ? 32.251 -4.142 -37.514 1.00 88.81 377 THR A C 1
ATOM 3088 O O . THR A 1 377 ? 31.927 -5.047 -38.275 1.00 88.81 377 THR A O 1
ATOM 3091 N N . LEU A 1 378 ? 31.808 -2.885 -37.677 1.00 88.31 378 LEU A N 1
ATOM 3092 C CA . LEU A 1 378 ? 30.897 -2.507 -38.772 1.00 88.31 378 LEU A CA 1
ATOM 3093 C C . LEU A 1 378 ? 31.483 -2.800 -40.152 1.00 88.31 378 LEU A C 1
ATOM 3095 O O . LEU A 1 378 ? 30.798 -3.351 -41.011 1.00 88.31 378 LEU A O 1
ATOM 3099 N N . LEU A 1 379 ? 32.747 -2.424 -40.356 1.00 88.06 379 LEU A N 1
ATOM 3100 C CA . LEU A 1 379 ? 33.462 -2.668 -41.605 1.00 88.06 379 LEU A CA 1
ATOM 3101 C C . LEU A 1 379 ? 33.612 -4.166 -41.865 1.00 88.06 379 LEU A C 1
ATOM 3103 O O . LEU A 1 379 ? 33.356 -4.630 -42.973 1.00 88.06 379 LEU A O 1
ATOM 3107 N N . THR A 1 380 ? 33.968 -4.935 -40.834 1.00 88.88 380 THR A N 1
ATOM 3108 C CA . THR A 1 380 ? 34.079 -6.397 -40.925 1.00 88.88 380 THR A CA 1
ATOM 3109 C C . THR A 1 380 ? 32.736 -7.029 -41.307 1.00 88.88 380 THR A C 1
ATOM 3111 O O . THR A 1 380 ? 32.696 -7.891 -42.180 1.00 88.88 380 THR A O 1
ATOM 3114 N N . ASP A 1 381 ? 31.625 -6.547 -40.750 1.00 88.50 381 ASP A N 1
ATOM 3115 C CA . ASP A 1 381 ? 30.276 -7.015 -41.095 1.00 88.50 381 ASP A CA 1
ATOM 3116 C C . ASP A 1 381 ? 29.822 -6.594 -42.505 1.00 88.50 381 ASP A C 1
ATOM 3118 O O . ASP A 1 381 ? 28.874 -7.167 -43.048 1.00 88.50 381 ASP A O 1
ATOM 3122 N N . ALA A 1 382 ? 30.511 -5.641 -43.143 1.00 89.94 382 ALA A N 1
ATOM 3123 C CA . ALA A 1 382 ? 30.320 -5.320 -44.556 1.00 89.94 382 ALA A CA 1
ATOM 3124 C C . ALA A 1 382 ? 31.009 -6.331 -45.492 1.00 89.94 382 ALA A C 1
ATOM 3126 O O . ALA A 1 382 ? 30.595 -6.452 -46.648 1.00 89.94 382 ALA A O 1
ATOM 3127 N N . LEU A 1 383 ? 32.027 -7.077 -45.029 1.00 89.38 383 LEU A N 1
ATOM 3128 C CA . LEU A 1 383 ? 32.793 -8.025 -45.860 1.00 89.38 383 LEU A CA 1
ATOM 3129 C C . LEU A 1 383 ? 31.903 -9.030 -46.604 1.00 89.38 383 LEU A C 1
ATOM 3131 O O . LEU A 1 383 ? 32.055 -9.152 -47.821 1.00 89.38 383 LEU A O 1
ATOM 3135 N N . PRO A 1 384 ? 30.931 -9.709 -45.958 1.00 89.12 384 PRO A N 1
ATOM 3136 C CA . PRO A 1 384 ? 30.093 -10.681 -46.654 1.00 89.12 384 PRO A CA 1
ATOM 3137 C C . PRO A 1 384 ? 29.228 -10.053 -47.749 1.00 89.12 384 PRO A C 1
ATOM 3139 O O . PRO A 1 384 ? 28.889 -10.730 -48.717 1.00 89.12 384 PRO A O 1
ATOM 3142 N N . LEU A 1 385 ? 28.862 -8.773 -47.609 1.00 89.19 385 LEU A N 1
ATOM 3143 C CA . LEU A 1 385 ? 28.120 -8.010 -48.617 1.00 89.19 385 LEU A CA 1
ATOM 3144 C C . LEU A 1 385 ? 29.032 -7.555 -49.763 1.00 89.19 385 LEU A C 1
ATOM 3146 O O . LEU A 1 385 ? 28.624 -7.596 -50.922 1.00 89.19 385 LEU A O 1
ATOM 3150 N N . LEU A 1 386 ? 30.273 -7.177 -49.446 1.00 87.94 386 LEU A N 1
ATOM 3151 C CA . LEU A 1 386 ? 31.306 -6.828 -50.419 1.00 87.94 386 LEU A CA 1
ATOM 3152 C C . LEU A 1 386 ? 31.795 -8.032 -51.219 1.00 87.94 386 LEU A C 1
ATOM 3154 O O . LEU A 1 386 ? 32.296 -7.839 -52.315 1.00 87.94 386 LEU A O 1
ATOM 3158 N N . GLU A 1 387 ? 31.673 -9.263 -50.730 1.00 86.69 387 GLU A N 1
ATOM 3159 C CA . GLU A 1 387 ? 32.120 -10.463 -51.452 1.00 86.69 387 GLU A CA 1
ATOM 3160 C C . GLU A 1 387 ? 30.997 -11.211 -52.187 1.00 86.69 387 GLU A C 1
ATOM 3162 O O . GLU A 1 387 ? 31.262 -12.226 -52.837 1.00 86.69 387 GLU A O 1
ATOM 3167 N N . GLN A 1 388 ? 29.762 -10.694 -52.173 1.00 86.81 388 GLN A N 1
ATOM 3168 C CA . GLN A 1 388 ? 28.655 -11.281 -52.933 1.00 86.81 388 GLN A CA 1
ATOM 3169 C C . GLN A 1 388 ? 28.961 -11.373 -54.436 1.00 86.81 388 GLN A C 1
ATOM 3171 O O . GLN A 1 388 ? 29.716 -10.580 -55.006 1.00 86.81 388 GLN A O 1
ATOM 3176 N N . LYS A 1 389 ? 28.345 -12.365 -55.097 1.00 80.19 389 LYS A N 1
ATOM 3177 C CA . LYS A 1 389 ? 28.441 -12.531 -56.560 1.00 80.19 389 LYS A CA 1
ATOM 3178 C C . LYS A 1 389 ? 27.803 -11.359 -57.299 1.00 80.19 389 LYS A C 1
ATOM 3180 O O . LYS A 1 389 ? 28.296 -10.939 -58.342 1.00 80.19 389 LYS A O 1
ATOM 3185 N N . GLU A 1 390 ? 26.696 -10.862 -56.762 1.00 83.19 390 GLU A N 1
ATOM 3186 C CA . GLU A 1 390 ? 26.035 -9.668 -57.258 1.00 83.19 390 GLU A CA 1
ATOM 3187 C C . GLU A 1 390 ? 26.654 -8.431 -56.616 1.00 83.19 390 GLU A C 1
ATOM 3189 O O . GLU A 1 390 ? 26.968 -8.415 -55.430 1.00 83.19 390 GLU A O 1
ATOM 3194 N N . VAL A 1 391 ? 26.823 -7.382 -57.415 1.00 85.75 391 VAL A N 1
ATOM 3195 C CA . VAL A 1 391 ? 27.263 -6.075 -56.926 1.00 85.75 391 VAL A CA 1
ATOM 3196 C C . VAL A 1 391 ? 26.156 -5.471 -56.060 1.00 85.75 391 VAL A C 1
ATOM 3198 O O . VAL A 1 391 ? 25.102 -5.120 -56.592 1.00 85.75 391 VAL A O 1
ATOM 3201 N N . ILE A 1 392 ? 26.407 -5.379 -54.750 1.00 88.19 392 ILE A N 1
ATOM 3202 C CA . ILE A 1 392 ? 25.483 -4.805 -53.758 1.00 88.19 392 ILE A CA 1
ATOM 3203 C C . ILE A 1 392 ? 25.818 -3.339 -53.446 1.00 88.19 392 ILE A C 1
ATOM 3205 O O . ILE A 1 392 ? 24.907 -2.520 -53.366 1.00 88.19 392 ILE A O 1
ATOM 3209 N N . PHE A 1 393 ? 27.104 -3.007 -53.285 1.00 88.94 393 PHE A N 1
ATOM 3210 C CA . PHE A 1 393 ? 27.573 -1.631 -53.087 1.00 88.94 393 PHE A CA 1
ATOM 3211 C C . PHE A 1 393 ? 27.988 -1.006 -54.422 1.00 88.94 393 PHE A C 1
ATOM 3213 O O . PHE A 1 393 ? 28.765 -1.632 -55.144 1.00 88.94 393 PHE A O 1
ATOM 3220 N N . SER A 1 394 ? 27.520 0.210 -54.722 1.00 88.75 394 SER A N 1
ATOM 3221 C CA . SER A 1 394 ? 27.940 0.991 -55.902 1.00 88.75 394 SER A CA 1
ATOM 3222 C C . SER A 1 394 ? 29.372 1.525 -55.776 1.00 88.75 394 SER A C 1
ATOM 3224 O O . SER A 1 394 ? 30.012 1.374 -54.727 1.00 88.75 394 SER A O 1
ATOM 3226 N N . ALA A 1 395 ? 29.889 2.167 -56.830 1.00 87.62 395 ALA A N 1
ATOM 3227 C CA . ALA A 1 395 ? 31.245 2.716 -56.817 1.00 87.62 395 ALA A CA 1
ATOM 3228 C C . ALA A 1 395 ? 31.364 3.809 -55.750 1.00 87.62 395 ALA A C 1
ATOM 3230 O O . ALA A 1 395 ? 32.252 3.747 -54.903 1.00 87.62 395 ALA A O 1
ATOM 3231 N N . GLU A 1 396 ? 30.403 4.735 -55.719 1.00 87.62 396 GLU A N 1
ATOM 3232 C CA . GLU A 1 396 ? 30.296 5.799 -54.713 1.00 87.62 396 GLU A CA 1
ATOM 3233 C C . GLU A 1 396 ? 30.243 5.236 -53.285 1.00 87.62 396 GLU A C 1
ATOM 3235 O O . GLU A 1 396 ? 31.024 5.634 -52.425 1.00 87.62 396 GLU A O 1
ATOM 3240 N N . GLN A 1 397 ? 29.392 4.233 -53.042 1.00 88.88 397 GLN A N 1
ATOM 3241 C CA . GLN A 1 397 ? 29.278 3.600 -51.725 1.00 88.88 397 GLN A CA 1
ATOM 3242 C C . GLN A 1 397 ? 30.565 2.871 -51.318 1.00 88.88 397 GLN A C 1
ATOM 3244 O O . GLN A 1 397 ? 30.932 2.860 -50.145 1.00 88.88 397 GLN A O 1
ATOM 3249 N N . THR A 1 398 ? 31.266 2.270 -52.283 1.00 88.69 398 THR A N 1
ATOM 3250 C CA . THR A 1 398 ? 32.550 1.602 -52.043 1.00 88.69 398 THR A CA 1
ATOM 3251 C C . THR A 1 398 ? 33.642 2.619 -51.701 1.00 88.69 398 THR A C 1
ATOM 3253 O O . THR A 1 398 ? 34.430 2.360 -50.793 1.00 88.69 398 THR A O 1
ATOM 3256 N N . TYR A 1 399 ? 33.669 3.782 -52.361 1.00 89.06 399 TYR A N 1
ATOM 3257 C CA . TYR A 1 399 ? 34.588 4.873 -52.020 1.00 89.06 399 TYR A CA 1
ATOM 3258 C C . TYR A 1 399 ? 34.336 5.427 -50.613 1.00 89.06 399 TYR A C 1
ATOM 3260 O O . TYR A 1 399 ? 35.293 5.649 -49.875 1.00 89.06 399 TYR A O 1
ATOM 3268 N N . GLU A 1 400 ? 33.076 5.582 -50.201 1.00 88.00 400 GLU A N 1
ATOM 3269 C CA . GLU A 1 400 ? 32.745 6.002 -48.831 1.00 88.00 400 GLU A CA 1
ATOM 3270 C C . GLU A 1 400 ? 33.216 4.978 -47.782 1.00 88.00 400 GLU A C 1
ATOM 3272 O O . GLU A 1 400 ? 33.820 5.349 -46.777 1.00 88.00 400 GLU A O 1
ATOM 3277 N N . LEU A 1 401 ? 33.046 3.674 -48.033 1.00 88.19 401 LEU A N 1
ATOM 3278 C CA . LEU A 1 401 ? 33.584 2.634 -47.142 1.00 88.19 401 LEU A CA 1
ATOM 3279 C C . LEU A 1 401 ? 35.120 2.643 -47.086 1.00 88.19 401 LEU A C 1
ATOM 3281 O O . LEU A 1 401 ? 35.692 2.449 -46.011 1.00 88.19 401 LEU A O 1
ATOM 3285 N N . MET A 1 402 ? 35.793 2.877 -48.221 1.00 89.19 402 MET A N 1
ATOM 3286 C CA . MET A 1 402 ? 37.251 3.046 -48.268 1.00 89.19 402 MET A CA 1
ATOM 3287 C C . MET A 1 402 ? 37.692 4.240 -47.420 1.00 89.19 402 MET A C 1
ATOM 3289 O O . MET A 1 402 ? 38.617 4.102 -46.623 1.00 89.19 402 MET A O 1
ATOM 3293 N N . ARG A 1 403 ? 36.986 5.371 -47.517 1.00 87.38 403 ARG A N 1
ATOM 3294 C CA . ARG A 1 403 ? 37.244 6.559 -46.699 1.00 87.38 403 ARG A CA 1
ATOM 3295 C C . ARG A 1 403 ? 37.079 6.273 -45.208 1.00 87.38 403 ARG A C 1
ATOM 3297 O O . ARG A 1 403 ? 37.959 6.618 -44.428 1.00 87.38 403 ARG A O 1
ATOM 3304 N N . CYS A 1 404 ? 36.012 5.585 -44.802 1.00 86.31 404 CYS A N 1
ATOM 3305 C CA . CYS A 1 404 ? 35.828 5.212 -43.398 1.00 86.31 404 CYS A CA 1
ATOM 3306 C C . CYS A 1 404 ? 36.938 4.281 -42.878 1.00 86.31 404 CYS A C 1
ATOM 3308 O O . CYS A 1 404 ? 37.345 4.392 -41.719 1.00 86.31 404 CYS A O 1
ATOM 3310 N N . LEU A 1 405 ? 37.431 3.357 -43.713 1.00 86.88 405 LEU A N 1
ATOM 3311 C CA . LEU A 1 405 ? 38.571 2.504 -43.370 1.00 86.88 405 LEU A CA 1
ATOM 3312 C C . LEU A 1 405 ? 39.856 3.332 -43.228 1.00 86.88 405 LEU A C 1
ATOM 3314 O O . LEU A 1 405 ? 40.615 3.127 -42.282 1.00 86.88 405 LEU A O 1
ATOM 3318 N N . GLU A 1 406 ? 40.093 4.279 -44.135 1.00 85.75 406 GLU A N 1
ATOM 3319 C CA . GLU A 1 406 ? 41.228 5.200 -44.060 1.00 85.75 406 GLU A CA 1
ATOM 3320 C C . GLU A 1 406 ? 41.183 6.043 -42.785 1.00 85.75 406 GLU A C 1
ATOM 3322 O O . GLU A 1 406 ? 42.166 6.040 -42.043 1.00 85.75 406 GLU A O 1
ATOM 3327 N N . ASP A 1 407 ? 40.041 6.656 -42.468 1.00 83.94 407 ASP A N 1
ATOM 3328 C CA . ASP A 1 407 ? 39.831 7.446 -41.250 1.00 83.94 407 ASP A CA 1
ATOM 3329 C C . ASP A 1 407 ? 40.129 6.626 -39.983 1.00 83.94 407 ASP A C 1
ATOM 3331 O O . ASP A 1 407 ? 40.798 7.108 -39.065 1.00 83.94 407 ASP A O 1
ATOM 3335 N N . LEU A 1 408 ? 39.713 5.355 -39.950 1.00 82.19 408 LEU A N 1
ATOM 3336 C CA . LEU A 1 408 ? 39.998 4.443 -38.841 1.00 82.19 408 LEU A CA 1
ATOM 3337 C C . LEU A 1 408 ? 41.496 4.125 -38.708 1.00 82.19 408 LEU A C 1
ATOM 3339 O O . LEU A 1 408 ? 42.023 4.056 -37.596 1.00 82.19 408 LEU A O 1
ATOM 3343 N N . THR A 1 409 ? 42.197 3.947 -39.830 1.00 81.25 409 THR A N 1
ATOM 3344 C CA . THR A 1 409 ? 43.648 3.691 -39.825 1.00 81.25 409 THR A CA 1
ATOM 3345 C C . THR A 1 409 ? 44.490 4.947 -39.573 1.00 81.25 409 THR A C 1
ATOM 3347 O O . THR A 1 409 ? 45.595 4.849 -39.038 1.00 81.25 409 THR A O 1
ATOM 3350 N N . ALA A 1 410 ? 43.980 6.130 -39.925 1.00 75.56 410 ALA A N 1
ATOM 3351 C CA . ALA A 1 410 ? 44.653 7.414 -39.752 1.00 75.56 410 ALA A CA 1
ATOM 3352 C C . ALA A 1 410 ? 44.439 8.010 -38.350 1.00 75.56 410 ALA A C 1
ATOM 3354 O O . ALA A 1 410 ? 45.350 8.632 -37.803 1.00 75.56 410 ALA A O 1
ATOM 3355 N N . GLY A 1 411 ? 43.256 7.805 -37.762 1.00 62.31 411 GLY A N 1
ATOM 3356 C CA . GLY A 1 411 ? 42.827 8.381 -36.487 1.00 62.31 411 GLY A CA 1
ATOM 3357 C C . GLY A 1 411 ? 43.308 7.660 -35.224 1.00 62.31 411 GLY A C 1
ATOM 3358 O O . GLY A 1 411 ? 42.921 8.070 -34.134 1.00 62.31 411 GLY A O 1
ATOM 3359 N N . ASN A 1 412 ? 44.132 6.612 -35.328 1.00 55.59 412 ASN A N 1
ATOM 3360 C CA . ASN A 1 412 ? 44.670 5.901 -34.165 1.00 55.59 412 ASN A CA 1
ATOM 3361 C C . ASN A 1 412 ? 46.013 6.509 -33.697 1.00 55.59 412 ASN A C 1
ATOM 3363 O O . ASN A 1 412 ? 47.037 6.291 -34.352 1.00 55.59 412 ASN A O 1
ATOM 3367 N N . PRO A 1 413 ? 46.061 7.259 -32.573 1.00 46.59 413 PRO A N 1
ATOM 3368 C CA . PRO A 1 413 ? 47.315 7.784 -32.026 1.00 46.59 413 PRO A CA 1
ATOM 3369 C C . PRO A 1 413 ? 48.222 6.687 -31.436 1.00 46.59 413 PRO A C 1
ATOM 3371 O O . PRO A 1 413 ? 49.428 6.899 -31.330 1.00 46.59 413 PRO A O 1
ATOM 3374 N N . ASP A 1 414 ? 47.693 5.494 -31.144 1.00 46.53 414 ASP A N 1
ATOM 3375 C CA . ASP A 1 414 ? 48.459 4.326 -30.686 1.00 46.53 414 ASP A CA 1
ATOM 3376 C C . ASP A 1 414 ? 48.982 3.492 -31.874 1.00 46.53 414 ASP A C 1
ATOM 3378 O O . ASP A 1 414 ? 48.747 2.287 -31.984 1.00 46.53 414 ASP A O 1
ATOM 3382 N N . LYS A 1 415 ? 49.779 4.102 -32.762 1.00 48.34 415 LYS A N 1
ATOM 3383 C CA . LYS A 1 415 ? 50.539 3.349 -33.788 1.00 48.34 415 LYS A CA 1
ATOM 3384 C C . LYS A 1 415 ? 51.478 2.285 -33.192 1.00 48.34 415 LYS A C 1
ATOM 3386 O O . LYS A 1 415 ? 51.968 1.435 -33.926 1.00 48.34 415 LYS A O 1
ATOM 3391 N N . GLN A 1 416 ? 51.718 2.322 -31.878 1.00 43.12 416 GLN A N 1
ATOM 3392 C CA . GLN A 1 416 ? 52.527 1.345 -31.147 1.00 43.12 416 GLN A CA 1
ATOM 3393 C C . GLN A 1 416 ? 51.754 0.106 -30.659 1.00 43.12 416 GLN A C 1
ATOM 3395 O O . GLN A 1 416 ? 52.407 -0.881 -30.353 1.00 43.12 416 GLN A O 1
ATOM 3400 N N . LYS A 1 417 ? 50.408 0.098 -30.619 1.00 43.91 417 LYS A N 1
ATOM 3401 C CA . LYS A 1 417 ? 49.630 -1.124 -30.295 1.00 43.91 417 LYS A CA 1
ATOM 3402 C C . LYS A 1 417 ? 49.196 -1.920 -31.524 1.00 43.91 417 LYS A C 1
ATOM 3404 O O . LYS A 1 417 ? 49.124 -3.138 -31.452 1.00 43.91 417 LYS A O 1
ATOM 3409 N N . PHE A 1 418 ? 48.990 -1.255 -32.662 1.00 45.59 418 PHE A N 1
ATOM 3410 C CA . PHE A 1 418 ? 48.657 -1.928 -33.928 1.00 45.59 418 PHE A CA 1
ATOM 3411 C C . PHE A 1 418 ? 49.780 -2.817 -34.474 1.00 45.59 418 PHE A C 1
ATOM 3413 O O . PHE A 1 418 ? 49.526 -3.649 -35.333 1.00 45.59 418 PHE A O 1
ATOM 3420 N N . GLN A 1 419 ? 51.016 -2.643 -34.002 1.00 44.56 419 GLN A N 1
ATOM 3421 C CA . GLN A 1 419 ? 52.141 -3.480 -34.425 1.00 44.56 419 GLN A CA 1
ATOM 3422 C C . GLN A 1 419 ? 52.227 -4.818 -33.668 1.00 44.56 419 GLN A C 1
ATOM 3424 O O . GLN A 1 419 ? 52.939 -5.698 -34.139 1.00 44.56 419 GLN A O 1
ATOM 3429 N N . ASP A 1 420 ? 51.489 -4.990 -32.563 1.00 45.41 420 ASP A N 1
ATOM 3430 C CA . ASP A 1 420 ? 51.497 -6.218 -31.747 1.00 45.41 420 ASP A CA 1
ATOM 3431 C C . ASP A 1 420 ? 50.223 -7.080 -31.902 1.00 45.41 420 ASP A C 1
ATOM 3433 O O . ASP A 1 420 ? 50.192 -8.202 -31.399 1.00 45.41 420 ASP A O 1
ATOM 3437 N N . ASP A 1 421 ? 49.185 -6.607 -32.610 1.00 58.34 421 ASP A N 1
ATOM 3438 C CA . ASP A 1 421 ? 47.923 -7.345 -32.800 1.00 58.34 421 ASP A CA 1
ATOM 3439 C C . ASP A 1 421 ? 47.757 -7.815 -34.263 1.00 58.34 421 ASP A C 1
ATOM 3441 O O . ASP A 1 421 ? 47.138 -7.167 -35.115 1.00 58.34 421 ASP A O 1
ATOM 3445 N N . ASP A 1 422 ? 48.356 -8.971 -34.566 1.00 66.69 422 ASP A N 1
ATOM 3446 C CA . ASP A 1 422 ? 48.361 -9.641 -35.884 1.00 66.69 422 ASP A CA 1
ATOM 3447 C C . ASP A 1 422 ? 46.938 -9.798 -36.475 1.00 66.69 422 ASP A C 1
ATOM 3449 O O . ASP A 1 422 ? 46.710 -9.732 -37.687 1.00 66.69 422 ASP A O 1
ATOM 3453 N N . VAL A 1 423 ? 45.931 -9.908 -35.601 1.00 73.69 423 VAL A N 1
ATOM 3454 C CA . VAL A 1 423 ? 44.521 -10.096 -35.967 1.00 73.69 423 VAL A CA 1
ATOM 3455 C C . VAL A 1 423 ? 43.889 -8.829 -36.550 1.00 73.69 423 VAL A C 1
ATOM 3457 O O . VAL A 1 423 ? 43.175 -8.912 -37.552 1.00 73.69 423 VAL A O 1
ATOM 3460 N N . GLU A 1 424 ? 44.114 -7.653 -35.957 1.00 75.25 424 GLU A N 1
ATOM 3461 C CA . GLU A 1 424 ? 43.541 -6.401 -36.478 1.00 75.25 424 GLU A CA 1
ATOM 3462 C C . GLU A 1 424 ? 44.185 -6.001 -37.805 1.00 75.25 424 GLU A C 1
ATOM 3464 O O . GLU A 1 424 ? 43.491 -5.568 -38.729 1.00 75.25 424 GLU A O 1
ATOM 3469 N N . THR A 1 425 ? 45.491 -6.233 -37.935 1.00 80.12 425 THR A N 1
ATOM 3470 C CA . THR A 1 425 ? 46.232 -5.995 -39.178 1.00 80.12 425 THR A CA 1
ATOM 3471 C C . THR A 1 425 ? 45.694 -6.875 -40.309 1.00 80.12 425 THR A C 1
ATOM 3473 O O . THR A 1 425 ? 45.367 -6.371 -41.387 1.00 80.12 425 THR A O 1
ATOM 3476 N N . THR A 1 426 ? 45.462 -8.162 -40.027 1.00 83.50 426 THR A N 1
ATOM 3477 C CA . THR A 1 426 ? 44.837 -9.099 -40.972 1.00 83.50 426 THR A CA 1
ATOM 3478 C C . THR A 1 426 ? 43.432 -8.642 -41.394 1.00 83.50 426 THR A C 1
ATOM 3480 O O . THR A 1 426 ? 43.099 -8.672 -42.581 1.00 83.50 426 THR A O 1
ATOM 3483 N N . LYS A 1 427 ? 42.598 -8.159 -40.457 1.00 84.88 427 LYS A N 1
ATOM 3484 C CA . LYS A 1 427 ? 41.252 -7.639 -40.777 1.00 84.88 427 LYS A CA 1
ATOM 3485 C C . LYS A 1 427 ? 41.306 -6.446 -41.733 1.00 84.88 427 LYS A C 1
ATOM 3487 O O . LYS A 1 427 ? 40.523 -6.391 -42.682 1.00 84.88 427 LYS A O 1
ATOM 3492 N N . VAL A 1 428 ? 42.236 -5.514 -41.522 1.00 87.12 428 VAL A N 1
ATOM 3493 C CA . VAL A 1 428 ? 42.420 -4.349 -42.404 1.00 87.12 428 VAL A CA 1
ATOM 3494 C C . VAL A 1 428 ? 42.824 -4.781 -43.815 1.00 87.12 428 VAL A C 1
ATOM 3496 O O . VAL A 1 428 ? 42.291 -4.255 -44.793 1.00 87.12 428 VAL A O 1
ATOM 3499 N N . GLU A 1 429 ? 43.731 -5.749 -43.950 1.00 87.19 429 GLU A N 1
ATOM 3500 C CA . GLU A 1 429 ? 44.140 -6.276 -45.258 1.00 87.19 429 GLU A CA 1
ATOM 3501 C C . GLU A 1 429 ? 42.987 -6.970 -45.992 1.00 87.19 429 GLU A C 1
ATOM 3503 O O . GLU A 1 429 ? 42.770 -6.714 -47.182 1.00 87.19 429 GLU A O 1
ATOM 3508 N N . MET A 1 430 ? 42.196 -7.780 -45.280 1.00 88.69 430 MET A N 1
ATOM 3509 C CA . MET A 1 430 ? 40.991 -8.409 -45.831 1.00 88.69 430 MET A CA 1
ATOM 3510 C C . MET A 1 430 ? 39.985 -7.367 -46.331 1.00 88.69 430 MET A C 1
ATOM 3512 O O . MET A 1 430 ? 39.462 -7.498 -47.439 1.00 88.69 430 MET A O 1
ATOM 3516 N N . LEU A 1 431 ? 39.753 -6.305 -45.554 1.00 90.94 431 LEU A N 1
ATOM 3517 C CA . LEU A 1 431 ? 38.870 -5.201 -45.933 1.00 90.94 431 LEU A CA 1
ATOM 3518 C C . LEU A 1 431 ? 39.362 -4.480 -47.187 1.00 90.94 431 LEU A C 1
ATOM 3520 O O . LEU A 1 431 ? 38.582 -4.284 -48.119 1.00 90.94 431 LEU A O 1
ATOM 3524 N N . ARG A 1 432 ? 40.657 -4.149 -47.264 1.00 90.88 432 ARG A N 1
ATOM 3525 C CA . ARG A 1 432 ? 41.252 -3.521 -48.457 1.00 90.88 432 ARG A CA 1
ATOM 3526 C C . ARG A 1 432 ? 41.075 -4.389 -49.701 1.00 90.88 432 ARG A C 1
ATOM 3528 O O . ARG A 1 432 ? 40.704 -3.881 -50.759 1.00 90.88 432 ARG A O 1
ATOM 3535 N N . LEU A 1 433 ? 41.300 -5.697 -49.573 1.00 91.25 433 LEU A N 1
ATOM 3536 C CA . LEU A 1 433 ? 41.151 -6.641 -50.676 1.00 91.25 433 LEU A CA 1
ATOM 3537 C C . LEU A 1 433 ? 39.692 -6.761 -51.138 1.00 91.25 433 LEU A C 1
ATOM 3539 O O . LEU A 1 433 ? 39.428 -6.722 -52.342 1.00 91.25 433 LEU A O 1
ATOM 3543 N N . ALA A 1 434 ? 38.746 -6.886 -50.205 1.00 89.56 434 ALA A N 1
ATOM 3544 C CA . ALA A 1 434 ? 37.321 -6.988 -50.513 1.00 89.56 434 ALA A CA 1
ATOM 3545 C C . ALA A 1 434 ? 36.784 -5.706 -51.169 1.00 89.56 434 ALA A C 1
ATOM 3547 O O . ALA A 1 434 ? 36.081 -5.782 -52.177 1.00 89.56 434 ALA A O 1
ATOM 3548 N N . LEU A 1 435 ? 37.176 -4.531 -50.664 1.00 90.50 435 LEU A N 1
ATOM 3549 C CA . LEU A 1 435 ? 36.815 -3.234 -51.241 1.00 90.50 435 LEU A CA 1
ATOM 3550 C C . LEU A 1 435 ? 37.372 -3.072 -52.663 1.00 90.50 435 LEU A C 1
ATOM 3552 O O . LEU A 1 435 ? 36.626 -2.703 -53.570 1.00 90.50 435 LEU A O 1
ATOM 3556 N N . ALA A 1 436 ? 38.645 -3.414 -52.896 1.00 90.12 436 ALA A N 1
ATOM 3557 C CA . ALA A 1 436 ? 39.260 -3.351 -54.225 1.00 90.12 436 ALA A CA 1
ATOM 3558 C C . ALA A 1 436 ? 38.595 -4.313 -55.225 1.00 90.12 436 ALA A C 1
ATOM 3560 O O . ALA A 1 436 ? 38.333 -3.945 -56.372 1.00 90.12 436 ALA A O 1
ATOM 3561 N N . ARG A 1 437 ? 38.274 -5.539 -54.790 1.00 88.94 437 ARG A N 1
ATOM 3562 C CA . ARG A 1 437 ? 37.544 -6.520 -55.609 1.00 88.94 437 ARG A CA 1
ATOM 3563 C C . ARG A 1 437 ? 36.137 -6.047 -55.939 1.00 88.94 437 ARG A C 1
ATOM 3565 O O . ARG A 1 437 ? 35.716 -6.186 -57.087 1.00 88.94 437 ARG A O 1
ATOM 3572 N N . ASN A 1 438 ? 35.413 -5.499 -54.961 1.00 89.62 438 ASN A N 1
ATOM 3573 C CA . ASN A 1 438 ? 34.085 -4.963 -55.213 1.00 89.62 438 ASN A CA 1
ATOM 3574 C C . ASN A 1 438 ? 34.155 -3.813 -56.218 1.00 89.62 438 ASN A C 1
ATOM 3576 O O . ASN A 1 438 ? 33.462 -3.876 -57.227 1.00 89.62 438 ASN A O 1
ATOM 3580 N N . LEU A 1 439 ? 35.057 -2.848 -56.013 1.00 88.69 439 LEU A N 1
ATOM 3581 C CA . LEU A 1 439 ? 35.244 -1.717 -56.920 1.00 88.69 439 LEU A CA 1
ATOM 3582 C C . LEU A 1 439 ? 35.564 -2.174 -58.352 1.00 88.69 439 LEU A C 1
ATOM 3584 O O . LEU A 1 439 ? 34.946 -1.696 -59.297 1.00 88.69 439 LEU A O 1
ATOM 3588 N N . ALA A 1 440 ? 36.453 -3.158 -58.525 1.00 87.12 440 ALA A N 1
ATOM 3589 C CA . ALA A 1 440 ? 36.767 -3.709 -59.843 1.00 87.12 440 ALA A CA 1
ATOM 3590 C C . ALA A 1 440 ? 35.535 -4.322 -60.536 1.00 87.12 440 ALA A C 1
ATOM 3592 O O . ALA A 1 440 ? 35.312 -4.088 -61.723 1.00 87.12 440 ALA A O 1
ATOM 3593 N N . ARG A 1 441 ? 34.703 -5.078 -59.806 1.00 87.69 441 ARG A N 1
ATOM 3594 C CA . ARG A 1 441 ? 33.460 -5.654 -60.356 1.00 87.69 441 ARG A CA 1
ATOM 3595 C C . ARG A 1 441 ? 32.413 -4.588 -60.659 1.00 87.69 441 ARG A C 1
ATOM 3597 O O . ARG A 1 441 ? 31.707 -4.705 -61.657 1.00 87.69 441 ARG A O 1
ATOM 3604 N N . VAL A 1 442 ? 32.307 -3.578 -59.801 1.00 89.19 442 VAL A N 1
ATOM 3605 C CA . VAL A 1 442 ? 31.375 -2.465 -59.966 1.00 89.19 442 VAL A CA 1
ATOM 3606 C C . VAL A 1 442 ? 31.729 -1.659 -61.207 1.00 89.19 442 VAL A C 1
ATOM 3608 O O . VAL A 1 442 ? 30.857 -1.474 -62.041 1.00 89.19 442 VAL A O 1
ATOM 3611 N N . ILE A 1 443 ? 32.995 -1.267 -61.381 1.00 85.75 443 ILE A N 1
ATOM 3612 C CA . ILE A 1 443 ? 33.457 -0.493 -62.545 1.00 85.75 443 ILE A CA 1
ATOM 3613 C C . ILE A 1 443 ? 33.154 -1.235 -63.848 1.00 85.75 443 ILE A C 1
ATOM 3615 O O . ILE A 1 443 ? 32.692 -0.628 -64.809 1.00 85.75 443 ILE A O 1
ATOM 3619 N N . VAL A 1 444 ? 33.368 -2.555 -63.881 1.00 83.88 444 VAL A N 1
ATOM 3620 C CA . VAL A 1 444 ? 33.003 -3.368 -65.049 1.00 83.88 444 VAL A CA 1
ATOM 3621 C C . VAL A 1 444 ? 31.491 -3.344 -65.269 1.00 83.88 444 VAL A C 1
ATOM 3623 O O . VAL A 1 444 ? 31.056 -3.119 -66.390 1.00 83.88 444 VAL A O 1
ATOM 3626 N N . LYS A 1 445 ? 30.685 -3.537 -64.220 1.00 82.06 445 LYS A N 1
ATOM 3627 C CA . LYS A 1 445 ? 29.220 -3.607 -64.322 1.00 82.06 445 LYS A CA 1
ATOM 3628 C C . LYS A 1 445 ? 28.585 -2.258 -64.688 1.00 82.06 445 LYS A C 1
ATOM 3630 O O . LYS A 1 445 ? 27.799 -2.206 -65.628 1.00 82.06 44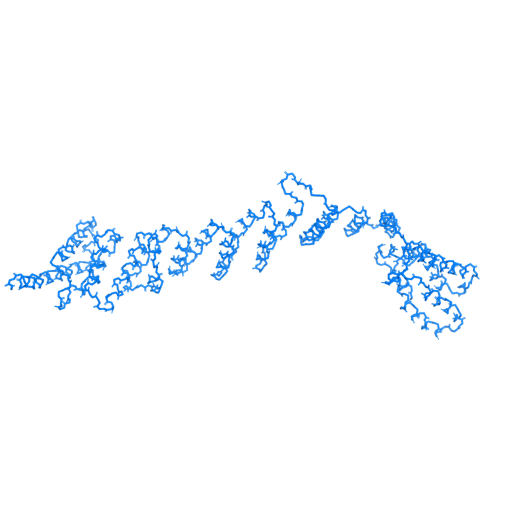5 LYS A O 1
ATOM 3635 N N . GLU A 1 446 ? 28.931 -1.184 -63.987 1.00 81.12 446 GLU A N 1
ATOM 3636 C CA . GLU A 1 446 ? 28.443 0.181 -64.234 1.00 81.12 446 GLU A CA 1
ATOM 3637 C C . GLU A 1 446 ? 28.949 0.700 -65.589 1.00 81.12 446 GLU A C 1
ATOM 3639 O O . GLU A 1 446 ? 28.149 1.161 -66.401 1.00 81.12 446 GLU A O 1
ATOM 3644 N N . GLY A 1 447 ? 30.229 0.478 -65.912 1.00 65.75 447 GLY A N 1
ATOM 3645 C CA . GLY A 1 447 ? 30.802 0.834 -67.213 1.00 65.75 447 GLY A CA 1
ATOM 3646 C C . GLY A 1 447 ? 30.194 0.071 -68.398 1.00 65.75 447 GLY A C 1
ATOM 3647 O O . GLY A 1 447 ? 30.114 0.614 -69.497 1.00 65.75 447 GLY A O 1
ATOM 3648 N N . THR A 1 448 ? 29.712 -1.165 -68.203 1.00 62.16 448 THR A N 1
ATOM 3649 C CA . THR A 1 448 ? 28.950 -1.889 -69.243 1.00 62.16 448 THR A CA 1
ATOM 3650 C C . THR A 1 448 ? 27.504 -1.411 -69.404 1.00 62.16 448 THR A C 1
ATOM 3652 O O . THR A 1 448 ? 26.945 -1.575 -70.487 1.00 62.16 448 THR A O 1
ATOM 3655 N N . MET A 1 449 ? 26.891 -0.819 -68.370 1.00 57.06 449 MET A N 1
ATOM 3656 C CA . MET A 1 449 ? 25.522 -0.287 -68.453 1.00 57.06 449 MET A CA 1
ATOM 3657 C C . MET A 1 449 ? 25.463 1.134 -69.026 1.00 57.06 449 MET A C 1
ATOM 3659 O O . MET A 1 449 ? 24.488 1.455 -69.693 1.00 57.06 449 MET A O 1
ATOM 3663 N N . GLU A 1 450 ? 26.494 1.962 -68.831 1.00 47.66 450 GLU A N 1
ATOM 3664 C CA . GLU A 1 450 ? 26.586 3.295 -69.461 1.00 47.66 450 GLU A CA 1
ATOM 3665 C C . GLU A 1 450 ? 26.961 3.243 -70.955 1.00 47.66 450 GLU A C 1
ATOM 3667 O O . GLU A 1 450 ? 26.779 4.221 -71.678 1.00 47.66 450 GLU A O 1
ATOM 3672 N N . GLY A 1 451 ? 27.479 2.104 -71.427 1.00 46.84 451 GLY A N 1
ATOM 3673 C CA . GLY A 1 451 ? 27.896 1.889 -72.816 1.00 46.84 451 GLY A CA 1
ATOM 3674 C C . GLY A 1 451 ? 26.891 1.155 -73.716 1.00 46.84 451 GLY A C 1
ATOM 3675 O O . GLY A 1 451 ? 27.292 0.750 -74.808 1.00 46.84 451 GLY A O 1
ATOM 3676 N N . SER A 1 452 ? 25.643 0.938 -73.271 1.00 38.25 452 SER A N 1
ATOM 3677 C CA . SER A 1 452 ? 24.581 0.242 -74.031 1.00 38.25 452 SER A CA 1
ATOM 3678 C C . SER A 1 452 ? 23.457 1.171 -74.476 1.00 38.25 452 SER A C 1
ATOM 3680 O O . SER A 1 452 ? 22.975 1.949 -73.625 1.00 38.25 452 SER A O 1
#

pLDDT: mean 87.02, std 9.54, range [38.25, 95.12]

Secondary structure (DSSP, 8-state):
-HHHHHTT-HHHHHHHHHHHHHH-GGGHHHHHHHHHHHHH-----SSTT--HHHHHHHHHHHHHHHHHHHHTTTTTT-HHHHHHHHHHTT-HHHHHTTGGG-SSHHHHHHHHHHHH-TT--GGGHHHHHHHHHHHHHTTTSPPPHHHHHHHHHHTT-HHHHHHHHHHHS--HHHHHHHHHHHHHTT-S--PBPTTS-BHHHHHHHHHHHHHHHSTTTHHHHHHHHHT-SSSHHHHHHHHHTTS---SHHHHHHHHHHHHHTT-HHHHHHHHHHHHHHHHHTT-HHHHHHHHHHHT-HHHHHHHHHHHHHHHHHHSS-S-HHHHHT-GGGGGG-HHHHHHHHHHHHHHHHHTT-HHHHHHHHHHHHHTS-S-GGGHHHHHHHHHHHHT-SS--S-HHHHHHHHH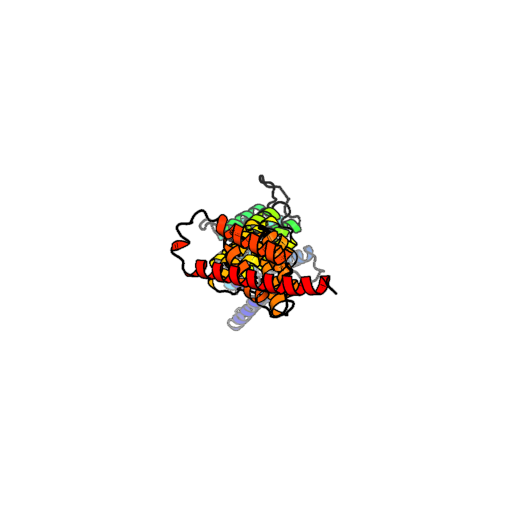HHHHHHHS-S-TTTTTT-HHHHHHHHHHHHHHHHHHHHHHHHHHHHHT-